Protein AF-A0A4V1IRA4-F1 (afdb_monomer_lite)

Secondary structure (DSSP, 8-state):
--TT-S------EEEEEEEEPPP--TTS----SSEEEEEE--PPTT-TTPEEE-TTS-EEEEEEEE-TTSS-EEEEEHHHHHHHHHHHHTT-----EE-SEEEEEEEHHHHHHTT--HHHHHHHHHH-TT--EEEEEEEE-TTSTTTTT--TTPEEEEETTEE--SHHHHHHHHHHTTTSEEEEEEEETTEEEEEEEEPEESGGGS--EEEEETTEEEEEPPHHHHHHTT--S-SEEEEE--GGG--SS-SS-EEEEEETTEE-SSHHHHHHHHHTPPTT-EEEEEEEETTEEEEEEEEEEEP--SSS--EEEEE-TTTSSEEEEE----PPPPPPPP---------GGG-GGGGGGGGEEEEEEE-SS--TT-S-SEEEEEEEEEETTTTEEEEETTTS--SSSEEEEEETTTEEEEEEEEEE-SSSSEEEEE--GGGGTT----PPPBPSS---TT-EEEEEEEETTS-EEEEEEEEEEEEEE-PPPPSS------SEEEEEES-GGGGGEEEEEEE-TTS-EEEEEEEEEEEEPTTSPEEEEEEEE-

Structure (mmCIF, N/CA/C/O backbone):
data_AF-A0A4V1IRA4-F1
#
_entry.id   AF-A0A4V1IRA4-F1
#
loop_
_atom_site.group_PDB
_atom_site.id
_atom_site.type_symbol
_atom_site.label_atom_id
_atom_site.label_alt_id
_atom_site.label_comp_id
_atom_site.label_asym_id
_atom_site.label_entity_id
_atom_site.label_seq_id
_atom_site.pdbx_PDB_ins_code
_atom_site.Cartn_x
_atom_site.Cartn_y
_atom_site.Cartn_z
_atom_site.occupancy
_atom_site.B_iso_or_equiv
_atom_site.auth_seq_id
_atom_site.auth_comp_id
_atom_site.auth_asym_id
_atom_site.auth_atom_id
_atom_site.pdbx_PDB_model_num
ATOM 1 N N . ASN A 1 1 ? 12.432 -15.187 20.587 1.00 40.53 1 ASN A N 1
ATOM 2 C CA . ASN A 1 1 ? 13.779 -15.587 21.042 1.00 40.53 1 ASN A CA 1
ATOM 3 C C . ASN A 1 1 ? 13.878 -15.131 22.484 1.00 40.53 1 ASN A C 1
ATOM 5 O O . ASN A 1 1 ? 14.100 -13.955 22.715 1.00 40.53 1 ASN A O 1
ATOM 9 N N . ASP A 1 2 ? 13.541 -16.025 23.407 1.00 40.28 2 ASP A N 1
ATOM 10 C CA . ASP A 1 2 ? 13.102 -15.705 24.772 1.00 40.28 2 ASP A CA 1
ATOM 11 C C . ASP A 1 2 ? 14.212 -15.863 25.824 1.00 40.28 2 ASP A C 1
ATOM 13 O O . ASP A 1 2 ? 13.957 -16.341 26.918 1.00 40.28 2 ASP A O 1
ATOM 17 N N . ALA A 1 3 ? 15.473 -15.591 25.462 1.00 48.00 3 ALA A N 1
ATOM 18 C CA . ALA A 1 3 ? 16.650 -15.603 26.354 1.00 48.00 3 ALA A CA 1
ATOM 19 C C . ALA A 1 3 ? 16.814 -16.793 27.349 1.00 48.00 3 ALA A C 1
ATOM 21 O O . ALA A 1 3 ? 17.697 -16.751 28.197 1.00 48.00 3 ALA A O 1
ATOM 22 N N . GLY A 1 4 ? 16.034 -17.876 27.239 1.00 46.91 4 GLY A N 1
ATOM 23 C CA . GLY A 1 4 ? 16.030 -19.009 28.166 1.00 46.91 4 GLY A CA 1
ATOM 24 C C . GLY A 1 4 ? 15.106 -18.901 29.394 1.00 46.91 4 GLY A C 1
ATOM 25 O O . GLY A 1 4 ? 15.053 -19.870 30.152 1.00 46.91 4 GLY A O 1
ATOM 26 N N . GLU A 1 5 ? 14.347 -17.818 29.602 1.00 58.59 5 GLU A N 1
ATOM 27 C CA . GLU A 1 5 ? 13.421 -17.699 30.745 1.00 58.59 5 GLU A CA 1
ATOM 28 C C . GLU A 1 5 ? 12.023 -18.227 30.388 1.00 58.59 5 GLU A C 1
ATOM 30 O O . GLU A 1 5 ? 11.199 -17.530 29.819 1.00 58.59 5 GLU A O 1
ATOM 35 N N . LYS A 1 6 ? 11.724 -19.486 30.729 1.00 56.41 6 LYS A N 1
ATOM 36 C CA . LYS A 1 6 ? 10.462 -20.147 30.331 1.00 56.41 6 LYS A CA 1
ATOM 37 C C . LYS A 1 6 ? 9.175 -19.537 30.912 1.00 56.41 6 LYS A C 1
ATOM 39 O O . LYS A 1 6 ? 8.111 -19.839 30.383 1.00 56.41 6 LYS A O 1
ATOM 44 N N . LEU A 1 7 ? 9.250 -18.788 32.015 1.00 67.38 7 LEU A N 1
ATOM 45 C CA . LEU A 1 7 ? 8.122 -18.201 32.753 1.00 67.38 7 LEU A CA 1
ATOM 46 C C . LEU A 1 7 ? 8.657 -17.052 33.621 1.00 67.38 7 LEU A C 1
ATOM 48 O O . LEU A 1 7 ? 9.346 -17.306 34.608 1.00 67.38 7 LEU A O 1
ATOM 52 N N . SER A 1 8 ? 8.325 -15.811 33.272 1.00 74.56 8 SER A N 1
ATOM 53 C CA . SER A 1 8 ? 8.654 -14.623 34.067 1.00 74.56 8 SER A CA 1
ATOM 54 C C . SER A 1 8 ? 7.375 -14.048 34.678 1.00 74.56 8 SER A C 1
ATOM 56 O O . SER A 1 8 ? 6.394 -13.823 33.969 1.00 74.56 8 SER A O 1
ATOM 58 N N . ILE A 1 9 ? 7.359 -13.855 36.001 1.00 82.25 9 ILE A N 1
ATOM 59 C CA . ILE A 1 9 ? 6.233 -13.258 36.732 1.00 82.25 9 ILE A CA 1
ATOM 60 C C . ILE A 1 9 ? 6.702 -11.923 37.289 1.00 82.25 9 ILE A C 1
ATOM 62 O O . ILE A 1 9 ? 7.599 -11.868 38.130 1.00 82.25 9 ILE A O 1
ATOM 66 N N . LEU A 1 10 ? 6.068 -10.850 36.829 1.00 84.19 10 LEU A N 1
ATOM 67 C CA . LEU A 1 10 ? 6.390 -9.492 37.237 1.00 84.19 10 LEU A CA 1
ATOM 68 C C . LEU A 1 10 ? 5.271 -8.946 38.117 1.00 84.19 10 LEU A C 1
ATOM 70 O O . LEU A 1 10 ? 4.100 -8.958 37.742 1.00 84.19 10 LEU A O 1
ATOM 74 N N . ALA A 1 11 ? 5.642 -8.459 39.298 1.00 86.00 11 ALA A N 1
ATOM 75 C CA . ALA A 1 11 ? 4.725 -7.709 40.139 1.00 86.00 11 ALA A CA 1
ATOM 76 C C . ALA A 1 11 ? 4.566 -6.283 39.589 1.00 86.00 11 ALA A C 1
ATOM 78 O O . ALA A 1 11 ? 5.504 -5.699 39.044 1.00 86.00 11 ALA A O 1
ATOM 79 N N . GLY A 1 12 ? 3.378 -5.712 39.750 1.00 85.38 12 GLY A N 1
ATOM 80 C CA . GLY A 1 12 ? 3.092 -4.341 39.352 1.00 85.38 12 GLY A CA 1
ATOM 81 C C . GLY A 1 12 ? 1.863 -3.804 40.069 1.00 85.38 12 GLY A C 1
ATOM 82 O O . GLY A 1 12 ? 1.056 -4.566 40.602 1.00 85.38 12 GLY A O 1
ATOM 83 N N . SER A 1 13 ? 1.725 -2.482 40.065 1.00 89.44 13 SER A N 1
ATOM 84 C CA . SER A 1 13 ? 0.580 -1.790 40.659 1.00 89.44 13 SER A CA 1
ATOM 85 C C . SER A 1 13 ? -0.207 -1.068 39.576 1.00 89.44 13 SER A C 1
ATOM 87 O O . SER A 1 13 ? 0.369 -0.364 38.743 1.00 89.44 13 SER A O 1
ATOM 89 N N . ILE A 1 14 ? -1.532 -1.209 39.606 1.00 91.06 14 ILE A N 1
ATOM 90 C CA . ILE A 1 14 ? -2.426 -0.457 38.726 1.00 91.06 14 ILE A CA 1
ATOM 91 C C . ILE A 1 14 ? -2.411 1.012 39.160 1.00 91.06 14 ILE A C 1
ATOM 93 O O . ILE A 1 14 ? -2.697 1.334 40.310 1.00 91.06 14 ILE A O 1
ATOM 97 N N . SER A 1 15 ? -2.072 1.897 38.228 1.00 90.12 15 SER A N 1
ATOM 98 C CA . SER A 1 15 ? -2.040 3.350 38.423 1.00 90.12 15 SER A CA 1
ATOM 99 C C . SER A 1 15 ? -3.280 4.051 37.867 1.00 90.12 15 SER A C 1
ATOM 101 O O . SER A 1 15 ? -3.615 5.140 38.327 1.00 90.12 15 SER A O 1
ATOM 103 N N . ARG A 1 16 ? -3.978 3.444 36.896 1.00 90.81 16 ARG A N 1
ATOM 104 C CA . ARG A 1 16 ? -5.202 3.998 36.297 1.00 90.81 16 ARG A CA 1
ATOM 105 C C . ARG A 1 16 ? -6.104 2.899 35.730 1.00 90.81 16 ARG A C 1
ATOM 107 O O . ARG A 1 16 ? -5.594 1.903 35.227 1.00 90.81 16 ARG A O 1
ATOM 114 N N . LEU A 1 17 ? -7.423 3.097 35.783 1.00 91.44 17 LEU A N 1
ATOM 115 C CA . LEU A 1 17 ? -8.431 2.127 35.313 1.00 91.44 17 LEU A CA 1
ATOM 116 C C . LEU A 1 17 ? -9.166 2.552 34.030 1.00 91.44 17 LEU A C 1
ATOM 118 O O . LEU A 1 17 ? -9.785 1.727 33.370 1.00 91.44 17 LEU A O 1
ATOM 122 N N . ASP A 1 18 ? -9.126 3.837 33.695 1.00 90.12 18 ASP A N 1
ATOM 123 C CA . ASP A 1 18 ? -9.981 4.492 32.701 1.00 90.12 18 ASP A CA 1
ATOM 124 C C . ASP A 1 18 ? -9.154 5.251 31.648 1.00 90.12 18 ASP A C 1
ATOM 126 O O . ASP A 1 18 ? -9.518 6.330 31.174 1.00 90.12 18 ASP A O 1
ATOM 130 N N . ARG A 1 19 ? -7.980 4.715 31.304 1.00 92.56 19 ARG A N 1
ATOM 131 C CA . ARG A 1 19 ? -7.124 5.301 30.271 1.00 92.56 19 ARG A CA 1
ATOM 132 C C . ARG A 1 19 ? -7.766 5.061 28.902 1.00 92.56 19 ARG A C 1
ATOM 134 O O . ARG A 1 19 ? -8.166 3.937 28.616 1.00 92.56 19 ARG A O 1
ATOM 141 N N . ASN A 1 20 ? -7.817 6.077 28.040 1.00 94.38 20 ASN A N 1
ATOM 142 C CA . ASN A 1 20 ? -8.148 5.866 26.625 1.00 94.38 20 ASN A CA 1
ATOM 143 C C . ASN A 1 20 ? -7.144 4.897 25.968 1.00 94.38 20 ASN A C 1
ATOM 145 O O . ASN A 1 20 ? -6.014 4.742 26.446 1.00 94.38 20 ASN A O 1
ATOM 149 N N . ALA A 1 21 ? -7.563 4.251 24.879 1.00 92.44 21 ALA A N 1
ATOM 150 C CA . ALA A 1 21 ? -6.718 3.323 24.135 1.00 92.44 21 ALA A CA 1
ATOM 151 C C . ALA A 1 21 ? -5.359 3.959 23.753 1.00 92.44 21 ALA A C 1
ATOM 153 O O . ALA A 1 21 ? -5.308 5.148 23.422 1.00 92.44 21 ALA A O 1
ATOM 154 N N . PRO A 1 22 ? -4.245 3.209 23.851 1.00 88.25 22 PRO A N 1
ATOM 155 C CA . PRO A 1 22 ? -2.929 3.692 23.447 1.00 88.25 22 PRO A CA 1
ATOM 156 C C . PRO A 1 22 ? -2.817 3.841 21.922 1.00 88.25 22 PRO A C 1
ATOM 158 O O . PRO A 1 22 ? -3.472 3.127 21.167 1.00 88.25 22 PRO A O 1
ATOM 161 N N . GLU A 1 23 ? -1.937 4.746 21.491 1.00 85.81 23 GLU A N 1
ATOM 162 C CA . GLU A 1 23 ? -1.595 4.960 20.086 1.00 85.81 23 GLU A CA 1
ATOM 163 C C . GLU A 1 23 ? -0.251 4.290 19.765 1.00 85.81 23 GLU A C 1
ATOM 165 O O . GLU A 1 23 ? 0.774 4.571 20.389 1.00 85.81 23 GLU A O 1
ATOM 170 N N . TYR A 1 24 ? -0.268 3.388 18.789 1.00 81.88 24 TYR A N 1
ATOM 171 C CA . TYR A 1 24 ? 0.860 2.604 18.287 1.00 81.88 24 TYR A CA 1
ATOM 172 C C . TYR A 1 24 ? 1.394 3.129 16.942 1.00 81.88 24 TYR A C 1
ATOM 174 O O . TYR A 1 24 ? 2.181 2.451 16.278 1.00 81.88 24 TYR A O 1
ATOM 182 N N . GLY A 1 25 ? 0.981 4.332 16.538 1.00 83.00 25 GLY A N 1
ATOM 183 C CA . GLY A 1 25 ? 1.454 5.030 15.343 1.00 83.00 25 GLY A CA 1
ATOM 184 C C . GLY A 1 25 ? 0.552 4.898 14.113 1.00 83.00 25 GLY A C 1
ATOM 185 O O . GLY A 1 25 ? -0.499 4.253 14.122 1.00 83.00 25 GLY A O 1
ATOM 186 N N . GLU A 1 26 ? 0.982 5.555 13.040 1.00 80.25 26 GLU A N 1
ATOM 187 C CA . GLU A 1 26 ? 0.292 5.583 11.751 1.00 80.25 26 GLU A CA 1
ATOM 188 C C . GLU A 1 26 ? 0.400 4.257 11.002 1.00 80.25 26 GLU A C 1
ATOM 190 O O . GLU A 1 26 ? 1.425 3.578 11.074 1.00 80.25 26 GLU A O 1
ATOM 195 N N . MET A 1 27 ? -0.651 3.897 10.253 1.00 78.00 27 MET A N 1
ATOM 196 C CA . MET A 1 27 ? -0.694 2.684 9.420 1.00 78.00 27 MET A CA 1
ATOM 197 C C . MET A 1 27 ? -0.509 1.376 10.212 1.00 78.00 27 MET A C 1
ATOM 199 O O . MET A 1 27 ? -0.274 0.317 9.626 1.00 78.00 27 MET A O 1
ATOM 203 N N . THR A 1 28 ? -0.639 1.430 11.539 1.00 79.56 28 THR A N 1
ATOM 204 C CA . THR A 1 28 ? -0.663 0.269 12.429 1.00 79.56 28 THR A CA 1
ATOM 205 C C . THR A 1 28 ? -2.071 0.046 12.975 1.00 79.56 28 THR A C 1
ATOM 207 O O . THR A 1 28 ? -2.964 0.892 12.868 1.00 79.56 28 THR A O 1
ATOM 210 N N . TYR A 1 29 ? -2.298 -1.132 13.549 1.00 84.12 29 TYR A N 1
ATOM 211 C CA . TYR A 1 29 ? -3.555 -1.410 14.223 1.00 84.12 29 TYR A CA 1
ATOM 212 C C . TYR A 1 29 ? -3.597 -0.678 15.570 1.00 84.12 29 TYR A C 1
ATOM 214 O O . TYR A 1 29 ? -2.714 -0.856 16.408 1.00 84.12 29 TYR A O 1
ATOM 222 N N . ASN A 1 30 ? -4.649 0.111 15.779 1.00 88.94 30 ASN A N 1
ATOM 223 C CA . ASN A 1 30 ? -4.871 0.872 17.000 1.00 88.94 30 ASN A CA 1
ATOM 224 C C . ASN A 1 30 ? -6.248 0.532 17.568 1.00 88.94 30 ASN A C 1
ATOM 226 O O . ASN A 1 30 ? -7.254 0.621 16.859 1.00 88.94 30 ASN A O 1
ATOM 230 N N . ASP A 1 31 ? -6.314 0.185 18.849 1.00 91.31 31 ASP A N 1
ATOM 231 C CA . ASP A 1 31 ? -7.603 0.045 19.522 1.00 91.31 31 ASP A CA 1
ATOM 232 C C . ASP A 1 31 ? -8.302 1.400 19.666 1.00 91.31 31 ASP A C 1
ATOM 234 O O . ASP A 1 31 ? -7.689 2.468 19.608 1.00 91.31 31 ASP A O 1
ATOM 238 N N . PHE A 1 32 ? -9.618 1.356 19.843 1.00 93.88 32 PHE A N 1
ATOM 239 C CA . PHE A 1 32 ? -10.449 2.523 20.104 1.00 93.88 32 PHE A CA 1
ATOM 240 C C . PHE A 1 32 ? -11.734 2.124 20.801 1.00 93.88 32 PHE A C 1
ATOM 242 O O . PHE A 1 32 ? -12.076 0.945 20.862 1.00 93.88 32 PHE A O 1
ATOM 249 N N . ASN A 1 33 ? -12.441 3.124 21.326 1.00 95.62 33 ASN A N 1
ATOM 250 C CA . ASN A 1 33 ? -13.694 2.949 22.053 1.00 95.62 33 ASN A CA 1
ATOM 251 C C . ASN A 1 33 ? -13.600 1.890 23.159 1.00 95.62 33 ASN A C 1
ATOM 253 O O . ASN A 1 33 ? -14.535 1.132 23.388 1.00 95.62 33 ASN A O 1
ATOM 257 N N . THR A 1 34 ? -12.461 1.833 23.842 1.00 95.06 34 THR A N 1
ATOM 258 C CA . THR A 1 34 ? -12.230 0.941 24.972 1.00 95.06 34 THR A CA 1
ATOM 259 C C . THR A 1 34 ? -11.283 1.603 25.956 1.00 95.06 34 THR A C 1
ATOM 261 O O . THR A 1 34 ? -10.398 2.376 25.574 1.00 95.06 34 THR A O 1
ATOM 264 N N . PHE A 1 35 ? -11.460 1.275 27.231 1.00 95.31 35 PHE A N 1
ATOM 265 C CA . PHE A 1 35 ? -10.488 1.632 28.248 1.00 95.31 35 PHE A CA 1
ATOM 266 C C . PHE A 1 35 ? -9.341 0.632 28.276 1.00 95.31 35 PHE A C 1
ATOM 268 O O . PHE A 1 35 ? -9.501 -0.542 27.945 1.00 95.31 35 PHE A O 1
ATOM 275 N N . TYR A 1 36 ? -8.202 1.125 28.734 1.00 94.56 36 TYR A N 1
ATOM 276 C CA . TYR A 1 36 ? -7.045 0.351 29.131 1.00 94.56 36 TYR A CA 1
ATOM 277 C C . TYR A 1 36 ? -6.748 0.609 30.608 1.00 94.56 36 TYR A C 1
ATOM 279 O O . TYR A 1 36 ? -6.893 1.729 31.108 1.00 94.56 36 TYR A O 1
ATOM 287 N N . LEU A 1 37 ? -6.291 -0.427 31.307 1.00 93.88 37 LEU A N 1
ATOM 288 C CA . LEU A 1 37 ? -5.681 -0.259 32.618 1.00 93.88 37 LEU A CA 1
ATOM 289 C C . LEU A 1 37 ? -4.225 0.143 32.410 1.00 93.88 37 LEU A C 1
ATOM 291 O O . LEU A 1 37 ? -3.534 -0.403 31.552 1.00 93.88 37 LEU A O 1
ATOM 295 N N . GLN A 1 38 ? -3.753 1.091 33.205 1.00 91.38 38 GLN A N 1
ATOM 296 C CA . GLN A 1 38 ? -2.355 1.488 33.218 1.00 91.38 38 GLN A CA 1
ATOM 297 C C . GLN A 1 38 ? -1.702 0.948 34.481 1.00 91.38 38 GLN A C 1
ATOM 299 O O . GLN A 1 38 ? -2.241 1.123 35.576 1.00 91.38 38 GLN A O 1
ATOM 304 N N . ALA A 1 39 ? -0.518 0.364 34.357 1.00 88.88 39 ALA A N 1
ATOM 305 C CA . ALA A 1 39 ? 0.239 -0.141 35.490 1.00 88.88 39 ALA A CA 1
ATOM 306 C C . ALA A 1 39 ? 1.694 0.312 35.450 1.00 88.88 39 ALA A C 1
ATOM 308 O O . ALA A 1 39 ? 2.275 0.500 34.384 1.00 88.88 39 ALA A O 1
ATOM 309 N N . ALA A 1 40 ? 2.275 0.475 36.637 1.00 85.12 40 ALA A N 1
ATOM 310 C CA . ALA A 1 40 ? 3.716 0.567 36.790 1.00 85.12 40 ALA A CA 1
ATOM 311 C C . ALA A 1 40 ? 4.265 -0.861 36.876 1.00 85.12 40 ALA A C 1
ATOM 313 O O . ALA A 1 40 ? 4.176 -1.506 37.924 1.00 85.12 40 ALA A O 1
ATOM 314 N N . SER A 1 41 ? 4.755 -1.367 35.750 1.00 76.62 41 SER A N 1
ATOM 315 C CA . SER A 1 41 ? 5.433 -2.655 35.639 1.00 76.62 41 SER A CA 1
ATOM 316 C C . SER A 1 41 ? 6.543 -2.547 34.583 1.00 76.62 41 SER A C 1
ATOM 318 O O . SER A 1 41 ? 6.693 -1.512 33.928 1.00 76.62 41 SER A O 1
ATOM 320 N N . SER A 1 42 ? 7.389 -3.571 34.512 1.00 73.69 42 SER A N 1
ATOM 321 C CA . SER A 1 42 ? 8.567 -3.625 33.640 1.00 73.69 42 SER A CA 1
ATOM 322 C C . SER A 1 42 ? 8.451 -4.802 32.681 1.00 73.69 42 SER A C 1
ATOM 324 O O . SER A 1 42 ? 9.384 -5.599 32.560 1.00 73.69 42 SER A O 1
ATOM 326 N N . THR A 1 43 ? 7.282 -4.975 32.059 1.00 69.25 43 THR A N 1
ATOM 327 C CA . THR A 1 43 ? 7.114 -6.080 31.116 1.00 69.25 43 THR A CA 1
ATOM 328 C C . THR A 1 43 ? 7.943 -5.862 29.850 1.00 69.25 43 THR A C 1
ATOM 330 O O . THR A 1 43 ? 8.150 -4.741 29.385 1.00 69.25 43 THR A O 1
ATOM 333 N N . SER A 1 44 ? 8.464 -6.954 29.295 1.00 67.38 44 SER A N 1
ATOM 334 C CA . SER A 1 44 ? 9.237 -6.953 28.055 1.00 67.38 44 SER A CA 1
ATOM 335 C C . SER A 1 44 ? 8.402 -7.470 26.880 1.00 67.38 44 SER A C 1
ATOM 337 O O . SER A 1 44 ? 7.345 -8.096 27.043 1.00 67.38 44 SER A O 1
ATOM 339 N N . GLY A 1 45 ? 8.888 -7.206 25.663 1.00 66.31 45 GLY A N 1
ATOM 340 C CA . GLY A 1 45 ? 8.312 -7.772 24.445 1.00 66.31 45 GLY A CA 1
ATOM 341 C C . GLY A 1 45 ? 8.310 -9.302 24.499 1.00 66.31 45 GLY A C 1
ATOM 342 O O . GLY A 1 45 ? 9.327 -9.910 24.817 1.00 66.31 45 GLY A O 1
ATOM 343 N N . GLY A 1 46 ? 7.162 -9.910 24.188 1.00 71.56 46 GLY A N 1
ATOM 344 C CA . GLY A 1 46 ? 6.911 -11.351 24.343 1.00 71.56 46 GLY A CA 1
ATOM 345 C C . GLY A 1 46 ? 5.842 -11.686 25.390 1.00 71.56 46 GLY A C 1
ATOM 346 O O . GLY A 1 46 ? 5.283 -12.775 25.351 1.00 71.56 46 GLY A O 1
ATOM 347 N N . SER A 1 47 ? 5.492 -10.734 26.263 1.00 77.12 47 SER A N 1
ATOM 348 C CA . SER A 1 47 ? 4.445 -10.891 27.287 1.00 77.12 47 SER A CA 1
ATOM 349 C C . SER A 1 47 ? 3.016 -10.566 26.812 1.00 77.12 47 SER A C 1
ATOM 351 O O . SER A 1 47 ? 2.058 -10.845 27.536 1.00 77.12 47 SER A O 1
ATOM 353 N N . SER A 1 48 ? 2.830 -9.991 25.616 1.00 83.31 48 SER A N 1
ATOM 354 C CA . SER A 1 48 ? 1.503 -9.654 25.077 1.00 83.31 48 SER A CA 1
ATOM 355 C C . SER A 1 48 ? 0.591 -10.884 24.978 1.00 83.31 48 SER A C 1
ATOM 357 O O . SER A 1 48 ? 0.986 -11.930 24.471 1.00 83.31 48 SER A O 1
ATOM 359 N N . GLY A 1 49 ? -0.642 -10.746 25.457 1.00 85.19 49 GLY A N 1
ATOM 360 C CA . GLY A 1 49 ? -1.636 -11.812 25.584 1.00 85.19 49 GLY A CA 1
ATOM 361 C C . GLY A 1 49 ? -1.596 -12.563 26.919 1.00 85.19 49 GLY A C 1
ATOM 362 O O . GLY A 1 49 ? -2.516 -13.329 27.197 1.00 85.19 49 GLY A O 1
ATOM 363 N N . SER A 1 50 ? -0.580 -12.351 27.764 1.00 88.56 50 SER A N 1
ATOM 364 C CA . SER A 1 50 ? -0.516 -12.997 29.080 1.00 88.56 50 SER A CA 1
ATOM 365 C C . SER A 1 50 ? -1.578 -12.451 30.051 1.00 88.56 50 SER A C 1
ATOM 367 O O . SER A 1 50 ? -1.986 -11.289 29.944 1.00 88.56 50 SER A O 1
ATOM 369 N N . PRO A 1 51 ? -2.064 -13.270 31.001 1.00 91.44 51 PRO A N 1
ATOM 370 C CA . PRO A 1 51 ? -3.034 -12.817 31.985 1.00 91.44 51 PRO A CA 1
ATOM 371 C C . PRO A 1 51 ? -2.372 -11.925 33.039 1.00 91.44 51 PRO A C 1
ATOM 373 O O . PRO A 1 51 ? -1.318 -12.251 33.583 1.00 91.44 51 PRO A O 1
ATOM 376 N N . VAL A 1 52 ? -3.054 -10.846 33.407 1.00 92.12 52 VAL A N 1
ATOM 377 C CA . VAL A 1 52 ? -2.739 -10.056 34.600 1.00 92.12 52 VAL A CA 1
ATOM 378 C C . VAL A 1 52 ? -3.552 -10.619 35.754 1.00 92.12 52 VAL A C 1
ATOM 380 O O . VAL A 1 52 ? -4.782 -10.667 35.677 1.00 92.12 52 VAL A O 1
ATOM 383 N N . LEU A 1 53 ? -2.876 -11.058 36.815 1.00 93.25 53 LEU A N 1
ATOM 384 C CA . LEU A 1 53 ? -3.502 -11.701 37.969 1.00 93.25 53 LEU A CA 1
ATOM 385 C C . LEU A 1 53 ? -3.545 -10.749 39.168 1.00 93.25 53 LEU A C 1
ATOM 387 O O . LEU A 1 53 ? -2.583 -10.031 39.436 1.00 93.25 53 LEU A O 1
ATOM 391 N N . ASN A 1 54 ? -4.648 -10.760 39.915 1.00 93.44 54 ASN A N 1
ATOM 392 C CA . ASN A 1 54 ? -4.692 -10.128 41.231 1.00 93.44 54 ASN A CA 1
ATOM 393 C C . ASN A 1 54 ? -4.010 -11.012 42.299 1.00 93.44 54 ASN A C 1
ATOM 395 O O . ASN A 1 54 ? -3.611 -12.146 42.031 1.00 93.44 54 ASN A O 1
ATOM 399 N N . ILE A 1 55 ? -3.919 -10.514 43.537 1.00 92.75 55 ILE A N 1
ATOM 400 C CA . ILE A 1 55 ? -3.292 -11.229 44.669 1.00 92.75 55 ILE A CA 1
ATOM 401 C C . ILE A 1 55 ? -3.977 -12.558 45.041 1.00 92.75 55 ILE A C 1
ATOM 403 O O . ILE A 1 55 ? -3.397 -13.363 45.761 1.00 92.75 55 ILE A O 1
ATOM 407 N N . GLU A 1 56 ? -5.194 -12.802 44.549 1.00 95.69 56 GLU A N 1
ATOM 408 C CA . GLU A 1 56 ? -5.944 -14.051 44.737 1.00 95.69 56 GLU A CA 1
ATOM 409 C C . GLU A 1 56 ? -5.732 -15.038 43.573 1.00 95.69 56 GLU A C 1
ATOM 411 O O . GLU A 1 56 ? -6.368 -16.090 43.532 1.00 95.69 56 GLU A O 1
ATOM 416 N N . GLY A 1 57 ? -4.884 -14.698 42.595 1.00 92.81 57 GLY A N 1
ATOM 417 C CA . GLY A 1 57 ? -4.636 -15.510 41.404 1.00 92.81 57 GLY A CA 1
ATOM 418 C C . GLY A 1 57 ? -5.745 -15.444 40.349 1.00 92.81 57 GLY A C 1
ATOM 419 O O . GLY A 1 57 ? -5.770 -16.270 39.439 1.00 92.81 57 GLY A O 1
ATOM 420 N N . LYS A 1 58 ? -6.672 -14.481 40.441 1.00 94.69 58 LYS A N 1
ATOM 421 C CA . LYS A 1 58 ? -7.753 -14.293 39.460 1.00 94.69 58 LYS A CA 1
ATOM 422 C C . LYS A 1 58 ? -7.301 -13.361 38.343 1.00 94.69 58 LYS A C 1
ATOM 424 O O . LYS A 1 58 ? -6.718 -12.312 38.616 1.00 94.69 58 LYS A O 1
ATOM 429 N N . ALA A 1 59 ? -7.615 -13.714 37.098 1.00 94.69 59 ALA A N 1
ATOM 430 C CA . ALA A 1 59 ? -7.355 -12.850 35.952 1.00 94.69 59 ALA A CA 1
ATOM 431 C C . ALA A 1 59 ? -8.227 -11.587 36.013 1.00 94.69 59 ALA A C 1
ATOM 433 O O . ALA A 1 59 ? -9.437 -11.678 36.220 1.00 94.69 59 ALA A O 1
ATOM 434 N N . VAL A 1 60 ? -7.607 -10.421 35.826 1.00 93.88 60 VAL A N 1
ATOM 435 C CA . VAL A 1 60 ? -8.273 -9.106 35.853 1.00 93.88 60 VAL A CA 1
ATOM 436 C C . VAL A 1 60 ? -8.086 -8.300 34.565 1.00 93.88 60 VAL A C 1
ATOM 438 O O . VAL A 1 60 ? -8.878 -7.400 34.297 1.00 93.88 60 VAL A O 1
ATOM 441 N N . ALA A 1 61 ? -7.078 -8.629 33.754 1.00 94.62 61 ALA A N 1
ATOM 442 C CA . ALA A 1 61 ? -6.815 -8.019 32.450 1.00 94.62 61 ALA A CA 1
ATOM 443 C C . ALA A 1 61 ? -5.907 -8.922 31.595 1.00 94.62 61 ALA A C 1
ATOM 445 O O . ALA A 1 61 ? -5.404 -9.938 32.079 1.00 94.62 61 ALA A O 1
ATOM 446 N N . LEU A 1 62 ? -5.687 -8.543 30.337 1.00 93.06 62 LEU A N 1
ATOM 447 C CA . LEU A 1 62 ? -4.663 -9.111 29.458 1.00 93.06 62 LEU A CA 1
ATOM 448 C C . LEU A 1 62 ? -3.536 -8.101 29.253 1.00 93.06 62 LEU A C 1
ATOM 450 O O . LEU A 1 62 ? -3.803 -6.933 28.986 1.00 93.06 62 LEU A O 1
ATOM 454 N N . GLN A 1 63 ? -2.284 -8.541 29.322 1.00 89.75 63 GLN A N 1
ATOM 455 C CA . GLN A 1 63 ? -1.150 -7.714 28.924 1.00 89.75 63 GLN A CA 1
ATOM 456 C C . GLN A 1 63 ? -1.256 -7.412 27.430 1.00 89.75 63 GLN A C 1
ATOM 458 O O . GLN A 1 63 ? -1.287 -8.336 26.622 1.00 89.75 63 GLN A O 1
ATOM 463 N N . ALA A 1 64 ? -1.313 -6.142 27.041 1.00 87.06 64 ALA A N 1
ATOM 464 C CA . ALA A 1 64 ? -1.500 -5.764 25.640 1.00 87.06 64 ALA A CA 1
ATOM 465 C C . ALA A 1 64 ? -0.271 -5.045 25.074 1.00 87.06 64 ALA A C 1
ATOM 467 O O . ALA A 1 64 ? 0.172 -5.355 23.968 1.00 87.06 64 ALA A O 1
ATOM 468 N N . GLY A 1 65 ? 0.355 -4.169 25.858 1.00 82.50 65 GLY A N 1
ATOM 469 C CA . GLY A 1 65 ? 1.619 -3.542 25.485 1.00 82.50 65 GLY A CA 1
ATOM 470 C C . GLY A 1 65 ? 2.179 -2.662 26.593 1.00 82.50 65 GLY A C 1
ATOM 471 O O . GLY A 1 65 ? 1.679 -2.669 27.711 1.00 82.50 65 GLY A O 1
ATOM 472 N N . GLY A 1 66 ? 3.195 -1.872 26.268 1.00 77.12 66 GLY A N 1
ATOM 473 C CA . GLY A 1 66 ? 3.817 -0.943 27.203 1.00 77.12 66 GLY A CA 1
ATOM 474 C C . GLY A 1 66 ? 4.561 0.169 26.479 1.00 77.12 66 GLY A C 1
ATOM 475 O O . GLY A 1 66 ? 4.748 0.134 25.260 1.00 77.12 66 GLY A O 1
ATOM 476 N N . HIS A 1 67 ? 4.957 1.192 27.224 1.00 73.00 67 HIS A N 1
ATOM 477 C CA . HIS A 1 67 ? 5.703 2.318 26.688 1.00 73.00 67 HIS A CA 1
ATOM 478 C C . HIS A 1 67 ? 7.195 1.972 26.589 1.00 73.00 67 HIS A C 1
ATOM 480 O O . HIS A 1 67 ? 7.834 1.639 27.578 1.00 73.00 67 HIS A O 1
ATOM 486 N N . SER A 1 68 ? 7.807 2.127 25.413 1.00 67.50 68 SER A N 1
ATOM 487 C CA . SER A 1 68 ? 9.208 1.719 25.188 1.00 67.50 68 SER A CA 1
ATOM 488 C C . SER A 1 68 ? 10.250 2.510 25.993 1.00 67.50 68 SER A C 1
ATOM 490 O O . SER A 1 68 ? 11.395 2.081 26.110 1.00 67.50 68 SER A O 1
ATOM 492 N N . LYS A 1 69 ? 9.871 3.674 26.536 1.00 65.50 69 LYS A N 1
ATOM 493 C CA . LYS A 1 69 ? 10.760 4.583 27.287 1.00 65.50 69 LYS A CA 1
ATOM 494 C C . LYS A 1 69 ? 10.354 4.799 28.749 1.00 65.50 69 LYS A C 1
ATOM 496 O O . LYS A 1 69 ? 10.948 5.641 29.414 1.00 65.50 69 LYS A O 1
ATOM 501 N N . ALA A 1 70 ? 9.318 4.117 29.238 1.00 68.50 70 ALA A N 1
ATOM 502 C CA . ALA A 1 70 ? 8.841 4.264 30.614 1.00 68.50 70 ALA A CA 1
ATOM 503 C C . ALA A 1 70 ? 8.378 2.911 31.161 1.00 68.50 70 ALA A C 1
ATOM 505 O O . ALA A 1 70 ? 7.879 2.092 30.401 1.00 68.50 70 ALA A O 1
ATOM 506 N N . ALA A 1 71 ? 8.488 2.696 32.475 1.00 72.62 71 ALA A N 1
ATOM 507 C CA . ALA A 1 71 ? 7.934 1.518 33.154 1.00 72.62 71 ALA A CA 1
ATOM 508 C C . ALA A 1 71 ? 6.404 1.647 33.284 1.00 72.62 71 ALA A C 1
ATOM 510 O O . ALA A 1 71 ? 5.853 1.795 34.374 1.00 72.62 71 ALA A O 1
ATOM 511 N N . THR A 1 72 ? 5.723 1.759 32.146 1.00 82.06 72 THR A N 1
ATOM 512 C CA . THR A 1 72 ? 4.277 1.927 32.051 1.00 82.06 72 THR A CA 1
ATOM 513 C C . THR A 1 72 ? 3.737 0.901 31.082 1.00 82.06 72 THR A C 1
ATOM 515 O O . THR A 1 72 ? 3.984 0.990 29.880 1.00 82.06 72 THR A O 1
ATOM 518 N N . ASP A 1 73 ? 2.968 -0.031 31.624 1.00 86.81 73 ASP A N 1
ATOM 519 C CA . ASP A 1 73 ? 2.315 -1.090 30.877 1.00 86.81 73 ASP A CA 1
ATOM 520 C C . ASP A 1 73 ? 0.815 -0.815 30.741 1.00 86.81 73 ASP A C 1
ATOM 522 O O . ASP A 1 73 ? 0.190 -0.148 31.575 1.00 86.81 73 ASP A O 1
ATOM 526 N N . PHE A 1 74 ? 0.253 -1.319 29.649 1.00 90.50 74 PHE A N 1
ATOM 527 C CA . PHE A 1 74 ? -1.133 -1.167 29.247 1.00 90.50 74 PHE A CA 1
ATOM 528 C C . PHE A 1 74 ? -1.799 -2.538 29.219 1.00 90.50 74 PHE A C 1
ATOM 530 O O . PHE A 1 74 ? -1.418 -3.421 28.442 1.00 90.50 74 PHE A O 1
ATOM 537 N N . PHE A 1 75 ? -2.814 -2.705 30.062 1.00 93.00 75 PHE A N 1
ATOM 538 C CA . PHE A 1 75 ? -3.567 -3.944 30.179 1.00 93.00 75 PHE A CA 1
ATOM 539 C C . PHE A 1 75 ? -4.976 -3.768 29.612 1.00 93.00 75 PHE A C 1
ATOM 541 O O . PHE A 1 75 ? -5.668 -2.800 29.929 1.00 93.00 75 PHE A O 1
ATOM 548 N N . PHE A 1 76 ? -5.418 -4.723 28.805 1.00 94.06 76 PHE A N 1
ATOM 549 C CA . PHE A 1 76 ? -6.750 -4.751 28.224 1.00 94.06 76 PHE A CA 1
ATOM 550 C C . PHE A 1 76 ? -7.765 -5.379 29.204 1.00 94.06 76 PHE A C 1
ATOM 552 O O . PHE A 1 76 ? -7.558 -6.519 29.634 1.00 94.06 76 PHE A O 1
ATOM 559 N N . PRO A 1 77 ? -8.846 -4.675 29.595 1.00 94.44 77 PRO A N 1
ATOM 560 C CA . PRO A 1 77 ? -9.848 -5.185 30.536 1.00 94.44 77 PRO A CA 1
ATOM 561 C C . PRO A 1 77 ? -10.602 -6.425 30.035 1.00 94.44 77 PRO A C 1
ATOM 563 O O . PRO A 1 77 ? -10.815 -6.610 28.836 1.00 94.44 77 PRO A O 1
ATOM 566 N N . LEU A 1 78 ? -11.069 -7.266 30.965 1.00 94.94 78 LEU A N 1
ATOM 567 C CA . LEU A 1 78 ? -11.675 -8.558 30.618 1.00 94.94 78 LEU A CA 1
ATOM 568 C C . LEU A 1 78 ? -13.166 -8.519 30.271 1.00 94.94 78 LEU A C 1
ATOM 570 O O . LEU A 1 78 ? -13.645 -9.509 29.730 1.00 94.94 78 LEU A O 1
ATOM 574 N N . ASP A 1 79 ? -13.911 -7.439 30.526 1.00 94.06 79 ASP A N 1
ATOM 575 C CA . ASP A 1 79 ? -15.369 -7.403 30.296 1.00 94.06 79 ASP A CA 1
ATOM 576 C C . ASP A 1 79 ? -15.762 -7.856 28.882 1.00 94.06 79 ASP A C 1
ATOM 578 O O . ASP A 1 79 ? -16.605 -8.737 28.683 1.00 94.06 79 ASP A O 1
ATOM 582 N N . ARG A 1 80 ? -15.104 -7.276 27.875 1.00 93.94 80 ARG A N 1
ATOM 583 C CA . ARG A 1 80 ? -15.391 -7.552 26.463 1.00 93.94 80 ARG A CA 1
ATOM 584 C C . ARG A 1 80 ? -14.789 -8.880 26.006 1.00 93.94 80 ARG A C 1
ATOM 586 O O . ARG A 1 80 ? -15.403 -9.572 25.194 1.00 93.94 80 ARG A O 1
ATOM 593 N N . VAL A 1 81 ? -13.664 -9.286 26.601 1.00 94.00 81 VAL A N 1
ATOM 594 C CA . VAL A 1 81 ? -13.047 -10.608 26.399 1.00 94.00 81 VAL A CA 1
ATOM 595 C C . VAL A 1 81 ? -13.974 -11.719 26.892 1.00 94.00 81 VAL A C 1
ATOM 597 O O . VAL A 1 81 ? -14.265 -12.651 26.150 1.00 94.00 81 VAL A O 1
ATOM 600 N N . ALA A 1 82 ? -14.490 -11.605 28.117 1.00 95.31 82 ALA A N 1
ATOM 601 C CA . ALA A 1 82 ? -15.385 -12.581 28.729 1.00 95.31 82 ALA A CA 1
ATOM 602 C C . ALA A 1 82 ? -16.690 -12.722 27.936 1.00 95.31 82 ALA A C 1
ATOM 604 O O . ALA A 1 82 ? -17.161 -13.836 27.702 1.00 95.31 82 ALA A O 1
ATOM 605 N N . ARG A 1 83 ? -17.244 -11.600 27.452 1.00 95.94 83 ARG A N 1
ATOM 606 C CA . ARG A 1 83 ? -18.398 -11.616 26.545 1.00 95.94 83 ARG A CA 1
ATOM 607 C C . ARG A 1 83 ? -18.089 -12.371 25.253 1.00 95.94 83 ARG A C 1
ATOM 609 O O . ARG A 1 83 ? -18.854 -13.258 24.886 1.00 95.94 83 ARG A O 1
ATOM 616 N N . ALA A 1 84 ? -17.000 -12.025 24.566 1.00 95.75 84 ALA A N 1
ATOM 617 C CA . ALA A 1 84 ? -16.621 -12.673 23.312 1.00 95.75 84 ALA A CA 1
ATOM 618 C C . ALA A 1 84 ? -16.384 -14.179 23.504 1.00 95.75 84 ALA A C 1
ATOM 620 O O . ALA A 1 84 ? -16.901 -14.985 22.732 1.00 95.75 84 ALA A O 1
ATOM 621 N N . LEU A 1 85 ? -15.688 -14.559 24.582 1.00 95.69 85 LEU A N 1
ATOM 622 C CA . LEU A 1 85 ? -15.448 -15.952 24.948 1.00 95.69 85 LEU A CA 1
ATOM 623 C C . LEU A 1 85 ? -16.757 -16.730 25.113 1.00 95.69 85 LEU A C 1
ATOM 625 O O . LEU A 1 85 ? -16.863 -17.836 24.593 1.00 95.69 85 LEU A O 1
ATOM 629 N N . LYS A 1 86 ? -17.766 -16.149 25.774 1.00 97.44 86 LYS A N 1
ATOM 630 C CA . LYS A 1 86 ? -19.075 -16.793 25.941 1.00 97.44 86 LYS A CA 1
ATOM 631 C C . LYS A 1 86 ? -19.746 -17.090 24.596 1.00 97.44 86 LYS A C 1
ATOM 633 O O . LYS A 1 86 ? -20.214 -18.203 24.386 1.00 97.44 86 LYS A O 1
ATOM 638 N N . PHE A 1 87 ? -19.761 -16.130 23.671 1.00 96.75 87 PHE A N 1
ATOM 639 C CA . PHE A 1 87 ? -20.304 -16.350 22.324 1.00 96.75 87 PHE A CA 1
ATOM 640 C C . PHE A 1 87 ? -19.544 -17.453 21.576 1.00 96.75 87 PHE A C 1
ATOM 642 O O . PHE A 1 87 ? -20.175 -18.347 21.016 1.00 96.75 87 PHE A O 1
ATOM 649 N N . ILE A 1 88 ? -18.207 -17.440 21.637 1.00 94.19 88 ILE A N 1
ATOM 650 C CA . ILE A 1 88 ? -17.357 -18.463 21.008 1.00 94.19 88 ILE A CA 1
ATOM 651 C C . ILE A 1 88 ? -17.638 -19.854 21.596 1.00 94.19 88 ILE A C 1
ATOM 653 O O . ILE A 1 88 ? -17.812 -20.810 20.845 1.00 94.19 88 ILE A O 1
ATOM 657 N N . GLN A 1 89 ? -17.736 -19.974 22.923 1.00 96.50 89 GLN A N 1
ATOM 658 C CA . GLN A 1 89 ? -18.066 -21.231 23.610 1.00 96.50 89 GLN A CA 1
ATOM 659 C C . GLN A 1 89 ? -19.452 -21.764 23.230 1.00 96.50 89 GLN A C 1
ATOM 661 O O . GLN A 1 89 ? -19.657 -22.973 23.175 1.00 96.50 89 GLN A O 1
ATOM 666 N N . GLU A 1 90 ? -20.398 -20.870 22.945 1.00 97.12 90 GLU A N 1
ATOM 667 C CA . GLU A 1 90 ? -21.736 -21.211 22.460 1.00 97.12 90 GLU A CA 1
ATOM 668 C C . GLU A 1 90 ? -21.781 -21.490 20.943 1.00 97.12 90 GLU A C 1
ATOM 670 O O . GLU A 1 90 ? -22.855 -21.779 20.414 1.00 97.12 90 GLU A O 1
ATOM 675 N N . GLY A 1 91 ? -20.651 -21.391 20.228 1.00 93.88 91 GLY A N 1
ATOM 676 C CA . GLY A 1 91 ? -20.588 -21.550 18.772 1.00 93.88 91 GLY A CA 1
ATOM 677 C C . GLY A 1 91 ? -21.321 -20.445 18.005 1.00 93.88 91 GLY A C 1
ATOM 678 O O . GLY A 1 91 ? -21.769 -20.661 16.880 1.00 93.88 91 GLY A O 1
ATOM 679 N N . LYS A 1 92 ? -21.494 -19.271 18.620 1.00 94.62 92 LYS A N 1
ATOM 680 C CA . LYS A 1 92 ? -22.214 -18.128 18.055 1.00 94.62 92 LYS A CA 1
ATOM 681 C C . LYS A 1 92 ? -21.239 -17.045 17.587 1.00 94.62 92 LYS A C 1
ATOM 683 O O . LYS A 1 92 ? -20.206 -16.836 18.226 1.00 94.62 92 LYS A O 1
ATOM 688 N N . PRO A 1 93 ? -21.577 -16.295 16.523 1.00 92.38 93 PRO A N 1
ATOM 689 C CA . PRO A 1 93 ? -20.804 -15.120 16.145 1.00 92.38 93 PRO A CA 1
ATOM 690 C C . PRO A 1 93 ? -20.857 -14.072 17.261 1.00 92.38 93 PRO A C 1
ATOM 692 O O . PRO A 1 93 ? -21.883 -13.911 17.923 1.00 92.38 93 PRO A O 1
ATOM 695 N N . VAL A 1 94 ? -19.758 -13.341 17.454 1.00 96.12 94 VAL A N 1
ATOM 696 C CA . VAL A 1 94 ? -19.700 -12.212 18.392 1.00 96.12 94 VAL A CA 1
ATOM 697 C C . VAL A 1 94 ? -20.269 -10.980 17.682 1.00 96.12 94 VAL A C 1
ATOM 699 O O . VAL A 1 94 ? -19.593 -10.452 16.794 1.00 96.12 94 VAL A O 1
ATOM 702 N N . PRO A 1 95 ? -21.475 -10.490 18.022 1.00 96.69 95 PRO A N 1
ATOM 703 C CA . PRO A 1 95 ? -22.025 -9.319 17.353 1.00 96.69 95 PRO A CA 1
ATOM 704 C C . PRO A 1 95 ? -21.207 -8.083 17.725 1.00 96.69 95 PRO A C 1
ATOM 706 O O . PRO A 1 95 ? -20.830 -7.915 18.893 1.00 96.69 95 PRO A O 1
ATOM 709 N N . ARG A 1 96 ? -20.925 -7.248 16.719 1.00 96.94 96 ARG A N 1
ATOM 710 C CA . ARG A 1 96 ? -20.178 -5.996 16.851 1.00 96.94 96 ARG A CA 1
ATOM 711 C C . ARG A 1 96 ? -20.882 -4.879 16.090 1.00 96.94 96 ARG A C 1
ATOM 713 O O . ARG A 1 96 ? -20.957 -4.919 14.866 1.00 96.94 96 ARG A O 1
ATOM 720 N N . GLY A 1 97 ? -21.394 -3.895 16.819 1.00 97.75 97 GLY A N 1
ATOM 721 C CA . GLY A 1 97 ? -22.062 -2.727 16.257 1.00 97.75 97 GLY A CA 1
ATOM 722 C C . GLY A 1 97 ? -21.134 -1.529 16.141 1.00 97.75 97 GLY A C 1
ATOM 723 O O . GLY A 1 97 ? -20.232 -1.333 16.953 1.00 97.75 97 GLY A O 1
ATOM 724 N N . THR A 1 98 ? -21.366 -0.695 15.133 1.00 97.94 98 THR A N 1
ATOM 725 C CA . THR A 1 98 ? -20.667 0.579 14.980 1.00 97.94 98 THR A CA 1
ATOM 726 C C . THR A 1 98 ? -21.550 1.621 14.304 1.00 97.94 98 THR A C 1
ATOM 728 O O . THR A 1 98 ? -22.380 1.307 13.451 1.00 97.94 98 THR A O 1
ATOM 731 N N . ILE A 1 99 ? -21.346 2.880 14.678 1.00 98.38 99 ILE A N 1
ATOM 732 C CA . ILE A 1 99 ? -21.844 4.058 13.951 1.00 98.38 99 ILE A CA 1
ATOM 733 C C . ILE A 1 99 ? -20.697 4.815 13.255 1.00 98.38 99 ILE A C 1
ATOM 735 O O . ILE A 1 99 ? -20.885 5.926 12.771 1.00 98.38 99 ILE A O 1
ATOM 739 N N . GLN A 1 100 ? -19.516 4.187 13.204 1.00 98.12 100 GLN A N 1
ATOM 740 C CA . GLN A 1 100 ? -18.250 4.709 12.688 1.00 98.12 100 GLN A CA 1
ATOM 741 C C . GLN A 1 100 ? -17.771 6.009 13.360 1.00 98.12 100 GLN A C 1
ATOM 743 O O . GLN A 1 100 ? -17.253 6.912 12.707 1.00 98.12 100 GLN A O 1
ATOM 748 N N . VAL A 1 101 ? -17.903 6.076 14.687 1.00 98.38 101 VAL A N 1
ATOM 749 C CA . VAL A 1 101 ? -17.406 7.188 15.510 1.00 98.38 101 VAL A CA 1
ATOM 750 C C . VAL A 1 101 ? -16.379 6.675 16.505 1.00 98.38 101 VAL A C 1
ATOM 752 O O . VAL A 1 101 ? -16.631 5.699 17.219 1.00 98.38 101 VAL A O 1
ATOM 755 N N . GLN A 1 102 ? -15.230 7.341 16.562 1.00 97.62 102 GLN A N 1
ATOM 756 C CA . GLN A 1 102 ? -14.295 7.191 17.666 1.00 97.62 102 GLN A CA 1
ATOM 757 C C . GLN A 1 102 ? -14.674 8.171 18.767 1.00 97.62 102 GLN A C 1
ATOM 759 O O . GLN A 1 102 ? -14.737 9.377 18.549 1.00 97.62 102 GLN A O 1
ATOM 764 N N . PHE A 1 103 ? -14.892 7.636 19.956 1.00 98.25 103 PHE A N 1
ATOM 765 C CA . PHE A 1 103 ? -15.126 8.390 21.167 1.00 98.25 103 PHE A CA 1
ATOM 766 C C . PHE A 1 103 ? -13.871 8.389 22.038 1.00 98.25 103 PHE A C 1
ATOM 768 O O . PHE A 1 103 ? -13.171 7.380 22.152 1.00 98.25 103 PHE A O 1
ATOM 775 N N . TYR A 1 104 ? -13.629 9.510 22.706 1.00 97.56 104 TYR A N 1
ATOM 776 C CA . TYR A 1 104 ? -12.660 9.642 23.785 1.00 97.56 104 TYR A CA 1
ATOM 777 C C . TYR A 1 104 ? -13.383 9.902 25.093 1.00 97.56 104 TYR A C 1
ATOM 779 O O . TYR A 1 104 ? -14.323 10.690 25.148 1.00 97.56 104 TYR A O 1
ATOM 787 N N . HIS A 1 105 ? -12.914 9.287 26.171 1.00 97.75 105 HIS A N 1
ATOM 788 C CA . HIS A 1 105 ? -13.342 9.681 27.501 1.00 97.75 105 HIS A CA 1
ATOM 789 C C . HIS A 1 105 ? -12.575 10.935 27.930 1.00 97.75 105 HIS A C 1
ATOM 791 O O . HIS A 1 105 ? -11.337 10.937 27.948 1.00 97.75 105 HIS A O 1
ATOM 797 N N . ARG A 1 106 ? -13.313 11.998 28.257 1.00 97.62 106 ARG A N 1
ATOM 798 C CA . ARG A 1 106 ? -12.792 13.320 28.620 1.00 97.62 106 ARG A CA 1
ATOM 799 C C . ARG A 1 106 ? -13.332 13.730 29.993 1.00 97.62 106 ARG A C 1
ATOM 801 O O . ARG A 1 106 ? -14.512 13.493 30.259 1.00 97.62 106 ARG A O 1
ATOM 808 N N . PRO A 1 107 ? -12.508 14.326 30.870 1.00 97.00 107 PRO A N 1
ATOM 809 C CA . PRO A 1 107 ? -12.934 14.708 32.210 1.00 97.00 107 PRO A CA 1
ATOM 810 C C . PRO A 1 107 ? -13.980 15.834 32.189 1.00 97.00 107 PRO A C 1
ATOM 812 O O . PRO A 1 107 ? -14.111 16.578 31.215 1.00 97.00 107 PRO A O 1
ATOM 815 N N . PHE A 1 108 ? -14.745 15.963 33.276 1.00 97.25 108 PHE A N 1
ATOM 816 C CA . PHE A 1 108 ? -15.881 16.890 33.341 1.00 97.25 108 PHE A CA 1
ATOM 817 C C . PHE A 1 108 ? -15.531 18.370 33.090 1.00 97.25 108 PHE A C 1
ATOM 819 O O . PHE A 1 108 ? -16.336 19.137 32.568 1.00 97.25 108 PHE A O 1
ATOM 826 N N . ASP A 1 109 ? -14.335 18.809 33.464 1.00 95.88 109 ASP A N 1
ATOM 827 C CA . ASP A 1 109 ? -13.862 20.166 33.193 1.00 95.88 109 ASP A CA 1
ATOM 828 C C . ASP A 1 109 ? -13.602 20.431 31.704 1.00 95.88 109 ASP A C 1
ATOM 830 O O . ASP A 1 109 ? -13.841 21.551 31.251 1.00 95.88 109 ASP A O 1
ATOM 834 N N . GLU A 1 110 ? -13.187 19.419 30.936 1.00 96.12 110 GLU A N 1
ATOM 835 C CA . GLU A 1 110 ? -13.066 19.506 29.477 1.00 96.12 110 GLU A CA 1
ATOM 836 C C . GLU A 1 110 ? -14.444 19.504 28.804 1.00 96.12 110 GLU A C 1
ATOM 838 O O . GLU A 1 110 ? -14.741 20.392 28.006 1.00 96.12 110 GLU A O 1
ATOM 843 N N . VAL A 1 111 ? -15.331 18.572 29.163 1.00 96.44 111 VAL A N 1
ATOM 844 C CA . VAL A 1 111 ? -16.652 18.452 28.506 1.00 96.44 111 VAL A CA 1
ATOM 845 C C . VAL A 1 111 ? -17.581 19.634 28.802 1.00 96.44 111 VAL A C 1
ATOM 847 O O . VAL A 1 111 ? -18.398 19.992 27.956 1.00 96.44 111 VAL A O 1
ATOM 850 N N . ARG A 1 112 ? -17.422 20.317 29.947 1.00 95.56 112 ARG A N 1
ATOM 851 C CA . ARG A 1 112 ? -18.100 21.601 30.207 1.00 95.56 112 ARG A CA 1
ATOM 852 C C . ARG A 1 112 ? -17.730 22.665 29.179 1.00 95.56 112 ARG A C 1
ATOM 854 O O . ARG A 1 112 ? -18.599 23.405 28.731 1.00 95.56 112 ARG A O 1
ATOM 861 N N . ARG A 1 113 ? -16.460 22.729 28.765 1.00 94.44 113 ARG A N 1
ATOM 862 C CA . ARG A 1 113 ? -15.994 23.683 27.739 1.00 94.44 113 ARG A CA 1
ATOM 863 C C . ARG A 1 113 ? -16.542 23.356 26.350 1.00 94.44 113 ARG A C 1
ATOM 865 O O . ARG A 1 113 ? -16.666 24.261 25.535 1.00 94.44 113 ARG A O 1
ATOM 872 N N . LEU A 1 114 ? -16.893 22.093 26.108 1.00 93.69 114 LEU A N 1
ATOM 873 C CA . LEU A 1 114 ? -17.563 21.633 24.886 1.00 93.69 114 LEU A CA 1
ATOM 874 C C . LEU A 1 114 ? -19.087 21.863 24.912 1.00 93.69 114 LEU A C 1
ATOM 876 O O . LEU A 1 114 ? -19.766 21.648 23.909 1.00 93.69 114 LEU A O 1
ATOM 880 N N . GLY A 1 115 ? -19.626 22.352 26.034 1.00 89.94 115 GLY A N 1
ATOM 881 C CA . GLY A 1 115 ? -21.028 22.742 26.157 1.00 89.94 115 GLY A CA 1
ATOM 882 C C . GLY A 1 115 ? -21.918 21.737 26.885 1.00 89.94 115 GLY A C 1
ATOM 883 O O . GLY A 1 115 ? -23.132 21.775 26.702 1.00 89.94 115 GLY A O 1
ATOM 884 N N . LEU A 1 116 ? -21.366 20.847 27.718 1.00 95.75 116 LEU A N 1
ATOM 885 C CA . LEU A 1 116 ? -22.197 20.059 28.632 1.00 95.75 116 LEU A CA 1
ATOM 886 C C . LEU A 1 116 ? -22.848 20.977 29.681 1.00 95.75 116 LEU A C 1
ATOM 888 O O . LEU A 1 116 ? -22.156 21.695 30.405 1.00 95.75 116 LEU A O 1
ATOM 892 N N . ALA A 1 117 ? -24.177 20.927 29.793 1.00 95.50 117 ALA A N 1
ATOM 893 C CA . ALA A 1 117 ? -24.916 21.710 30.776 1.00 95.50 117 ALA A CA 1
ATOM 894 C C . ALA A 1 117 ? -24.612 21.259 32.217 1.00 95.50 117 ALA A C 1
ATOM 896 O O . ALA A 1 117 ? -24.553 20.062 32.510 1.00 95.50 117 ALA A O 1
ATOM 897 N N . GLU A 1 118 ? -24.509 22.216 33.147 1.00 94.69 118 GLU A N 1
ATOM 898 C CA . GLU A 1 118 ? -24.239 21.935 34.568 1.00 94.69 118 GLU A CA 1
ATOM 899 C C . GLU A 1 118 ? -25.280 20.998 35.193 1.00 94.69 118 GLU A C 1
ATOM 901 O O . GLU A 1 118 ? -24.947 20.150 36.018 1.00 94.69 118 GLU A O 1
ATOM 906 N N . GLN A 1 119 ? -26.543 21.123 34.778 1.00 95.06 119 GLN A N 1
ATOM 907 C CA . GLN A 1 119 ? -27.637 20.270 35.248 1.00 95.06 119 GLN A CA 1
ATOM 908 C C . GLN A 1 119 ? -27.435 18.812 34.817 1.00 95.06 119 GLN A C 1
ATOM 910 O O . GLN A 1 119 ? -27.640 17.900 35.621 1.00 95.06 119 GLN A O 1
ATOM 915 N N . THR A 1 120 ? -26.981 18.594 33.580 1.00 95.06 120 THR A N 1
ATOM 916 C CA . THR A 1 120 ? -26.678 17.264 33.039 1.00 95.06 120 THR A CA 1
ATOM 917 C C . THR A 1 120 ? -25.468 16.660 33.750 1.00 95.06 120 THR A C 1
ATOM 919 O O . THR A 1 120 ? -25.538 15.515 34.192 1.00 95.06 120 THR A O 1
ATOM 922 N N . GLU A 1 121 ? -24.392 17.427 33.967 1.00 95.94 121 GLU A N 1
ATOM 923 C CA . GLU A 1 121 ? -23.247 16.968 34.771 1.00 95.94 121 GLU A CA 1
ATOM 924 C C . GLU A 1 121 ? -23.667 16.604 36.204 1.00 95.94 121 GLU A C 1
ATOM 926 O O . GLU A 1 121 ? -23.321 15.529 36.699 1.00 95.94 121 GLU A O 1
ATOM 931 N N . ALA A 1 122 ? -24.438 17.465 36.873 1.00 96.12 122 ALA A N 1
ATOM 932 C CA . ALA A 1 122 ? -24.909 17.220 38.233 1.00 96.12 122 ALA A CA 1
ATOM 933 C C . ALA A 1 122 ? -25.765 15.947 38.320 1.00 96.12 122 ALA A C 1
ATOM 935 O O . ALA A 1 122 ? -25.632 15.170 39.271 1.00 96.12 122 ALA A O 1
ATOM 936 N N . PHE A 1 123 ? -26.612 15.706 37.316 1.00 96.00 123 PHE A N 1
ATOM 937 C CA . PHE A 1 123 ? -27.397 14.482 37.211 1.00 96.00 123 PHE A CA 1
ATOM 938 C C . PHE A 1 123 ? -26.505 13.247 37.038 1.00 96.00 123 PHE A C 1
ATOM 940 O O . PHE A 1 123 ? -26.641 12.292 37.805 1.00 96.00 123 PHE A O 1
ATOM 947 N N . ILE A 1 124 ? -25.551 13.286 36.101 1.00 96.62 124 ILE A N 1
ATOM 948 C CA . ILE A 1 124 ? -24.617 12.180 35.853 1.00 96.62 124 ILE A CA 1
ATOM 949 C C . ILE A 1 124 ? -23.803 11.863 37.106 1.00 96.62 124 ILE A C 1
ATOM 951 O O . ILE A 1 124 ? -23.731 10.704 37.497 1.00 96.62 124 ILE A O 1
ATOM 955 N N . ARG A 1 125 ? -23.245 12.867 37.790 1.00 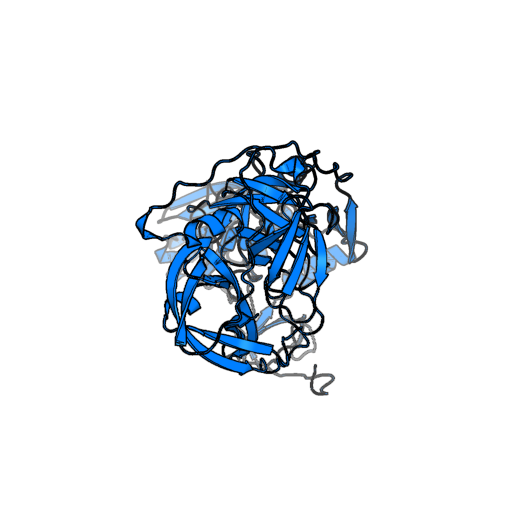96.38 125 ARG A N 1
ATOM 956 C CA . ARG A 1 125 ? -22.469 12.660 39.026 1.00 96.38 125 ARG A CA 1
ATOM 957 C C . ARG A 1 125 ? -23.304 12.076 40.158 1.00 96.38 125 ARG A C 1
ATOM 959 O O . ARG A 1 125 ? -22.787 11.325 40.980 1.00 96.38 125 ARG A O 1
ATOM 966 N N . LYS A 1 126 ? -24.593 12.413 40.216 1.00 96.94 126 LYS A N 1
ATOM 967 C CA . LYS A 1 126 ? -25.519 11.833 41.192 1.00 96.94 126 LYS A CA 1
ATOM 968 C C . LYS A 1 126 ? -25.851 10.378 40.857 1.00 96.94 126 LYS A C 1
ATOM 970 O O . LYS A 1 126 ? -25.909 9.554 41.764 1.00 96.94 126 LYS A O 1
ATOM 975 N N . GLN A 1 127 ? -26.086 10.070 39.582 1.00 95.88 127 GLN A N 1
ATOM 976 C CA . GLN A 1 127 ? -26.429 8.721 39.128 1.00 95.88 127 GLN A CA 1
ATOM 977 C C . GLN A 1 127 ? -25.218 7.778 39.137 1.00 95.88 127 GLN A C 1
ATOM 979 O O . GLN A 1 127 ? -25.353 6.606 39.486 1.00 95.88 127 GLN A O 1
ATOM 984 N N . PHE A 1 128 ? -24.040 8.291 38.790 1.00 95.25 128 PHE A N 1
ATOM 985 C CA . PHE A 1 128 ? -22.793 7.546 38.674 1.00 95.25 128 PHE A CA 1
ATOM 986 C C . PHE A 1 128 ? -21.672 8.245 39.474 1.00 95.25 128 PHE A C 1
ATOM 988 O O . PHE A 1 128 ? -20.835 8.949 38.904 1.00 95.25 128 PHE A O 1
ATOM 995 N N . PRO A 1 129 ? -21.613 8.048 40.807 1.00 94.44 129 PRO A N 1
ATOM 996 C CA . PRO A 1 129 ? -20.713 8.800 41.693 1.00 94.44 129 PRO A CA 1
ATOM 997 C C . PRO A 1 129 ? -19.214 8.602 41.442 1.00 94.44 129 PRO A C 1
ATOM 999 O O . PRO A 1 129 ? -18.402 9.380 41.934 1.00 94.44 129 PRO A O 1
ATOM 1002 N N . THR A 1 130 ? -18.836 7.545 40.720 1.00 92.50 130 THR A N 1
ATOM 1003 C CA . THR A 1 130 ? -17.440 7.222 40.391 1.00 92.50 130 THR A CA 1
ATOM 1004 C C . THR A 1 130 ? -16.996 7.769 39.039 1.00 92.50 130 THR A C 1
ATOM 1006 O O . THR A 1 130 ? -15.828 7.616 38.688 1.00 92.50 130 THR A O 1
ATOM 1009 N N . GLU A 1 131 ? -17.897 8.382 38.267 1.00 92.81 131 GLU A N 1
ATOM 1010 C CA . GLU A 1 131 ? -17.534 8.954 36.975 1.00 92.81 131 GLU A CA 1
ATOM 1011 C C . GLU A 1 131 ? -16.758 10.248 37.151 1.00 92.81 131 GLU A C 1
ATOM 1013 O O . GLU A 1 131 ? -17.077 11.101 37.985 1.00 92.81 131 GLU A O 1
ATOM 1018 N N . ILE A 1 132 ? -15.742 10.398 36.310 1.00 94.12 132 ILE A N 1
ATOM 1019 C CA . ILE A 1 132 ? -14.896 11.589 36.279 1.00 94.12 132 ILE A CA 1
ATOM 1020 C C . ILE A 1 132 ? -15.017 12.356 34.960 1.00 94.12 132 ILE A C 1
ATOM 1022 O O . ILE A 1 132 ? -14.396 13.409 34.819 1.00 94.12 132 ILE A O 1
ATOM 1026 N N . GLY A 1 133 ? -15.819 11.856 34.018 1.00 96.56 133 GLY A N 1
ATOM 1027 C CA . GLY A 1 133 ? -15.931 12.390 32.671 1.00 96.56 133 GLY A CA 1
ATOM 1028 C C . GLY A 1 133 ? -17.095 11.813 31.868 1.00 96.56 133 GLY A C 1
ATOM 1029 O O . GLY A 1 133 ? -17.971 11.136 32.405 1.00 96.56 133 GLY A O 1
ATOM 1030 N N . MET A 1 134 ? -17.089 12.119 30.571 1.00 97.88 134 MET A N 1
ATOM 1031 C CA . MET A 1 134 ? -18.067 11.664 29.578 1.00 97.88 134 MET A CA 1
ATOM 1032 C C . MET A 1 134 ? -17.349 11.233 28.294 1.00 97.88 134 MET A C 1
ATOM 1034 O O . MET A 1 134 ? -16.167 11.528 28.099 1.00 97.88 134 MET A O 1
ATOM 1038 N N . LEU A 1 135 ? -18.074 10.566 27.395 1.00 98.56 135 LEU A N 1
ATOM 1039 C CA . LEU A 1 135 ? -17.581 10.246 26.057 1.00 98.56 135 LEU A CA 1
ATOM 1040 C C . LEU A 1 135 ? -17.801 11.426 25.104 1.00 98.56 135 LEU A C 1
ATOM 1042 O O . LEU A 1 135 ? -18.895 11.980 25.042 1.00 98.56 135 LEU A O 1
ATOM 1046 N N . VAL A 1 136 ? -16.772 11.780 24.344 1.00 98.56 136 VAL A N 1
ATOM 1047 C CA . VAL A 1 136 ? -16.773 12.861 23.352 1.00 98.56 136 VAL A CA 1
ATOM 1048 C C . VAL A 1 136 ? -16.421 12.280 21.993 1.00 98.56 136 VAL A C 1
ATOM 1050 O O . VAL A 1 136 ? -15.478 11.494 21.905 1.00 98.56 136 VAL A O 1
ATOM 1053 N N . ALA A 1 137 ? -17.169 12.631 20.950 1.00 98.31 137 ALA A N 1
ATOM 1054 C CA . ALA A 1 137 ? -16.843 12.252 19.581 1.00 98.31 137 ALA A CA 1
ATOM 1055 C C . ALA A 1 137 ? -15.531 12.932 19.165 1.00 98.31 137 ALA A C 1
ATOM 1057 O O . ALA A 1 137 ? -15.471 14.149 19.029 1.00 98.31 137 ALA A O 1
ATOM 1058 N N . GLU A 1 138 ? -14.475 12.145 18.995 1.00 97.25 138 GLU A N 1
ATOM 1059 C CA . GLU A 1 138 ? -13.161 12.627 18.559 1.00 97.25 138 GLU A CA 1
ATOM 1060 C C . GLU A 1 138 ? -13.033 12.556 17.039 1.00 97.25 138 GLU A C 1
ATOM 1062 O O . GLU A 1 138 ? -12.458 13.440 16.423 1.00 97.25 138 GLU A O 1
ATOM 1067 N N . THR A 1 139 ? -13.583 11.504 16.429 1.00 97.38 139 THR A N 1
ATOM 1068 C CA . THR A 1 139 ? -13.548 11.317 14.977 1.00 97.38 139 THR A CA 1
ATOM 1069 C C . THR A 1 139 ? -14.883 10.784 14.502 1.00 97.38 139 THR A C 1
ATOM 1071 O O . THR A 1 139 ? -15.349 9.747 14.984 1.00 97.38 139 THR A O 1
ATOM 1074 N N . VAL A 1 140 ? -15.473 11.455 13.517 1.00 98.25 140 VAL A N 1
ATOM 1075 C CA . VAL A 1 140 ? -16.679 10.999 12.821 1.00 98.25 140 VAL A CA 1
ATOM 1076 C C . VAL A 1 140 ? -16.294 10.651 11.388 1.00 98.25 140 VAL A C 1
ATOM 1078 O O . VAL A 1 140 ? -15.961 11.528 10.596 1.00 98.25 140 VAL A O 1
ATOM 1081 N N . VAL A 1 141 ? -16.313 9.360 11.045 1.00 97.81 141 VAL A N 1
ATOM 1082 C CA . VAL A 1 141 ? -15.832 8.921 9.728 1.00 97.81 141 VAL A CA 1
ATOM 1083 C C . VAL A 1 141 ? -16.765 9.409 8.612 1.00 97.81 141 VAL A C 1
ATOM 1085 O O . VAL A 1 141 ? -17.977 9.169 8.685 1.00 97.81 141 VAL A O 1
ATOM 1088 N N . PRO A 1 142 ? -16.237 10.060 7.554 1.00 97.12 142 PRO A N 1
ATOM 1089 C CA . PRO A 1 142 ? -17.052 10.543 6.444 1.00 97.12 142 PRO A CA 1
ATOM 1090 C C . PRO A 1 142 ? -17.822 9.418 5.748 1.00 97.12 142 PRO A C 1
ATOM 1092 O O . PRO A 1 142 ? -17.303 8.321 5.559 1.00 97.12 142 PRO A O 1
ATOM 1095 N N . MET A 1 143 ? -19.061 9.702 5.334 1.00 96.50 143 MET A N 1
ATOM 1096 C CA . MET A 1 143 ? -19.992 8.733 4.728 1.00 96.50 143 MET A CA 1
ATOM 1097 C C . MET A 1 143 ? -20.354 7.530 5.624 1.00 96.50 143 MET A C 1
ATOM 1099 O O . MET A 1 143 ? -21.055 6.623 5.171 1.00 96.50 143 MET A O 1
ATOM 1103 N N . GLY A 1 144 ? -19.902 7.506 6.881 1.00 96.94 144 GLY A N 1
ATOM 1104 C CA . GLY A 1 144 ? -20.329 6.533 7.878 1.00 96.94 144 GLY A CA 1
ATOM 1105 C C . GLY A 1 144 ? -21.754 6.803 8.384 1.00 96.94 144 GLY A C 1
ATOM 1106 O O . GLY A 1 144 ? -22.307 7.878 8.153 1.00 96.94 144 GLY A O 1
ATOM 1107 N N . PRO A 1 145 ? -22.367 5.866 9.131 1.00 97.88 145 PRO A N 1
ATOM 1108 C CA . PRO A 1 145 ? -23.749 5.998 9.598 1.00 97.88 145 PRO A CA 1
ATOM 1109 C C . PRO A 1 145 ? -24.030 7.273 10.402 1.00 97.88 145 PRO A C 1
ATOM 1111 O O . PRO A 1 145 ? -25.125 7.820 10.313 1.00 97.88 145 PRO A O 1
ATOM 1114 N N . ALA A 1 146 ? -23.049 7.759 11.171 1.00 98.06 146 ALA A N 1
ATOM 1115 C CA . ALA A 1 146 ? -23.174 8.980 11.961 1.00 98.06 146 ALA A CA 1
ATOM 1116 C C . ALA A 1 146 ? -22.741 10.265 11.230 1.00 98.06 146 ALA A C 1
ATOM 1118 O O . ALA A 1 146 ? -22.912 11.341 11.797 1.00 98.06 146 ALA A O 1
ATOM 1119 N N . SER A 1 147 ? -22.203 10.196 10.003 1.00 98.00 147 SER A N 1
ATOM 1120 C CA . SER A 1 147 ? -21.482 11.324 9.383 1.00 98.00 147 SER A CA 1
ATOM 1121 C C . SER A 1 147 ? -22.326 12.572 9.145 1.00 98.00 147 SER A C 1
ATOM 1123 O O . SER A 1 147 ? -21.796 13.672 9.065 1.00 98.00 147 SER A O 1
ATOM 1125 N N . SER A 1 148 ? -23.639 12.404 8.981 1.00 97.44 148 SER A N 1
ATOM 1126 C CA . SER A 1 148 ? -24.583 13.510 8.772 1.00 97.44 148 SER A CA 1
ATOM 1127 C C . SER A 1 148 ? -25.294 13.952 10.053 1.00 97.44 148 SER A C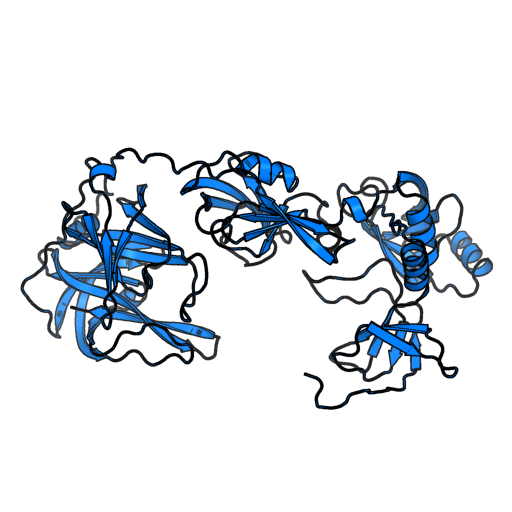 1
ATOM 1129 O O . SER A 1 148 ? -26.141 14.840 9.998 1.00 97.44 148 SER A O 1
ATOM 1131 N N . PHE A 1 149 ? -24.990 13.322 11.189 1.00 98.19 149 PHE A N 1
ATOM 1132 C CA . PHE A 1 149 ? -25.695 13.523 12.455 1.00 98.19 149 PHE A CA 1
ATOM 1133 C C . PHE A 1 149 ? -24.763 14.053 13.542 1.00 98.19 149 PHE A C 1
ATOM 1135 O O . PHE A 1 149 ? -25.099 15.023 14.221 1.00 98.19 149 PHE A O 1
ATOM 1142 N N . LEU A 1 150 ? -23.589 13.439 13.691 1.00 98.25 150 LEU A N 1
ATOM 1143 C CA . LEU A 1 150 ? -22.617 13.769 14.727 1.00 98.25 150 LEU A CA 1
ATOM 1144 C C . LEU A 1 150 ? -21.459 14.593 14.165 1.00 98.25 150 LEU A C 1
ATOM 1146 O O . LEU A 1 150 ? -21.103 14.469 12.996 1.00 98.25 150 LEU A O 1
ATOM 1150 N N . GLU A 1 151 ? -20.876 15.416 15.025 1.00 97.75 151 GLU A N 1
ATOM 1151 C CA . GLU A 1 151 ? -19.710 16.251 14.744 1.00 97.75 151 GLU A CA 1
ATOM 1152 C C . GLU A 1 151 ? -18.627 16.002 15.801 1.00 97.75 151 GLU A C 1
ATOM 1154 O O . GLU A 1 151 ? -18.911 15.568 16.922 1.00 97.75 151 GLU A O 1
ATOM 1159 N N . GLU A 1 152 ? -17.372 16.270 15.447 1.00 97.62 152 GLU A N 1
ATOM 1160 C CA . GLU A 1 152 ? -16.268 16.236 16.407 1.00 97.62 152 GLU A CA 1
ATOM 1161 C C . GLU A 1 152 ? -16.518 17.251 17.535 1.00 97.62 152 GLU A C 1
ATOM 1163 O O . GLU A 1 152 ? -16.928 18.388 17.299 1.00 97.62 152 GLU A O 1
ATOM 1168 N N . GLY A 1 153 ? -16.295 16.827 18.778 1.00 97.94 153 GLY A N 1
ATOM 1169 C CA . GLY A 1 153 ? -16.597 17.601 19.981 1.00 97.94 153 GLY A CA 1
ATOM 1170 C C . GLY A 1 153 ? -17.979 17.342 20.590 1.00 97.94 153 GLY A C 1
ATOM 1171 O O . GLY A 1 153 ? -18.216 17.788 21.713 1.00 97.94 153 GLY A O 1
ATOM 1172 N N . ASP A 1 154 ? -18.864 16.589 19.926 1.00 98.56 154 ASP A N 1
ATOM 1173 C CA . ASP A 1 154 ? -20.150 16.189 20.509 1.00 98.56 154 ASP A CA 1
ATOM 1174 C C . ASP A 1 154 ? -19.954 15.374 21.792 1.00 98.56 154 ASP A C 1
ATOM 1176 O O . ASP A 1 154 ? -19.306 14.325 21.787 1.00 98.56 154 ASP A O 1
ATOM 1180 N N . VAL A 1 155 ? -20.567 15.816 22.893 1.00 98.56 155 VAL A N 1
ATOM 1181 C CA . VAL A 1 155 ? -20.555 15.082 24.166 1.00 98.56 155 VAL A CA 1
ATOM 1182 C C . VAL A 1 155 ? -21.737 14.116 24.190 1.00 98.56 155 VAL A C 1
ATOM 1184 O O . VAL A 1 155 ? -22.888 14.550 24.187 1.00 98.56 155 VAL A O 1
ATOM 1187 N N . LEU A 1 156 ? -21.484 12.808 24.238 1.00 98.56 156 LEU A N 1
ATOM 1188 C CA . LEU A 1 156 ? -22.533 11.790 24.318 1.00 98.56 156 LEU A CA 1
ATOM 1189 C C . LEU A 1 156 ? -23.249 11.863 25.670 1.00 98.56 156 LEU A C 1
ATOM 1191 O O . LEU A 1 156 ? -22.613 11.723 26.708 1.00 98.56 156 LEU A O 1
ATOM 1195 N N . ILE A 1 157 ? -24.572 12.038 25.658 1.00 97.81 157 ILE A N 1
ATOM 1196 C CA . ILE A 1 157 ? -25.409 12.070 26.866 1.00 97.81 157 ILE A CA 1
ATOM 1197 C C . ILE A 1 157 ? -26.074 10.711 27.074 1.00 97.81 157 ILE A C 1
ATOM 1199 O O . ILE A 1 157 ? -25.929 10.087 28.128 1.00 97.81 157 ILE A O 1
ATOM 1203 N N . SER A 1 158 ? -26.821 10.242 26.073 1.00 98.00 158 SER A N 1
ATOM 1204 C CA . SER A 1 158 ? -27.591 9.004 26.176 1.00 98.00 158 SER A CA 1
ATOM 1205 C C . SER A 1 158 ? -27.785 8.307 24.834 1.00 98.00 158 SER A C 1
ATOM 1207 O O . SER A 1 158 ? -27.712 8.920 23.769 1.00 98.00 158 SER A O 1
ATOM 1209 N N . ILE A 1 159 ? -28.046 7.001 24.903 1.00 98.44 159 ILE A N 1
ATOM 1210 C CA . ILE A 1 159 ? -28.494 6.189 23.773 1.00 98.44 159 ILE A CA 1
ATOM 1211 C C . ILE A 1 159 ? -29.761 5.447 24.193 1.00 98.44 159 ILE A C 1
ATOM 1213 O O . ILE A 1 159 ? -29.786 4.803 25.242 1.00 98.44 159 ILE A O 1
ATOM 1217 N N . ASN A 1 160 ? -30.825 5.552 23.395 1.00 97.38 160 ASN A N 1
ATOM 1218 C CA . ASN A 1 160 ? -32.151 4.997 23.691 1.00 97.38 160 ASN A CA 1
ATOM 1219 C C . ASN A 1 160 ? -32.666 5.419 25.083 1.00 97.38 160 ASN A C 1
ATOM 1221 O O . ASN A 1 160 ? -33.234 4.620 25.825 1.00 97.38 160 ASN A O 1
ATOM 1225 N N . GLY A 1 161 ? -32.398 6.671 25.474 1.00 95.69 161 GLY A N 1
ATOM 1226 C CA . GLY A 1 161 ? -32.755 7.228 26.784 1.00 95.69 161 GLY A CA 1
ATOM 1227 C C . GLY A 1 161 ? -31.855 6.796 27.952 1.00 95.69 161 GLY A C 1
ATOM 1228 O O . GLY A 1 161 ? -31.901 7.415 29.016 1.00 95.69 161 GLY A O 1
ATOM 1229 N N . VAL A 1 162 ? -30.985 5.796 27.775 1.00 95.94 162 VAL A N 1
ATOM 1230 C CA . VAL A 1 162 ? -30.042 5.336 28.806 1.00 95.94 162 VAL A CA 1
ATOM 1231 C C . VAL A 1 162 ? -28.781 6.189 28.766 1.00 95.94 162 VAL A C 1
ATOM 1233 O O . VAL A 1 162 ? -28.189 6.361 27.708 1.00 95.94 162 VAL A O 1
ATOM 1236 N N . HIS A 1 163 ? -28.367 6.740 29.905 1.00 97.25 163 HIS A N 1
ATOM 1237 C CA . HIS A 1 163 ? -27.196 7.619 29.980 1.00 97.25 163 HIS A CA 1
ATOM 1238 C C . HIS A 1 163 ? -25.900 6.814 29.829 1.00 97.25 163 HIS A C 1
ATOM 1240 O O . HIS A 1 163 ? -25.735 5.789 30.494 1.00 97.25 163 HIS A O 1
ATOM 1246 N N . ILE A 1 164 ? -24.997 7.266 28.953 1.00 96.75 164 ILE A N 1
ATOM 1247 C CA . ILE A 1 164 ? -23.781 6.531 28.572 1.00 96.75 164 ILE A CA 1
ATOM 1248 C C . ILE A 1 164 ? -22.542 7.386 28.849 1.00 96.75 164 ILE A C 1
ATOM 1250 O O . ILE A 1 164 ? -22.271 8.356 28.151 1.00 96.75 164 ILE A O 1
ATOM 1254 N N . THR A 1 165 ? -21.762 6.982 29.849 1.00 96.00 165 THR A N 1
ATOM 1255 C CA . THR A 1 165 ? -20.524 7.661 30.286 1.00 96.00 165 THR A CA 1
ATOM 1256 C C . THR A 1 165 ? -19.256 6.883 29.931 1.00 96.00 165 THR A C 1
ATOM 1258 O O . THR A 1 165 ? -18.163 7.442 29.921 1.00 96.00 165 THR A O 1
ATOM 1261 N N . LYS A 1 166 ? -19.386 5.583 29.634 1.00 96.50 166 LYS A N 1
ATOM 1262 C CA . LYS A 1 166 ? -18.279 4.629 29.484 1.00 96.50 166 LYS A CA 1
ATOM 1263 C C . LYS A 1 166 ? -18.407 3.787 28.222 1.00 96.50 166 LYS A C 1
ATOM 1265 O O . LYS A 1 166 ? -19.503 3.542 27.719 1.00 96.50 166 LYS A O 1
ATOM 1270 N N . PHE A 1 167 ? -17.271 3.264 27.770 1.00 97.62 167 PHE A N 1
ATOM 1271 C CA . PHE A 1 167 ? -17.179 2.454 26.559 1.00 97.62 167 PHE A CA 1
ATOM 1272 C C . PHE A 1 167 ? -17.920 1.113 26.628 1.00 97.62 167 PHE A C 1
ATOM 1274 O O . PHE A 1 167 ? -18.585 0.747 25.670 1.00 97.62 167 PHE A O 1
ATOM 1281 N N . VAL A 1 168 ? -17.866 0.382 27.749 1.00 96.62 168 VAL A N 1
ATOM 1282 C CA . VAL A 1 168 ? -18.534 -0.933 27.846 1.00 96.62 168 VAL A CA 1
ATOM 1283 C C . VAL A 1 168 ? -20.062 -0.821 27.675 1.00 96.62 168 VAL A C 1
ATOM 1285 O O . VAL A 1 168 ? -20.606 -1.575 26.867 1.00 96.62 168 VAL A O 1
ATOM 1288 N N . PRO A 1 169 ? -20.767 0.116 28.349 1.00 96.56 169 PRO A N 1
ATOM 1289 C CA . PRO A 1 169 ? -22.176 0.389 28.065 1.00 96.56 169 PRO A CA 1
ATOM 1290 C C . PRO A 1 169 ? -22.441 0.839 26.623 1.00 96.56 169 PRO A C 1
ATOM 1292 O O . PRO A 1 169 ? -23.400 0.364 26.020 1.00 96.56 169 PRO A O 1
ATOM 1295 N N . LEU A 1 170 ? -21.589 1.708 26.059 1.00 97.94 170 LEU A N 1
ATOM 1296 C CA . LEU A 1 170 ? -21.689 2.133 24.659 1.00 97.94 170 LEU A CA 1
ATOM 1297 C C . LEU A 1 170 ? -21.647 0.926 23.709 1.00 97.94 170 LEU A C 1
ATOM 1299 O O . LEU A 1 170 ? -22.564 0.732 22.915 1.00 97.94 170 LEU A O 1
ATOM 1303 N N . GLU A 1 171 ? -20.607 0.096 23.811 1.00 96.62 171 GLU A N 1
ATOM 1304 C CA . GLU A 1 171 ? -20.442 -1.088 22.966 1.00 96.62 171 GLU A CA 1
ATOM 1305 C C . GLU A 1 171 ? -21.576 -2.097 23.162 1.00 96.62 171 GLU A C 1
ATOM 1307 O O . GLU A 1 171 ? -22.011 -2.715 22.198 1.00 96.62 171 GLU A O 1
ATOM 1312 N N . ALA A 1 172 ? -22.079 -2.273 24.388 1.00 96.94 172 ALA A N 1
ATOM 1313 C CA . ALA A 1 172 ? -23.207 -3.168 24.641 1.00 96.94 172 ALA A CA 1
ATOM 1314 C C . ALA A 1 172 ? -24.457 -2.737 23.858 1.00 96.94 172 ALA A C 1
ATOM 1316 O O . ALA A 1 172 ? -25.048 -3.555 23.155 1.00 96.94 172 ALA A O 1
ATOM 1317 N N . VAL A 1 173 ? -24.815 -1.449 23.913 1.00 97.81 173 VAL A N 1
ATOM 1318 C CA . VAL A 1 173 ? -25.980 -0.926 23.184 1.00 97.81 173 VAL A CA 1
ATOM 1319 C C . VAL A 1 173 ? -25.789 -1.035 21.671 1.00 97.81 173 VAL A C 1
ATOM 1321 O O . VAL A 1 173 ? -26.724 -1.431 20.972 1.00 97.81 173 VAL A O 1
ATOM 1324 N N . LEU A 1 174 ? -24.595 -0.714 21.162 1.00 98.12 174 LEU A N 1
ATOM 1325 C CA . LEU A 1 174 ? -24.289 -0.830 19.735 1.00 98.12 174 LEU A CA 1
ATOM 1326 C C . LEU A 1 174 ? -24.371 -2.286 19.262 1.00 98.12 174 LEU A C 1
ATOM 1328 O O . LEU A 1 174 ? -25.045 -2.575 18.276 1.00 98.12 174 LEU A O 1
ATOM 1332 N N . ASP A 1 175 ? -23.745 -3.217 19.974 1.00 97.81 175 ASP A N 1
ATOM 1333 C CA . ASP A 1 175 ? -23.726 -4.626 19.583 1.00 97.81 175 ASP A CA 1
ATOM 1334 C C . ASP A 1 175 ? -25.116 -5.275 19.600 1.00 97.81 175 ASP A C 1
ATOM 1336 O O . ASP A 1 175 ? -25.435 -6.065 18.712 1.00 97.81 175 ASP A O 1
ATOM 1340 N N . ASP A 1 176 ? -25.961 -4.933 20.575 1.00 97.12 176 ASP A N 1
ATOM 1341 C CA . ASP A 1 176 ? -27.331 -5.462 20.679 1.00 97.12 176 ASP A CA 1
ATOM 1342 C C . ASP A 1 176 ? -28.283 -4.840 19.632 1.00 97.12 176 ASP A C 1
ATOM 1344 O O . ASP A 1 176 ? -29.388 -5.344 19.357 1.00 97.12 176 ASP A O 1
ATOM 1348 N N . SER A 1 177 ? -27.833 -3.744 19.017 1.00 98.31 177 SER A N 1
ATOM 1349 C CA . SER A 1 177 ? -28.578 -2.956 18.039 1.00 98.31 177 SER A CA 1
ATOM 1350 C C . SER A 1 177 ? -28.038 -3.082 16.618 1.00 98.31 177 SER A C 1
ATOM 1352 O O . SER A 1 177 ? -28.533 -2.373 15.748 1.00 98.31 177 SER A O 1
ATOM 1354 N N . VAL A 1 178 ? -27.090 -3.990 16.337 1.00 98.38 178 VAL A N 1
ATOM 1355 C CA . VAL A 1 178 ? -26.640 -4.277 14.962 1.00 98.38 178 VAL A CA 1
ATOM 1356 C C . VAL A 1 178 ? -27.856 -4.496 14.071 1.00 98.38 178 VAL A C 1
ATOM 1358 O O . VAL A 1 178 ? -28.723 -5.323 14.367 1.00 98.38 178 VAL A O 1
ATOM 1361 N N . GLY A 1 179 ? -27.946 -3.746 12.975 1.00 98.06 179 GLY A N 1
ATOM 1362 C CA . GLY A 1 179 ? -29.090 -3.895 12.091 1.00 98.06 179 GLY A CA 1
ATOM 1363 C C . GLY A 1 179 ? -30.341 -3.110 12.528 1.00 98.06 179 GLY A C 1
ATOM 1364 O O . GLY A 1 179 ? -31.382 -3.290 11.896 1.00 98.06 179 GLY A O 1
ATOM 1365 N N . LYS A 1 180 ? -30.268 -2.236 13.538 1.00 98.50 180 LYS A N 1
ATOM 1366 C CA . LYS A 1 180 ? -31.400 -1.457 14.072 1.00 98.50 180 LYS A CA 1
ATOM 1367 C C . LYS A 1 180 ? -31.049 0.024 14.219 1.00 98.50 180 LYS A C 1
ATOM 1369 O O . LYS A 1 180 ? -29.879 0.399 14.176 1.00 98.50 180 LYS A O 1
ATOM 1374 N N . ASP A 1 181 ? -32.075 0.849 14.376 1.00 98.56 181 ASP A N 1
ATOM 1375 C CA . ASP A 1 181 ? -31.929 2.265 14.710 1.00 98.56 181 ASP A CA 1
ATOM 1376 C C . ASP A 1 181 ? -31.776 2.460 16.218 1.00 98.56 181 ASP A C 1
ATOM 1378 O O . ASP A 1 181 ? -32.412 1.764 17.014 1.00 98.56 181 ASP A O 1
ATOM 1382 N N . ILE A 1 182 ? -30.942 3.426 16.596 1.00 98.62 182 ILE A N 1
ATOM 1383 C CA . ILE A 1 182 ? -30.791 3.906 17.969 1.00 98.62 182 ILE A CA 1
ATOM 1384 C C . ILE A 1 182 ? -30.999 5.416 18.020 1.00 98.62 182 ILE A C 1
ATOM 1386 O O . ILE A 1 182 ? -30.637 6.139 17.092 1.00 98.62 182 ILE A O 1
ATOM 1390 N N . THR A 1 183 ? -31.549 5.899 19.126 1.00 98.69 183 THR A N 1
ATOM 1391 C CA . THR A 1 183 ? -31.685 7.330 19.400 1.00 98.69 183 THR A CA 1
ATOM 1392 C C . THR A 1 183 ? -30.468 7.794 20.186 1.00 98.69 183 THR A C 1
ATOM 1394 O O . THR A 1 183 ? -30.289 7.380 21.328 1.00 98.69 183 THR A O 1
ATOM 1397 N N . VAL A 1 184 ? -29.621 8.624 19.584 1.00 98.69 184 VAL A N 1
ATOM 1398 C CA . VAL A 1 184 ? -28.397 9.159 20.189 1.00 98.69 184 VAL A CA 1
ATOM 1399 C C . VAL A 1 184 ? -28.624 10.614 20.566 1.00 98.69 184 VAL A C 1
ATOM 1401 O O . VAL A 1 184 ? -28.916 11.441 19.701 1.00 98.69 184 VAL A O 1
ATOM 1404 N N . LYS A 1 185 ? -28.458 10.926 21.850 1.00 98.56 185 LYS A N 1
ATOM 1405 C CA . LYS A 1 185 ? -28.551 12.282 22.383 1.00 98.56 185 LYS A CA 1
ATOM 1406 C C . LYS A 1 185 ? -27.166 12.800 22.749 1.00 98.56 185 LYS A C 1
ATOM 1408 O O . LYS A 1 185 ? -26.437 12.142 23.495 1.00 98.56 185 LYS A O 1
ATOM 1413 N N . VAL A 1 186 ? -26.822 13.983 22.252 1.00 98.44 186 VAL A N 1
ATOM 1414 C CA . VAL A 1 186 ? -25.525 14.638 22.463 1.00 98.44 186 VAL A CA 1
ATOM 1415 C C . VAL A 1 186 ? -25.697 16.087 22.911 1.00 98.44 186 VAL A C 1
ATOM 1417 O O . VAL A 1 186 ? -26.719 16.704 22.626 1.00 98.44 186 VAL A O 1
ATOM 1420 N N . ALA A 1 187 ? -24.695 16.642 23.586 1.00 97.88 187 ALA A N 1
ATOM 1421 C CA . ALA A 1 187 ? -24.544 18.082 23.774 1.00 97.88 187 ALA A CA 1
ATOM 1422 C C . ALA A 1 187 ? -23.555 18.630 22.736 1.00 97.88 187 ALA A C 1
ATOM 1424 O O . ALA A 1 187 ? -22.418 18.160 22.666 1.00 97.88 187 ALA A O 1
ATOM 1425 N N . ARG A 1 188 ? -23.987 19.638 21.968 1.00 96.06 188 ARG A N 1
ATOM 1426 C CA . ARG A 1 188 ? -23.172 20.358 20.980 1.00 96.06 188 ARG A CA 1
ATOM 1427 C C . ARG A 1 188 ? -23.276 21.855 21.229 1.00 96.06 188 ARG A C 1
ATOM 1429 O O . ARG A 1 188 ? -24.338 22.439 21.030 1.00 96.06 188 ARG A O 1
ATOM 1436 N N . GLY A 1 189 ? -22.182 22.483 21.659 1.00 91.50 189 GLY A N 1
ATOM 1437 C CA . GLY A 1 189 ? -22.134 23.939 21.830 1.00 91.50 189 GLY A CA 1
ATOM 1438 C C . GLY A 1 189 ? -23.156 24.492 22.835 1.00 91.50 189 GLY A C 1
ATOM 1439 O O . GLY A 1 189 ? -23.610 25.619 22.675 1.00 91.50 189 GLY A O 1
ATOM 1440 N N . GLY A 1 190 ? -23.534 23.707 23.850 1.00 93.12 190 GLY A N 1
ATOM 1441 C CA . GLY A 1 190 ? -24.515 24.097 24.872 1.00 93.12 190 GLY A CA 1
ATOM 1442 C C . GLY A 1 190 ? -25.941 23.610 24.612 1.00 93.12 190 GLY A C 1
ATOM 1443 O O . GLY A 1 190 ? -26.771 23.672 25.516 1.00 93.12 190 GLY A O 1
ATOM 1444 N N . GLU A 1 191 ? -26.232 23.106 23.411 1.00 95.50 191 GLU A N 1
ATOM 1445 C CA . GLU A 1 191 ? -27.557 22.613 23.038 1.00 95.50 191 GLU A CA 1
ATOM 1446 C C . GLU A 1 191 ? -27.600 21.086 23.029 1.00 95.50 191 GLU A C 1
ATOM 1448 O O . GLU A 1 191 ? -26.687 20.421 22.532 1.00 95.50 191 GLU A O 1
ATOM 1453 N N . GLU A 1 192 ? -28.690 20.518 23.544 1.00 96.56 192 GLU A N 1
ATOM 1454 C CA . GLU A 1 192 ? -28.951 19.089 23.418 1.00 96.56 192 GLU A CA 1
ATOM 1455 C C . GLU A 1 192 ? -29.552 18.788 22.043 1.00 96.56 192 GLU A C 1
ATOM 1457 O O . GLU A 1 192 ? -30.577 19.352 21.657 1.00 96.56 192 GLU A O 1
ATOM 1462 N N . LYS A 1 193 ? -28.926 17.868 21.315 1.00 97.69 193 LYS A N 1
ATOM 1463 C CA . LYS A 1 193 ? -29.387 17.381 20.017 1.00 97.69 193 LYS A CA 1
ATOM 1464 C C . LYS A 1 193 ? -29.666 15.894 20.099 1.00 97.69 193 LYS A C 1
ATOM 1466 O O . LYS A 1 193 ? -28.956 15.160 20.783 1.00 97.69 193 LYS A O 1
ATOM 1471 N N . GLU A 1 194 ? -30.694 15.451 19.391 1.00 98.38 194 GLU A N 1
ATOM 1472 C CA . GLU A 1 194 ? -31.101 14.053 19.362 1.00 98.38 194 GLU A CA 1
ATOM 1473 C C . GLU A 1 194 ? -31.250 13.583 17.917 1.00 98.38 194 GLU A C 1
ATOM 1475 O O . GLU A 1 194 ? -31.882 14.245 17.092 1.00 98.38 194 GLU A O 1
ATOM 1480 N N . PHE A 1 195 ? -30.643 12.440 17.611 1.00 98.50 195 PHE A N 1
ATOM 1481 C CA . PHE A 1 195 ? -30.577 11.883 16.266 1.00 98.50 195 PHE A CA 1
ATOM 1482 C C . PHE A 1 195 ? -30.958 10.409 16.279 1.00 98.50 195 PHE A C 1
ATOM 1484 O O . PHE A 1 195 ? -30.652 9.686 17.224 1.00 98.50 195 PHE A O 1
ATOM 1491 N N . THR A 1 196 ? -31.590 9.942 15.205 1.00 98.62 196 THR A N 1
ATOM 1492 C CA . THR A 1 196 ? -31.816 8.510 14.981 1.00 98.62 196 THR A CA 1
ATOM 1493 C C . THR A 1 196 ? -30.761 8.001 14.010 1.00 98.62 196 THR A C 1
ATOM 1495 O O . THR A 1 196 ? -30.692 8.480 12.881 1.00 98.62 196 THR A O 1
ATOM 1498 N N . ILE A 1 197 ? -29.923 7.066 14.459 1.00 98.69 197 ILE A N 1
ATOM 1499 C CA . ILE A 1 197 ? -28.775 6.560 13.700 1.00 98.69 197 ILE A CA 1
ATOM 1500 C C . ILE A 1 197 ? -28.887 5.042 13.565 1.00 98.69 197 ILE A C 1
ATOM 1502 O O . ILE A 1 197 ? -29.079 4.329 14.551 1.00 98.69 197 ILE A O 1
ATOM 1506 N N . ARG A 1 198 ? -28.716 4.541 12.340 1.00 98.38 198 ARG A N 1
ATOM 1507 C CA . ARG A 1 198 ? -28.698 3.107 12.041 1.00 98.38 198 ARG A CA 1
ATOM 1508 C C . ARG A 1 198 ? -27.367 2.497 12.471 1.00 98.38 198 ARG A C 1
ATOM 1510 O O . ARG A 1 198 ? -26.318 2.906 11.979 1.00 98.38 198 ARG A O 1
ATOM 1517 N N . VAL A 1 199 ? -27.388 1.476 13.323 1.00 98.69 199 VAL A N 1
ATOM 1518 C CA . VAL A 1 199 ? -26.164 0.754 13.697 1.00 98.69 199 VAL A CA 1
ATOM 1519 C C . VAL A 1 199 ? -25.780 -0.234 12.600 1.00 98.69 199 VAL A C 1
ATOM 1521 O O . VAL A 1 199 ? -26.580 -1.081 12.178 1.00 98.69 199 VAL A O 1
ATOM 1524 N N . GLN A 1 200 ? -24.534 -0.126 12.152 1.00 98.25 200 GLN A N 1
ATOM 1525 C CA . GLN A 1 200 ? -23.926 -1.000 11.161 1.00 98.25 200 GLN A CA 1
ATOM 1526 C C . GLN A 1 200 ? -23.220 -2.182 11.831 1.00 98.25 200 GLN A C 1
ATOM 1528 O O . GLN A 1 200 ? -22.705 -2.066 12.943 1.00 98.25 200 GLN A O 1
ATOM 1533 N N . ASP A 1 201 ? -23.179 -3.317 11.134 1.00 97.81 201 ASP A N 1
ATOM 1534 C CA . ASP A 1 201 ? -22.340 -4.453 11.509 1.00 97.81 201 ASP A CA 1
ATOM 1535 C C . ASP A 1 201 ? -20.864 -4.138 11.222 1.00 97.81 201 ASP A C 1
ATOM 1537 O O . ASP A 1 201 ? -20.479 -3.925 10.069 1.00 97.81 201 ASP A O 1
ATOM 1541 N N . LEU A 1 202 ? -20.030 -4.123 12.260 1.00 96.56 202 LEU A N 1
ATOM 1542 C CA . LEU A 1 202 ? -18.594 -3.879 12.135 1.00 96.56 202 LEU A CA 1
ATOM 1543 C C . LEU A 1 202 ? -17.902 -4.938 11.265 1.00 96.56 202 LEU A C 1
ATOM 1545 O O . LEU A 1 202 ? -16.958 -4.608 10.544 1.00 96.56 202 LEU A O 1
ATOM 1549 N N . HIS A 1 203 ? -18.364 -6.193 11.297 1.00 94.94 203 HIS A N 1
ATOM 1550 C CA . HIS A 1 203 ? -17.774 -7.262 10.487 1.00 94.94 203 HIS A CA 1
ATOM 1551 C C . HIS A 1 203 ? -17.965 -6.996 8.993 1.00 94.94 203 HIS A C 1
ATOM 1553 O O . HIS A 1 203 ? -17.053 -7.247 8.215 1.00 94.94 203 HIS A O 1
ATOM 1559 N N . SER A 1 204 ? -19.085 -6.377 8.600 1.00 94.38 204 SER A N 1
ATOM 1560 C CA . SER A 1 204 ? -19.383 -6.045 7.196 1.00 94.38 204 SER A CA 1
ATOM 1561 C C . SER A 1 204 ? -18.444 -5.002 6.570 1.00 94.38 204 SER A C 1
ATOM 1563 O O . SER A 1 204 ? -18.347 -4.918 5.347 1.00 94.38 204 SER A O 1
ATOM 1565 N N . ILE A 1 205 ? -17.748 -4.213 7.396 1.00 95.06 205 ILE A N 1
ATOM 1566 C CA . ILE A 1 205 ? -16.782 -3.182 6.969 1.00 95.06 205 ILE A CA 1
ATOM 1567 C C . ILE A 1 205 ? -15.341 -3.498 7.394 1.00 95.06 205 ILE A C 1
ATOM 1569 O O . ILE A 1 205 ? -14.432 -2.680 7.228 1.00 95.06 205 ILE A O 1
ATOM 1573 N N . THR A 1 206 ? -15.124 -4.679 7.968 1.00 94.31 206 THR A N 1
ATOM 1574 C CA . THR A 1 206 ? -13.799 -5.183 8.318 1.00 94.31 206 THR A CA 1
ATOM 1575 C C . THR A 1 206 ? -13.342 -6.113 7.200 1.00 94.31 206 THR A C 1
ATOM 1577 O O . THR A 1 206 ? -14.049 -7.073 6.907 1.00 94.31 206 THR A O 1
ATOM 1580 N N . PRO A 1 207 ? -12.183 -5.875 6.562 1.00 95.31 207 PRO A N 1
ATOM 1581 C CA . PRO A 1 207 ? -11.721 -6.747 5.493 1.00 95.31 207 PRO A CA 1
ATOM 1582 C C . PRO A 1 207 ? -11.547 -8.194 5.969 1.00 95.31 207 PRO A C 1
ATOM 1584 O O . PRO A 1 207 ? -10.771 -8.478 6.880 1.00 95.31 207 PRO A O 1
ATOM 1587 N N . ASP A 1 208 ? -12.259 -9.105 5.317 1.00 95.69 208 ASP A N 1
ATOM 1588 C CA . ASP A 1 208 ? -12.237 -10.556 5.525 1.00 95.69 208 ASP A CA 1
ATOM 1589 C C . ASP A 1 208 ? -11.609 -11.301 4.338 1.00 95.69 208 ASP A C 1
ATOM 1591 O O . ASP A 1 208 ? -11.456 -12.520 4.362 1.00 95.69 208 ASP A O 1
ATOM 1595 N N . ARG A 1 209 ? -11.233 -10.568 3.290 1.00 97.44 209 ARG A N 1
ATOM 1596 C CA . ARG A 1 209 ? -10.723 -11.110 2.035 1.00 97.44 209 ARG A CA 1
ATOM 1597 C C . ARG A 1 209 ? -9.734 -10.174 1.360 1.00 97.44 209 ARG A C 1
ATOM 1599 O O . ARG A 1 209 ? -9.747 -8.961 1.590 1.00 97.44 209 ARG A O 1
ATOM 1606 N N . TYR A 1 210 ? -8.899 -10.744 0.503 1.00 97.81 210 TYR A N 1
ATOM 1607 C CA . TYR A 1 210 ? -7.979 -10.004 -0.352 1.00 97.81 210 TYR A CA 1
ATOM 1608 C C . TYR A 1 210 ? -7.849 -10.657 -1.730 1.00 97.81 210 TYR A C 1
ATOM 1610 O O . TYR A 1 210 ? -8.068 -11.856 -1.898 1.00 97.81 210 TYR A O 1
ATOM 1618 N N . VAL A 1 211 ? -7.477 -9.851 -2.721 1.00 97.12 211 VAL A N 1
ATOM 1619 C CA . VAL A 1 211 ? -7.173 -10.289 -4.087 1.00 97.12 211 VAL A CA 1
ATOM 1620 C C . VAL A 1 211 ? -5.671 -10.277 -4.298 1.00 97.12 211 VAL A C 1
ATOM 1622 O O . VAL A 1 211 ? -4.997 -9.329 -3.892 1.00 97.12 211 VAL A O 1
ATOM 1625 N N . GLU A 1 212 ? -5.172 -11.304 -4.979 1.00 95.00 212 GLU A N 1
ATOM 1626 C CA . GLU A 1 212 ? -3.809 -11.358 -5.497 1.00 95.00 212 GLU A CA 1
ATOM 1627 C C . GLU A 1 212 ? -3.800 -11.191 -7.021 1.00 95.00 212 GLU A C 1
ATOM 1629 O O . GLU A 1 212 ? -4.568 -11.853 -7.724 1.00 95.00 212 GLU A O 1
ATOM 1634 N N . ILE A 1 213 ? -2.938 -10.304 -7.531 1.00 92.56 213 ILE A N 1
ATOM 1635 C CA . ILE A 1 213 ? -2.667 -10.116 -8.967 1.00 92.56 213 ILE A CA 1
ATOM 1636 C C . ILE A 1 213 ? -1.297 -9.462 -9.172 1.00 92.56 213 ILE A C 1
ATOM 1638 O O . ILE A 1 213 ? -0.948 -8.533 -8.449 1.00 92.56 213 ILE A O 1
ATOM 1642 N N . GLY A 1 214 ? -0.505 -9.934 -10.141 1.00 87.44 214 GLY A N 1
ATOM 1643 C CA . GLY A 1 214 ? 0.859 -9.434 -10.372 1.00 87.44 214 GLY A CA 1
ATOM 1644 C C . GLY A 1 214 ? 1.740 -9.427 -9.112 1.00 87.44 214 GLY A C 1
ATOM 1645 O O . GLY A 1 214 ? 2.515 -8.503 -8.899 1.00 87.44 214 GLY A O 1
ATOM 1646 N N . GLY A 1 215 ? 1.552 -10.394 -8.209 1.00 86.81 215 GLY A N 1
ATOM 1647 C CA . GLY A 1 215 ? 2.208 -10.467 -6.898 1.00 86.81 215 GLY A CA 1
ATOM 1648 C C . GLY A 1 215 ? 1.686 -9.491 -5.834 1.00 86.81 215 GLY A C 1
ATOM 1649 O O . GLY A 1 215 ? 2.023 -9.657 -4.663 1.00 86.81 215 GLY A O 1
ATOM 1650 N N . ALA A 1 216 ? 0.874 -8.497 -6.200 1.00 91.81 216 ALA A N 1
ATOM 1651 C CA . ALA A 1 216 ? 0.317 -7.530 -5.260 1.00 91.81 216 ALA A CA 1
ATOM 1652 C C . ALA A 1 216 ? -0.864 -8.117 -4.482 1.00 91.81 216 ALA A C 1
ATOM 1654 O O . ALA A 1 216 ? -1.616 -8.931 -5.022 1.00 91.81 216 ALA A O 1
ATOM 1655 N N . LYS A 1 217 ? -1.060 -7.654 -3.242 1.00 94.62 217 LYS A N 1
ATOM 1656 C CA . LYS A 1 217 ? -2.222 -8.001 -2.409 1.00 94.62 217 LYS A CA 1
ATOM 1657 C C . LYS A 1 217 ? -3.064 -6.766 -2.132 1.00 94.62 217 LYS A C 1
ATOM 1659 O O . LYS A 1 217 ? -2.541 -5.748 -1.674 1.00 94.62 217 LYS A O 1
ATOM 1664 N N . LEU A 1 218 ? -4.366 -6.867 -2.388 1.00 96.81 218 LEU A N 1
ATOM 1665 C CA . LEU A 1 218 ? -5.314 -5.771 -2.203 1.00 96.81 218 LEU A CA 1
ATOM 1666 C C . LEU A 1 218 ? -6.521 -6.203 -1.382 1.00 96.81 218 LEU A C 1
ATOM 1668 O O . LEU A 1 218 ? -7.034 -7.302 -1.572 1.00 96.81 218 LEU A O 1
ATOM 1672 N N . ASN A 1 219 ? -7.032 -5.318 -0.537 1.00 97.56 219 ASN A N 1
ATOM 1673 C CA . ASN A 1 219 ? -8.273 -5.521 0.205 1.00 97.56 219 ASN A CA 1
ATOM 1674 C C . ASN A 1 219 ? -9.138 -4.252 0.178 1.00 97.56 219 ASN A C 1
ATOM 1676 O O . ASN A 1 219 ? -8.738 -3.220 -0.357 1.00 97.56 219 ASN A O 1
ATOM 1680 N N . ASN A 1 220 ? -10.359 -4.325 0.709 1.00 97.62 220 ASN A N 1
ATOM 1681 C CA . ASN A 1 220 ? -11.142 -3.110 0.937 1.00 97.62 220 ASN A CA 1
ATOM 1682 C C . ASN A 1 220 ? -10.449 -2.231 1.987 1.00 97.62 220 ASN A C 1
ATOM 1684 O O . ASN A 1 220 ? -9.824 -2.749 2.914 1.00 97.62 220 ASN A O 1
ATOM 1688 N N . VAL A 1 221 ? -10.614 -0.911 1.881 1.00 96.00 221 VAL A N 1
ATOM 1689 C CA . VAL A 1 221 ? -10.206 0.011 2.951 1.00 96.00 221 VAL A CA 1
ATOM 1690 C C . VAL A 1 221 ? -10.873 -0.411 4.258 1.00 96.00 221 VAL A C 1
ATOM 1692 O O . VAL A 1 221 ? -12.092 -0.545 4.332 1.00 96.00 221 VAL A O 1
ATOM 1695 N N . SER A 1 222 ? -10.062 -0.644 5.289 1.00 94.31 222 SER A N 1
ATOM 1696 C CA . SER A 1 222 ? -10.561 -1.040 6.604 1.00 94.31 222 SER A CA 1
ATOM 1697 C C . SER A 1 222 ? -11.095 0.159 7.381 1.00 94.31 222 SER A C 1
ATOM 1699 O O . SER A 1 222 ? -10.567 1.264 7.261 1.00 94.31 222 SER A O 1
ATOM 1701 N N . TYR A 1 223 ? -12.071 -0.073 8.263 1.00 95.19 223 TYR A N 1
ATOM 1702 C CA . TYR A 1 223 ? -12.515 0.956 9.210 1.00 95.19 223 TYR A CA 1
ATOM 1703 C C . TYR A 1 223 ? -11.362 1.496 10.080 1.00 95.19 223 TYR A C 1
ATOM 1705 O O . TYR A 1 223 ? -11.332 2.681 10.397 1.00 95.19 223 TYR A O 1
ATOM 1713 N N . GLN A 1 224 ? -10.376 0.652 10.405 1.00 92.94 224 GLN A N 1
ATOM 1714 C CA . GLN A 1 224 ? -9.172 1.046 11.144 1.00 92.94 224 GLN A CA 1
ATOM 1715 C C . GLN A 1 224 ? -8.409 2.181 10.449 1.00 92.94 224 GLN A C 1
ATOM 1717 O O . GLN A 1 224 ? -8.175 3.224 11.060 1.00 92.94 224 GLN A O 1
ATOM 1722 N N . LEU A 1 225 ? -8.085 1.997 9.166 1.00 93.94 225 LEU A N 1
ATOM 1723 C CA . LEU A 1 225 ? -7.394 3.008 8.365 1.00 93.94 225 LEU A CA 1
ATOM 1724 C C . LEU A 1 225 ? -8.302 4.205 8.067 1.00 93.94 225 LEU A C 1
ATOM 1726 O O . LEU A 1 225 ? -7.882 5.348 8.202 1.00 93.94 225 LEU A O 1
ATOM 1730 N N . ALA A 1 226 ? -9.561 3.949 7.711 1.00 95.19 226 ALA A N 1
ATOM 1731 C CA . ALA A 1 226 ? -10.533 4.988 7.389 1.00 95.19 226 ALA A CA 1
ATOM 1732 C C . ALA A 1 226 ? -10.716 6.000 8.529 1.00 95.19 226 ALA A C 1
ATOM 1734 O O . ALA A 1 226 ? -10.676 7.205 8.304 1.00 95.19 226 ALA A O 1
ATOM 1735 N N . ARG A 1 227 ? -10.840 5.504 9.763 1.00 94.81 227 ARG A N 1
ATOM 1736 C CA . ARG A 1 227 ? -10.890 6.322 10.976 1.00 94.81 227 ARG A CA 1
ATOM 1737 C C . ARG A 1 227 ? -9.606 7.117 11.183 1.00 94.81 227 ARG A C 1
ATOM 1739 O O . ARG A 1 227 ? -9.687 8.309 11.425 1.00 94.81 227 ARG A O 1
ATOM 1746 N N . GLN A 1 228 ? -8.443 6.474 11.081 1.00 93.00 228 GLN A N 1
ATOM 1747 C CA . GLN A 1 228 ? -7.158 7.133 11.331 1.00 93.00 228 GLN A CA 1
ATOM 1748 C C . GLN A 1 228 ? -6.873 8.278 10.349 1.00 93.00 228 GLN A C 1
ATOM 1750 O O . GLN A 1 228 ? -6.328 9.300 10.749 1.00 93.00 228 GLN A O 1
ATOM 1755 N N . PHE A 1 229 ? -7.249 8.114 9.079 1.00 93.44 229 PHE A N 1
ATOM 1756 C CA . PHE A 1 229 ? -7.026 9.114 8.030 1.00 93.44 229 PHE A CA 1
ATOM 1757 C C . PHE A 1 229 ? -8.250 9.994 7.748 1.00 93.44 229 PHE A C 1
ATOM 1759 O O . PHE A 1 229 ? -8.222 10.795 6.817 1.00 93.44 229 PHE A O 1
ATOM 1766 N N . CYS A 1 230 ? -9.331 9.842 8.519 1.00 94.19 230 CYS A N 1
ATOM 1767 C CA . CYS A 1 230 ? -10.605 10.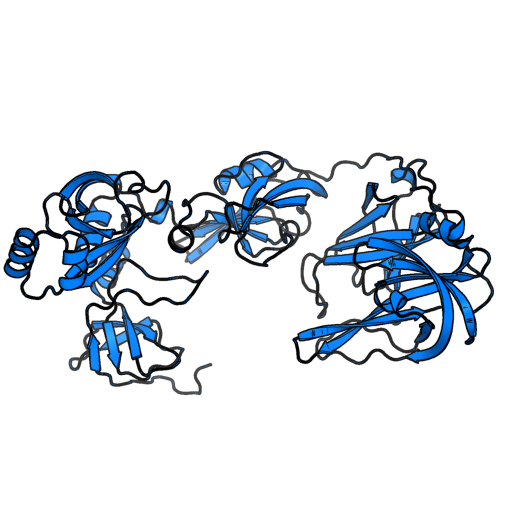533 8.308 1.00 94.19 230 CYS A CA 1
ATOM 1768 C C . CYS A 1 230 ? -11.119 10.433 6.856 1.00 94.19 230 CYS A C 1
ATOM 1770 O O . CYS A 1 230 ? -11.573 11.414 6.268 1.00 94.19 230 CYS A O 1
ATOM 1772 N N . VAL A 1 231 ? -11.066 9.233 6.269 1.00 95.44 231 VAL A N 1
ATOM 1773 C CA . VAL A 1 231 ? -11.578 8.935 4.920 1.00 95.44 231 VAL A CA 1
ATOM 1774 C C . VAL A 1 231 ? -12.763 7.967 4.988 1.00 95.44 231 VAL A C 1
ATOM 1776 O O . VAL A 1 231 ? -12.879 7.227 5.962 1.00 95.44 231 VAL A O 1
ATOM 1779 N N . PRO A 1 232 ? -13.643 7.907 3.971 1.00 96.00 232 PRO A N 1
ATOM 1780 C CA . PRO A 1 232 ? -14.700 6.899 3.922 1.00 96.00 232 PRO A CA 1
ATOM 1781 C C . PRO A 1 232 ? -14.164 5.464 3.980 1.00 96.00 232 PRO A C 1
ATOM 1783 O O . PRO A 1 232 ? -13.103 5.167 3.428 1.00 96.00 232 PRO A O 1
ATOM 1786 N N . VAL A 1 233 ? -14.946 4.541 4.552 1.00 96.19 233 VAL A N 1
ATOM 1787 C CA . VAL A 1 233 ? -14.671 3.089 4.510 1.00 96.19 233 VAL A CA 1
ATOM 1788 C C . VAL A 1 233 ? -15.022 2.521 3.124 1.00 96.19 233 VAL A C 1
ATOM 1790 O O . VAL A 1 233 ? -15.905 1.680 2.968 1.00 96.19 233 VAL A O 1
ATOM 1793 N N . GLN A 1 234 ? -14.373 3.052 2.088 1.00 94.44 234 GLN A N 1
ATOM 1794 C CA . GLN A 1 234 ? -14.577 2.691 0.688 1.00 94.44 234 GLN A CA 1
ATOM 1795 C C . GLN A 1 234 ? -13.243 2.687 -0.061 1.00 94.44 234 GLN A C 1
ATOM 1797 O O . GLN A 1 234 ? -12.328 3.445 0.253 1.00 94.44 234 GLN A O 1
ATOM 1802 N N . GLY A 1 235 ? -13.183 1.902 -1.131 1.00 95.50 235 GLY A N 1
ATOM 1803 C CA . GLY A 1 235 ? -12.043 1.825 -2.034 1.00 95.50 235 GLY A CA 1
ATOM 1804 C C . GLY A 1 235 ? -11.225 0.560 -1.828 1.00 95.50 235 GLY A C 1
ATOM 1805 O O . GLY A 1 235 ? -11.502 -0.263 -0.951 1.00 95.50 235 GLY A O 1
ATOM 1806 N N . VAL A 1 236 ? -10.210 0.409 -2.673 1.00 98.00 236 VAL A N 1
ATOM 1807 C CA . VAL A 1 236 ? -9.340 -0.767 -2.696 1.00 98.00 236 VAL A CA 1
ATOM 1808 C C . VAL A 1 236 ? -7.940 -0.365 -2.267 1.00 98.00 236 VAL A C 1
ATOM 1810 O O . VAL A 1 236 ? -7.250 0.352 -2.988 1.00 98.00 236 VAL A O 1
ATOM 1813 N N . TYR A 1 237 ? -7.542 -0.819 -1.085 1.00 96.81 237 TYR A N 1
ATOM 1814 C CA . TYR A 1 237 ? -6.239 -0.572 -0.491 1.00 96.81 237 TYR A CA 1
ATOM 1815 C C . TYR A 1 237 ? -5.214 -1.590 -0.997 1.00 96.81 237 TYR A C 1
ATOM 1817 O O . TYR A 1 237 ? -5.445 -2.800 -0.954 1.00 96.81 237 TYR A O 1
ATOM 1825 N N . VAL A 1 238 ? -4.066 -1.103 -1.470 1.00 96.00 238 VAL A N 1
ATOM 1826 C CA . VAL A 1 238 ? -2.922 -1.940 -1.851 1.00 96.00 238 VAL A CA 1
ATOM 1827 C C . VAL A 1 238 ? -2.117 -2.250 -0.590 1.00 96.00 238 VAL A C 1
ATOM 1829 O O . VAL A 1 238 ? -1.247 -1.480 -0.184 1.00 96.00 238 VAL A O 1
ATOM 1832 N N . ALA A 1 239 ? -2.433 -3.377 0.045 1.00 93.38 239 ALA A N 1
ATOM 1833 C CA . ALA A 1 239 ? -1.801 -3.804 1.290 1.00 93.38 239 ALA A CA 1
ATOM 1834 C C . ALA A 1 239 ? -0.343 -4.237 1.095 1.00 93.38 239 ALA A C 1
ATOM 1836 O O . ALA A 1 239 ? 0.499 -3.978 1.951 1.00 93.38 239 ALA A O 1
ATOM 1837 N N . GLU A 1 240 ? -0.044 -4.863 -0.042 1.00 91.69 240 GLU A N 1
ATOM 1838 C CA . GLU A 1 240 ? 1.311 -5.250 -0.427 1.00 91.69 240 GLU A CA 1
ATOM 1839 C C . GLU A 1 240 ? 1.521 -4.901 -1.904 1.00 91.69 240 GLU A C 1
ATOM 1841 O O . GLU A 1 240 ? 1.048 -5.637 -2.776 1.00 91.69 240 GLU A O 1
ATOM 1846 N N . PRO A 1 241 ? 2.174 -3.769 -2.222 1.00 89.69 241 PRO A N 1
ATOM 1847 C CA . PRO A 1 241 ? 2.450 -3.413 -3.605 1.00 89.69 241 PRO A CA 1
ATOM 1848 C C . PRO A 1 241 ? 3.557 -4.295 -4.183 1.00 89.69 241 PRO A C 1
ATOM 1850 O O . PRO A 1 241 ? 4.650 -4.414 -3.627 1.00 89.69 241 PRO A O 1
ATOM 1853 N N . ALA A 1 242 ? 3.290 -4.871 -5.350 1.00 87.12 242 ALA A N 1
ATOM 1854 C CA . ALA A 1 242 ? 4.237 -5.665 -6.121 1.00 87.12 242 ALA A CA 1
ATOM 1855 C C . ALA A 1 242 ? 3.842 -5.675 -7.608 1.00 87.12 242 ALA A C 1
ATOM 1857 O O . ALA A 1 242 ? 2.752 -5.219 -7.966 1.00 87.12 242 ALA A O 1
ATOM 1858 N N . GLY A 1 243 ? 4.767 -6.139 -8.458 1.00 86.31 243 GLY A N 1
ATOM 1859 C CA . GLY A 1 243 ? 4.593 -6.245 -9.913 1.00 86.31 243 GLY A CA 1
ATOM 1860 C C . GLY A 1 243 ? 3.921 -5.020 -10.530 1.00 86.31 243 GLY A C 1
ATOM 1861 O O . GLY A 1 243 ? 4.361 -3.885 -10.312 1.00 86.31 243 GLY A O 1
ATOM 1862 N N . MET A 1 244 ? 2.816 -5.251 -11.240 1.00 88.62 244 MET A N 1
ATOM 1863 C CA . MET A 1 244 ? 2.055 -4.211 -11.941 1.00 88.62 244 MET A CA 1
ATOM 1864 C C . MET A 1 244 ? 1.500 -3.091 -11.038 1.00 88.62 244 MET A C 1
ATOM 1866 O O . MET A 1 244 ? 1.217 -2.006 -11.537 1.00 88.62 244 MET A O 1
ATOM 1870 N N . LEU A 1 245 ? 1.340 -3.327 -9.730 1.00 91.31 245 LEU A N 1
ATOM 1871 C CA . LEU A 1 245 ? 0.819 -2.348 -8.762 1.00 91.31 245 LEU A CA 1
ATOM 1872 C C . LEU A 1 245 ? 1.894 -1.795 -7.826 1.00 91.31 245 LEU A C 1
ATOM 1874 O O . LEU A 1 245 ? 1.580 -1.167 -6.814 1.00 91.31 245 LEU A O 1
ATOM 1878 N N . ARG A 1 246 ? 3.171 -1.980 -8.164 1.00 88.38 246 ARG A N 1
ATOM 1879 C CA . ARG A 1 246 ? 4.243 -1.199 -7.555 1.00 88.38 246 ARG A CA 1
ATOM 1880 C C . ARG A 1 246 ? 4.298 0.182 -8.210 1.00 88.38 246 ARG A C 1
ATOM 1882 O O . ARG A 1 246 ? 5.095 0.430 -9.114 1.00 88.38 246 ARG A O 1
ATOM 1889 N N . LEU A 1 247 ? 3.367 1.025 -7.783 1.00 87.12 247 LEU A N 1
ATOM 1890 C CA . LEU A 1 247 ? 3.147 2.375 -8.290 1.00 87.12 247 LEU A CA 1
ATOM 1891 C C . LEU A 1 247 ? 4.263 3.321 -7.826 1.00 87.12 247 LEU A C 1
ATOM 1893 O O . LEU A 1 247 ? 4.936 3.063 -6.829 1.00 87.12 247 LEU A O 1
ATOM 1897 N N . ASP A 1 248 ? 4.468 4.409 -8.564 1.00 79.38 248 ASP A N 1
ATOM 1898 C CA . ASP A 1 248 ? 5.498 5.390 -8.226 1.00 79.38 248 ASP A CA 1
ATOM 1899 C C . ASP A 1 248 ? 5.138 6.128 -6.922 1.00 79.38 248 ASP A C 1
ATOM 1901 O O . ASP A 1 248 ? 4.026 6.635 -6.772 1.00 79.38 248 ASP A O 1
ATOM 1905 N N . GLY A 1 249 ? 6.091 6.214 -5.989 1.00 80.12 249 GLY A N 1
ATOM 1906 C CA . GLY A 1 249 ? 5.952 6.922 -4.712 1.00 80.12 249 GLY A CA 1
ATOM 1907 C C . GLY A 1 249 ? 6.230 6.026 -3.501 1.00 80.12 249 GLY A C 1
ATOM 1908 O O . GLY A 1 249 ? 7.156 5.218 -3.527 1.00 80.12 249 GLY A O 1
ATOM 1909 N N . SER A 1 250 ? 5.462 6.215 -2.423 1.00 76.88 250 SER A N 1
ATOM 1910 C CA . SER A 1 250 ? 5.521 5.391 -1.204 1.00 76.88 250 SER A CA 1
ATOM 1911 C C . SER A 1 250 ? 5.263 3.908 -1.510 1.00 76.88 250 SER A C 1
ATOM 1913 O O . SER A 1 250 ? 4.460 3.585 -2.376 1.00 76.88 250 SER A O 1
ATOM 1915 N N . ASP A 1 251 ? 5.882 2.985 -0.769 1.00 78.06 251 ASP A N 1
ATOM 1916 C CA . ASP A 1 251 ? 5.553 1.549 -0.847 1.00 78.06 251 ASP A CA 1
ATOM 1917 C C . ASP A 1 251 ? 4.288 1.203 -0.006 1.00 78.06 251 ASP A C 1
ATOM 1919 O O . ASP A 1 251 ? 3.919 0.038 0.120 1.00 78.06 251 ASP A O 1
ATOM 1923 N N . HIS A 1 252 ? 3.595 2.188 0.582 1.00 83.00 252 HIS A N 1
ATOM 1924 C CA . HIS A 1 252 ? 2.401 1.988 1.420 1.00 83.00 252 HIS A CA 1
ATOM 1925 C C . HIS A 1 252 ? 1.360 3.095 1.211 1.00 83.00 252 HIS A C 1
ATOM 1927 O O . HIS A 1 252 ? 1.712 4.215 0.838 1.00 83.00 252 HIS A O 1
ATOM 1933 N N . GLY A 1 253 ? 0.092 2.809 1.530 1.00 88.38 253 GLY A N 1
ATOM 1934 C CA . GLY A 1 253 ? -0.958 3.836 1.582 1.00 88.38 253 GLY A CA 1
ATOM 1935 C C . GLY A 1 253 ? -1.798 3.991 0.313 1.00 88.38 253 GLY A C 1
ATOM 1936 O O . GLY A 1 253 ? -2.660 4.861 0.284 1.00 88.38 253 GLY A O 1
ATOM 1937 N N . TRP A 1 254 ? -1.583 3.195 -0.737 1.00 94.56 254 TRP A N 1
ATOM 1938 C CA . TRP A 1 254 ? -2.274 3.413 -2.011 1.00 94.56 254 TRP A CA 1
ATOM 1939 C C . TRP A 1 254 ? -3.718 2.929 -2.017 1.00 94.56 254 TRP A C 1
ATOM 1941 O O . TRP A 1 254 ? -3.994 1.777 -1.679 1.00 94.56 254 TRP A O 1
ATOM 1951 N N . ILE A 1 255 ? -4.614 3.789 -2.504 1.00 96.56 255 ILE A N 1
ATOM 1952 C CA . ILE A 1 255 ? -5.997 3.453 -2.835 1.00 96.56 255 ILE A CA 1
ATOM 1953 C C . ILE A 1 255 ? -6.184 3.475 -4.348 1.00 96.56 255 ILE A C 1
ATOM 1955 O O . ILE A 1 255 ? -5.925 4.488 -5.000 1.00 96.56 255 ILE A O 1
ATOM 1959 N N . ILE A 1 256 ? -6.677 2.373 -4.910 1.00 97.56 256 ILE A N 1
ATOM 1960 C CA . ILE A 1 256 ? -7.053 2.291 -6.321 1.00 97.56 256 ILE A CA 1
ATOM 1961 C C . ILE A 1 256 ? -8.462 2.861 -6.490 1.00 97.56 256 ILE A C 1
ATOM 1963 O O . ILE A 1 256 ? -9.432 2.337 -5.941 1.00 97.56 256 ILE A O 1
ATOM 1967 N N . SER A 1 257 ? -8.569 3.944 -7.258 1.00 96.06 257 SER A N 1
ATOM 1968 C CA . SER A 1 257 ? -9.832 4.652 -7.509 1.00 96.06 257 SER A CA 1
ATOM 1969 C C . SER A 1 257 ? -10.524 4.210 -8.800 1.00 96.06 257 SER A C 1
ATOM 1971 O O . SER A 1 257 ? -11.755 4.199 -8.870 1.00 96.06 257 SER A O 1
ATOM 1973 N N . SER A 1 258 ? -9.749 3.823 -9.816 1.00 97.25 258 SER A N 1
ATOM 1974 C CA . SER A 1 258 ? -10.277 3.205 -11.031 1.00 97.25 258 SER A CA 1
ATOM 1975 C C . SER A 1 258 ? -9.218 2.393 -11.764 1.00 97.25 258 SER A C 1
ATOM 1977 O O . SER A 1 258 ? -8.043 2.770 -11.771 1.00 97.25 258 SER A O 1
ATOM 1979 N N . VAL A 1 259 ? -9.661 1.368 -12.484 1.00 97.19 259 VAL A N 1
ATOM 1980 C CA . VAL A 1 259 ? -8.839 0.562 -13.390 1.00 97.19 259 VAL A CA 1
ATOM 1981 C C . VAL A 1 259 ? -9.448 0.611 -14.782 1.00 97.19 259 VAL A C 1
ATOM 1983 O O . VAL A 1 259 ? -10.636 0.345 -14.938 1.00 97.19 259 VAL A O 1
ATOM 1986 N N . ASP A 1 260 ? -8.647 0.970 -15.784 1.00 95.12 260 ASP A N 1
ATOM 1987 C CA . ASP A 1 260 ? -9.089 1.103 -17.176 1.00 95.12 260 ASP A CA 1
ATOM 1988 C C . ASP A 1 260 ? -10.368 1.949 -17.300 1.00 95.12 260 ASP A C 1
ATOM 1990 O O . ASP A 1 260 ? -11.376 1.539 -17.870 1.00 95.12 260 ASP A O 1
ATOM 1994 N N . THR A 1 261 ? -10.361 3.123 -16.656 1.00 93.38 261 THR A N 1
ATOM 1995 C CA . THR A 1 261 ? -11.497 4.066 -16.540 1.00 93.38 261 THR A CA 1
ATOM 1996 C C . THR A 1 261 ? -12.722 3.570 -15.754 1.00 93.38 261 THR A C 1
ATOM 1998 O O . THR A 1 261 ? -13.631 4.359 -15.496 1.00 93.38 261 THR A O 1
ATOM 2001 N N . LYS A 1 262 ? -12.745 2.313 -15.292 1.00 97.56 262 LYS A N 1
ATOM 2002 C CA . LYS A 1 262 ? -13.834 1.749 -14.479 1.00 97.56 262 LYS A CA 1
ATOM 2003 C C . LYS A 1 262 ? -13.599 2.040 -12.990 1.00 97.56 262 LYS A C 1
ATOM 2005 O O . LYS A 1 262 ? -12.554 1.640 -12.470 1.00 97.56 262 LYS A O 1
ATOM 2010 N N . PRO A 1 263 ? -14.525 2.712 -12.281 1.00 97.69 263 PRO A N 1
ATOM 2011 C CA . PRO A 1 263 ? -14.386 2.983 -10.850 1.00 97.69 263 PRO A CA 1
ATOM 2012 C C . PRO A 1 263 ? -14.263 1.709 -10.008 1.00 97.69 263 PRO A C 1
ATOM 2014 O O . PRO A 1 263 ? -14.940 0.716 -10.272 1.00 97.69 263 PRO A O 1
ATOM 2017 N N . THR A 1 264 ? -13.454 1.763 -8.950 1.00 97.69 264 THR A N 1
ATOM 2018 C CA . THR A 1 264 ? -13.216 0.635 -8.033 1.00 97.69 264 THR A CA 1
ATOM 2019 C C . THR A 1 264 ? -13.563 1.003 -6.585 1.00 97.69 264 THR A C 1
ATOM 2021 O O . THR A 1 264 ? -12.674 1.096 -5.741 1.00 97.69 264 THR A O 1
ATOM 2024 N N . PRO A 1 265 ? -14.854 1.231 -6.259 1.00 96.62 265 PRO A N 1
ATOM 2025 C CA . PRO A 1 265 ? -15.281 1.595 -4.902 1.00 96.62 265 PRO A CA 1
ATOM 2026 C C . PRO A 1 265 ? -15.103 0.463 -3.879 1.00 96.62 265 PRO A C 1
ATOM 2028 O O . PRO A 1 265 ? -15.195 0.702 -2.679 1.00 96.62 265 PRO A O 1
ATOM 2031 N N . ASN A 1 266 ? -14.884 -0.768 -4.339 1.00 97.12 266 ASN A N 1
ATOM 2032 C CA . ASN A 1 266 ? -14.646 -1.945 -3.518 1.00 97.12 266 ASN A CA 1
ATOM 2033 C C . ASN A 1 266 ? -13.903 -3.021 -4.327 1.00 97.12 266 ASN A C 1
ATOM 2035 O O . ASN A 1 266 ? -13.711 -2.904 -5.543 1.00 97.12 266 ASN A O 1
ATOM 2039 N N . LEU A 1 267 ? -13.497 -4.077 -3.628 1.00 97.19 267 LEU A N 1
ATOM 2040 C CA . LEU A 1 267 ? -12.717 -5.182 -4.164 1.00 97.19 267 LEU A CA 1
ATOM 2041 C C . LEU A 1 267 ? -13.455 -5.942 -5.276 1.00 97.19 267 LEU A C 1
ATOM 2043 O O . LEU A 1 267 ? -12.824 -6.336 -6.251 1.00 97.19 267 LEU A O 1
ATOM 2047 N N . ASP A 1 268 ? -14.781 -6.093 -5.194 1.00 97.06 268 ASP A N 1
ATOM 2048 C CA . ASP A 1 268 ? -15.567 -6.773 -6.235 1.00 97.06 268 ASP A CA 1
ATOM 2049 C C . ASP A 1 268 ? -15.556 -5.987 -7.554 1.00 97.06 268 ASP A C 1
ATOM 2051 O O . ASP A 1 268 ? -15.355 -6.563 -8.625 1.00 97.06 268 ASP A O 1
ATOM 2055 N N . ALA A 1 269 ? -15.704 -4.660 -7.486 1.00 97.94 269 ALA A N 1
ATOM 2056 C CA . ALA A 1 269 ? -15.612 -3.786 -8.651 1.00 97.94 269 ALA A CA 1
ATOM 2057 C C . ALA A 1 269 ? -14.204 -3.799 -9.266 1.00 97.94 269 ALA A C 1
ATOM 2059 O O . ALA A 1 269 ? -14.069 -3.816 -10.488 1.00 97.94 269 ALA A O 1
ATOM 2060 N N . PHE A 1 270 ? -13.158 -3.853 -8.436 1.00 97.62 270 PHE A N 1
ATOM 2061 C CA . PHE A 1 270 ? -11.781 -4.034 -8.903 1.00 97.62 270 PHE A CA 1
ATOM 2062 C C . PHE A 1 270 ? -11.591 -5.364 -9.637 1.00 97.62 270 PHE A C 1
ATOM 2064 O O . PHE A 1 270 ? -11.044 -5.385 -10.742 1.00 97.62 270 PHE A O 1
ATOM 2071 N N . VAL A 1 271 ? -12.105 -6.462 -9.077 1.00 96.75 271 VAL A N 1
ATOM 2072 C CA . VAL A 1 271 ? -12.049 -7.779 -9.722 1.00 96.75 271 VAL A CA 1
ATOM 2073 C C . VAL A 1 271 ? -12.775 -7.757 -11.062 1.00 96.75 271 VAL A C 1
ATOM 2075 O O . VAL A 1 271 ? -12.213 -8.193 -12.064 1.00 96.75 271 VAL A O 1
ATOM 2078 N N . ALA A 1 272 ? -13.991 -7.212 -11.105 1.00 96.00 272 ALA A N 1
ATOM 2079 C CA . ALA A 1 272 ? -14.777 -7.104 -12.330 1.00 96.00 272 ALA A CA 1
ATOM 2080 C C . ALA A 1 272 ? -14.096 -6.225 -13.392 1.00 96.00 272 ALA A C 1
ATOM 2082 O O . ALA A 1 272 ? -14.132 -6.554 -14.577 1.00 96.00 272 ALA A O 1
ATOM 2083 N N . ALA A 1 273 ? -13.444 -5.131 -12.984 1.00 95.69 273 ALA A N 1
ATOM 2084 C CA . ALA A 1 273 ? -12.735 -4.242 -13.897 1.00 95.69 273 ALA A CA 1
ATOM 2085 C C . ALA A 1 273 ? -11.563 -4.943 -14.595 1.00 95.69 273 ALA A C 1
ATOM 2087 O O . ALA A 1 273 ? -11.353 -4.717 -15.788 1.00 95.69 273 ALA A O 1
ATOM 2088 N N . LEU A 1 274 ? -10.848 -5.807 -13.867 1.00 94.06 274 LEU A N 1
ATOM 2089 C CA . LEU A 1 274 ? -9.679 -6.520 -14.371 1.00 94.06 274 LEU A CA 1
ATOM 2090 C C . LEU A 1 274 ? -10.006 -7.835 -15.057 1.00 94.06 274 LEU A C 1
ATOM 2092 O O . LEU A 1 274 ? -9.240 -8.215 -15.933 1.00 94.06 274 LEU A O 1
ATOM 2096 N N . LYS A 1 275 ? -11.094 -8.522 -14.685 1.00 92.00 275 LYS A N 1
ATOM 2097 C CA . LYS A 1 275 ? -11.397 -9.915 -15.061 1.00 92.00 275 LYS A CA 1
ATOM 2098 C C . LYS A 1 275 ? -11.113 -10.244 -16.525 1.00 92.00 275 LYS A C 1
ATOM 2100 O O . LYS A 1 275 ? -10.393 -11.207 -16.773 1.00 92.00 275 LYS A O 1
ATOM 2105 N N . ASP A 1 276 ? -11.587 -9.402 -17.438 1.00 90.38 276 ASP A N 1
ATOM 2106 C CA . ASP A 1 276 ? -11.496 -9.612 -18.889 1.00 90.38 276 ASP A CA 1
ATOM 2107 C C . ASP A 1 276 ? -10.292 -8.914 -19.541 1.00 90.38 276 ASP A C 1
ATOM 2109 O O . ASP A 1 276 ? -10.123 -8.969 -20.759 1.00 90.38 276 ASP A O 1
ATOM 2113 N N . VAL A 1 277 ? -9.448 -8.246 -18.750 1.00 93.12 277 VAL A N 1
ATOM 2114 C CA . VAL A 1 277 ? -8.250 -7.574 -19.251 1.00 93.12 277 VAL A CA 1
ATOM 2115 C C . VAL A 1 277 ? -7.156 -8.617 -19.518 1.00 93.12 277 VAL A C 1
ATOM 2117 O O . VAL A 1 277 ? -6.760 -9.329 -18.583 1.00 93.12 277 VAL A O 1
ATOM 2120 N N . PRO A 1 278 ? -6.659 -8.718 -20.767 1.00 93.56 278 PRO A N 1
ATOM 2121 C CA . PRO A 1 278 ? -5.630 -9.682 -21.131 1.00 93.56 278 PRO A CA 1
ATOM 2122 C C . PRO A 1 278 ? -4.301 -9.466 -20.419 1.00 93.56 278 PRO A C 1
ATOM 2124 O O . PRO A 1 278 ? -3.948 -8.351 -20.035 1.00 93.56 278 PRO A O 1
ATOM 2127 N N . ASP A 1 279 ? -3.529 -10.544 -20.308 1.00 92.69 279 ASP A N 1
ATOM 2128 C CA . ASP A 1 279 ? -2.131 -10.457 -19.894 1.00 92.69 279 ASP A CA 1
ATOM 2129 C C . ASP A 1 279 ? -1.335 -9.518 -20.820 1.00 92.69 279 ASP A C 1
ATOM 2131 O O . ASP A 1 279 ? -1.560 -9.479 -22.031 1.00 92.69 279 ASP A O 1
ATOM 2135 N N . ARG A 1 280 ? -0.397 -8.759 -20.246 1.00 91.06 280 ARG A N 1
ATOM 2136 C CA . ARG A 1 280 ? 0.453 -7.746 -20.903 1.00 91.06 280 ARG A CA 1
ATOM 2137 C C . ARG A 1 280 ? -0.273 -6.540 -21.503 1.00 91.06 280 ARG A C 1
ATOM 2139 O O . ARG A 1 280 ? 0.393 -5.653 -22.040 1.00 91.06 280 ARG A O 1
ATOM 2146 N N . GLU A 1 281 ? -1.597 -6.457 -21.389 1.00 92.88 281 GLU A N 1
ATOM 2147 C CA . GLU A 1 281 ? -2.341 -5.265 -21.794 1.00 92.88 281 GLU A CA 1
ATOM 2148 C C . GLU A 1 281 ? -1.893 -4.058 -20.960 1.00 92.88 281 GLU A C 1
ATOM 2150 O O . GLU A 1 281 ? -1.720 -4.162 -19.745 1.00 92.88 281 GLU A O 1
ATOM 2155 N N . ARG A 1 282 ? -1.708 -2.900 -21.600 1.00 92.50 282 ARG A N 1
ATOM 2156 C CA . ARG A 1 282 ? -1.355 -1.658 -20.906 1.00 92.50 282 ARG A CA 1
ATOM 2157 C C . ARG A 1 282 ? -2.609 -0.855 -20.611 1.00 92.50 282 ARG A C 1
ATOM 2159 O O . ARG A 1 282 ? -3.261 -0.392 -21.541 1.00 92.50 282 ARG A O 1
ATOM 2166 N N . ILE A 1 283 ? -2.905 -0.650 -19.334 1.00 95.50 283 ILE A N 1
ATOM 2167 C CA . ILE A 1 283 ? -4.115 0.046 -18.889 1.00 95.50 283 ILE A CA 1
ATOM 2168 C C . ILE A 1 283 ? -3.783 1.198 -17.935 1.00 95.50 283 ILE A C 1
ATOM 2170 O O . ILE A 1 283 ? -2.804 1.115 -17.185 1.00 95.50 283 ILE A O 1
ATOM 2174 N N . PRO A 1 284 ? -4.581 2.279 -17.932 1.00 96.94 284 PRO A N 1
ATOM 2175 C CA . PRO A 1 284 ? -4.465 3.321 -16.927 1.00 96.94 284 PRO A CA 1
ATOM 2176 C C . PRO A 1 284 ? -5.052 2.859 -15.589 1.00 96.94 284 PRO A C 1
ATOM 2178 O O . PRO A 1 284 ? -6.153 2.310 -15.524 1.00 96.94 284 PRO A O 1
ATOM 2181 N N . VAL A 1 285 ? -4.335 3.141 -14.507 1.00 96.94 285 VAL A N 1
ATOM 2182 C CA . VAL A 1 285 ? -4.794 2.975 -13.127 1.00 96.94 285 VAL A CA 1
ATOM 2183 C C . VAL A 1 285 ? -4.717 4.328 -12.440 1.00 96.94 285 VAL A C 1
ATOM 2185 O O . VAL A 1 285 ? -3.652 4.945 -12.395 1.00 96.94 285 VAL A O 1
ATOM 2188 N N . ASN A 1 286 ? -5.851 4.780 -11.905 1.00 96.56 286 ASN A N 1
ATOM 2189 C CA . ASN A 1 286 ? -5.922 6.005 -11.115 1.00 96.56 286 ASN A CA 1
ATOM 2190 C C . ASN A 1 286 ? -5.855 5.644 -9.637 1.00 96.56 286 ASN A C 1
ATOM 2192 O O . ASN A 1 286 ? -6.647 4.826 -9.155 1.00 96.56 286 ASN A O 1
ATOM 2196 N N . PHE A 1 287 ? -4.969 6.297 -8.903 1.00 96.12 287 PHE A N 1
ATOM 2197 C CA . PHE A 1 287 ? -4.721 6.013 -7.497 1.00 96.12 287 PHE A CA 1
ATOM 2198 C C . PHE A 1 287 ? -4.411 7.291 -6.720 1.00 96.12 287 PHE A C 1
ATOM 2200 O O . PHE A 1 287 ? -4.155 8.342 -7.305 1.00 96.12 287 PHE A O 1
ATOM 2207 N N . TYR A 1 288 ? -4.467 7.205 -5.398 1.00 94.94 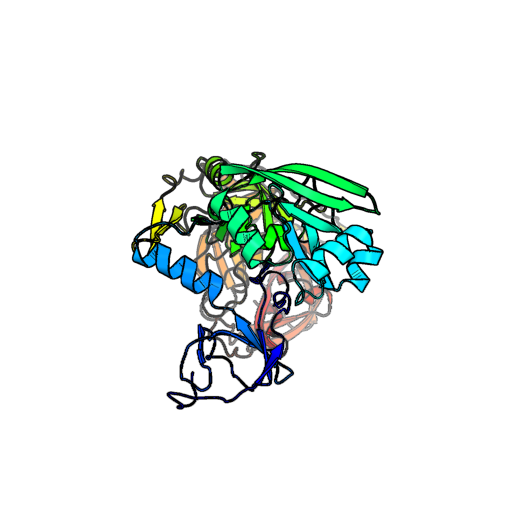288 TYR A N 1
ATOM 2208 C CA . TYR A 1 288 ? -4.084 8.285 -4.492 1.00 94.94 288 TYR A CA 1
ATOM 2209 C C . TYR A 1 288 ? -3.563 7.702 -3.177 1.00 94.94 288 TYR A C 1
ATOM 2211 O O . TYR A 1 288 ? -3.815 6.532 -2.868 1.00 94.94 288 TYR A O 1
ATOM 2219 N N . SER A 1 289 ? -2.815 8.500 -2.418 1.00 93.69 289 SER A N 1
ATOM 2220 C CA . SER A 1 289 ? -2.369 8.120 -1.075 1.00 93.69 289 SER A CA 1
ATOM 2221 C C . SER A 1 289 ? -3.513 8.315 -0.086 1.00 93.69 289 SER A C 1
ATOM 2223 O O . SER A 1 289 ? -4.154 9.358 -0.096 1.00 93.69 289 SER A O 1
ATOM 2225 N N . ILE A 1 290 ? -3.751 7.369 0.818 1.00 92.94 290 ILE A N 1
ATOM 2226 C CA . ILE A 1 290 ? -4.753 7.524 1.882 1.00 92.94 290 ILE A CA 1
ATOM 2227 C C . ILE A 1 290 ? -4.472 8.743 2.779 1.00 92.94 290 ILE A C 1
ATOM 2229 O O . ILE A 1 290 ? -5.407 9.333 3.308 1.00 92.94 290 ILE A O 1
ATOM 2233 N N . ALA A 1 291 ? -3.205 9.160 2.883 1.00 91.81 291 ALA A N 1
ATOM 2234 C CA . ALA A 1 291 ? -2.791 10.361 3.605 1.00 91.81 291 ALA A CA 1
ATOM 2235 C C . ALA A 1 291 ? -3.022 11.671 2.821 1.00 91.81 291 ALA A C 1
ATOM 2237 O O . ALA A 1 291 ? -2.988 12.747 3.409 1.00 91.81 291 ALA A O 1
ATOM 2238 N N . ASP A 1 292 ? -3.246 11.598 1.505 1.00 91.88 292 ASP A N 1
ATOM 2239 C CA . ASP A 1 292 ? -3.565 12.745 0.648 1.00 91.88 292 ASP A CA 1
ATOM 2240 C C . ASP A 1 292 ? -4.562 12.331 -0.444 1.00 91.88 292 ASP A C 1
ATOM 2242 O O . ASP A 1 292 ? -4.204 11.939 -1.560 1.00 91.88 292 ASP A O 1
ATOM 2246 N N . VAL A 1 293 ? -5.848 12.432 -0.106 1.00 91.50 293 VAL A N 1
ATOM 2247 C CA . VAL A 1 293 ? -6.959 12.070 -0.999 1.00 91.50 293 VAL A CA 1
ATOM 2248 C C . VAL A 1 293 ? -7.201 13.077 -2.126 1.00 91.50 293 VAL A C 1
ATOM 2250 O O . VAL A 1 293 ? -7.967 12.797 -3.055 1.00 91.50 293 VAL A O 1
ATOM 2253 N N . HIS A 1 294 ? -6.586 14.259 -2.054 1.00 91.38 294 HIS A N 1
ATOM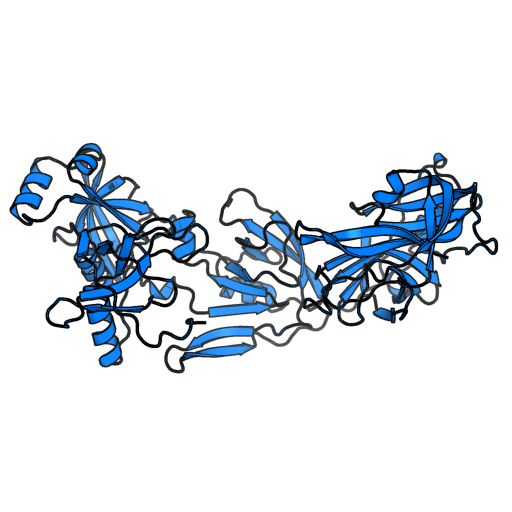 2254 C CA . HIS A 1 294 ? -6.792 15.337 -3.018 1.00 91.38 294 HIS A CA 1
ATOM 2255 C C . HIS A 1 294 ? -5.825 15.232 -4.200 1.00 91.38 294 HIS A C 1
ATOM 2257 O O . HIS A 1 294 ? -6.195 15.582 -5.325 1.00 91.38 294 HIS A O 1
ATOM 2263 N N . THR A 1 295 ? -4.632 14.679 -3.980 1.00 92.75 295 THR A N 1
ATOM 2264 C CA . THR A 1 295 ? -3.650 14.431 -5.038 1.00 92.75 295 THR A CA 1
ATOM 2265 C C . THR A 1 295 ? -3.887 13.077 -5.703 1.00 92.75 295 THR A C 1
ATOM 2267 O O . THR A 1 295 ? -3.477 12.024 -5.214 1.00 92.75 295 THR A O 1
ATOM 2270 N N . LYS A 1 296 ? -4.537 13.100 -6.870 1.00 92.94 296 LYS A N 1
ATOM 2271 C CA . LYS A 1 296 ? -4.738 11.906 -7.703 1.00 92.94 296 LYS A CA 1
ATOM 2272 C C . LYS A 1 296 ? -3.585 11.724 -8.681 1.00 92.94 296 LYS A C 1
ATOM 2274 O O . LYS A 1 296 ? -3.165 12.669 -9.347 1.00 92.94 296 LYS A O 1
ATOM 2279 N N . SER A 1 297 ? -3.120 10.492 -8.812 1.00 94.19 297 SER A N 1
ATOM 2280 C CA . SER A 1 297 ? -2.068 10.086 -9.738 1.00 94.19 297 SER A CA 1
ATOM 2281 C C . SER A 1 297 ? -2.587 9.053 -10.731 1.00 94.19 297 SER A C 1
ATOM 2283 O O . SER A 1 297 ? -3.541 8.319 -10.460 1.00 94.19 297 SER A O 1
ATOM 2285 N N . VAL A 1 298 ? -1.950 9.007 -11.900 1.00 94.75 298 VAL A N 1
ATOM 2286 C CA . VAL A 1 298 ? -2.263 8.054 -12.967 1.00 94.75 298 VAL A CA 1
ATOM 2287 C C . VAL A 1 298 ? -0.993 7.310 -13.335 1.00 94.75 298 VAL A C 1
ATOM 2289 O O . VAL A 1 298 ? 0.028 7.934 -13.616 1.00 94.75 298 VAL A O 1
ATOM 2292 N N . ALA A 1 299 ? -1.066 5.984 -13.374 1.00 93.19 299 ALA A N 1
ATOM 2293 C CA . ALA A 1 299 ? -0.003 5.135 -13.895 1.00 93.19 299 ALA A CA 1
ATOM 2294 C C . ALA A 1 299 ? -0.526 4.306 -15.066 1.00 93.19 299 ALA A C 1
ATOM 2296 O O . ALA A 1 299 ? -1.652 3.814 -15.034 1.00 93.19 299 ALA A O 1
ATOM 2297 N N . ILE A 1 300 ? 0.308 4.118 -16.090 1.00 93.06 300 ILE A N 1
ATOM 2298 C CA . ILE A 1 300 ? 0.061 3.097 -17.110 1.00 93.06 300 ILE A CA 1
ATOM 2299 C C . ILE A 1 300 ? 0.771 1.823 -16.672 1.00 93.06 300 ILE A C 1
ATOM 2301 O O . ILE A 1 300 ? 2.002 1.755 -16.707 1.00 93.06 300 ILE A O 1
ATOM 2305 N N . VAL A 1 301 ? -0.009 0.822 -16.282 1.00 92.12 301 VAL A N 1
ATOM 2306 C CA . VAL A 1 301 ? 0.491 -0.475 -15.819 1.00 92.12 301 VAL A CA 1
ATOM 2307 C C . VAL A 1 301 ? 0.336 -1.511 -16.925 1.00 92.12 301 VAL A C 1
ATOM 2309 O O . VAL A 1 301 ? -0.611 -1.444 -17.707 1.00 92.12 301 VAL A O 1
ATOM 2312 N N . SER A 1 302 ? 1.257 -2.467 -16.997 1.00 91.12 302 SER A N 1
ATOM 2313 C CA . SER A 1 302 ? 1.084 -3.664 -17.823 1.00 91.12 302 SER A CA 1
ATOM 2314 C C . SER A 1 302 ? 0.450 -4.745 -16.960 1.00 91.12 302 SER A C 1
ATOM 2316 O O . SER A 1 302 ? 0.986 -5.056 -15.903 1.00 91.12 302 SER A O 1
ATOM 2318 N N . VAL A 1 303 ? -0.684 -5.300 -17.378 1.00 92.75 303 VAL A N 1
ATOM 2319 C CA . VAL A 1 303 ? -1.380 -6.340 -16.615 1.00 92.75 303 VAL A CA 1
ATOM 2320 C C . VAL A 1 303 ? -0.523 -7.600 -16.538 1.00 92.75 303 VAL A C 1
ATOM 2322 O O . VAL A 1 303 ? -0.104 -8.132 -17.561 1.00 92.75 303 VAL A O 1
ATOM 2325 N N . GLU A 1 304 ? -0.276 -8.082 -15.322 1.00 89.75 304 GLU A N 1
ATOM 2326 C CA . GLU A 1 304 ? 0.561 -9.253 -15.054 1.00 89.75 304 GLU A CA 1
ATOM 2327 C C . GLU A 1 304 ? -0.296 -10.420 -14.559 1.00 89.75 304 GLU A C 1
ATOM 2329 O O . GLU A 1 304 ? -0.738 -10.461 -13.409 1.00 89.75 304 GLU A O 1
ATOM 2334 N N . ARG A 1 305 ? -0.521 -11.394 -15.440 1.00 88.62 305 ARG A N 1
ATOM 2335 C CA . ARG A 1 305 ? -1.302 -12.610 -15.162 1.00 88.62 305 ARG A CA 1
ATOM 2336 C C . ARG A 1 305 ? -0.476 -13.891 -15.230 1.00 88.62 305 ARG A C 1
ATOM 2338 O O . ARG A 1 305 ? -0.968 -14.954 -14.864 1.00 88.62 305 ARG A O 1
ATOM 2345 N N . HIS A 1 306 ? 0.742 -13.803 -15.755 1.00 88.50 306 HIS A N 1
ATOM 2346 C CA . HIS A 1 306 ? 1.605 -14.954 -16.013 1.00 88.50 306 HIS A CA 1
ATOM 2347 C C . HIS A 1 306 ? 2.606 -15.239 -14.880 1.00 88.50 306 HIS A C 1
ATOM 2349 O O . HIS A 1 306 ? 3.102 -16.359 -14.792 1.00 88.50 306 HIS A O 1
ATOM 2355 N N . TRP A 1 307 ? 2.884 -14.269 -13.998 1.00 85.19 307 TRP A N 1
ATOM 2356 C CA . TRP A 1 307 ? 3.764 -14.469 -12.835 1.00 85.19 307 TRP A CA 1
ATOM 2357 C C . TRP A 1 307 ? 3.038 -14.949 -11.578 1.00 85.19 307 TRP A C 1
ATOM 2359 O O . TRP A 1 307 ? 3.598 -15.726 -10.809 1.00 85.19 307 TRP A O 1
ATOM 2369 N N . SER A 1 308 ? 1.801 -14.501 -11.356 1.00 82.50 308 SER A N 1
ATOM 2370 C CA . SER A 1 308 ? 0.981 -14.912 -10.215 1.00 82.50 308 SER A CA 1
ATOM 2371 C C . SER A 1 308 ? -0.466 -15.126 -10.637 1.00 82.50 308 SER A C 1
ATOM 2373 O O . SER A 1 308 ? -0.975 -14.410 -11.502 1.00 82.50 308 SER A O 1
ATOM 2375 N N . SER A 1 309 ? -1.150 -16.054 -9.971 1.00 83.12 309 SER A N 1
ATOM 2376 C CA . SER A 1 309 ? -2.579 -16.284 -10.177 1.00 83.12 309 SER A CA 1
ATOM 2377 C C . SER A 1 309 ? -3.401 -15.036 -9.861 1.00 83.12 309 SER A C 1
ATOM 2379 O O . SER A 1 309 ? -3.091 -14.303 -8.923 1.00 83.12 309 SER A O 1
ATOM 2381 N N . PHE A 1 310 ? -4.482 -14.835 -10.616 1.00 93.44 310 PHE A N 1
ATOM 2382 C CA . PHE A 1 310 ? -5.538 -13.898 -10.250 1.00 93.44 310 PHE A CA 1
ATOM 2383 C C . PHE A 1 310 ? -6.551 -14.621 -9.369 1.00 93.44 310 PHE A C 1
ATOM 2385 O O . PHE A 1 310 ? -7.395 -15.365 -9.875 1.00 93.44 310 PHE A O 1
ATOM 2392 N N . ARG A 1 311 ? -6.439 -14.445 -8.054 1.00 95.12 311 ARG A N 1
ATOM 2393 C CA . ARG A 1 311 ? -7.218 -15.221 -7.082 1.00 95.12 311 ARG A CA 1
ATOM 2394 C C . ARG A 1 311 ? -7.705 -14.376 -5.916 1.00 95.12 311 ARG A C 1
ATOM 2396 O O . ARG A 1 311 ? -7.102 -13.362 -5.575 1.00 95.12 311 ARG A O 1
ATOM 2403 N N . MET A 1 312 ? -8.796 -14.822 -5.312 1.00 97.19 312 MET A N 1
ATOM 2404 C CA . MET A 1 312 ? -9.334 -14.306 -4.061 1.00 97.19 312 MET A CA 1
ATOM 2405 C C . MET A 1 312 ? -8.935 -15.246 -2.932 1.00 97.19 312 MET A C 1
ATOM 2407 O O . MET A 1 312 ? -9.046 -16.463 -3.077 1.00 97.19 312 MET A O 1
ATOM 2411 N N . ALA A 1 313 ? -8.533 -14.677 -1.807 1.00 97.69 313 ALA A N 1
ATOM 2412 C CA . ALA A 1 313 ? -8.397 -15.371 -0.541 1.00 97.69 313 ALA A CA 1
ATOM 2413 C C . ALA A 1 313 ? -9.454 -14.832 0.423 1.00 97.69 313 ALA A C 1
ATOM 2415 O O . ALA A 1 313 ? -9.522 -13.622 0.641 1.00 97.69 313 ALA A O 1
ATOM 2416 N N . ILE A 1 314 ? -10.267 -15.716 0.997 1.00 97.94 314 ILE A N 1
ATOM 2417 C CA . ILE A 1 314 ? -11.298 -15.373 1.984 1.00 97.94 314 ILE A CA 1
ATOM 2418 C C . ILE A 1 314 ? -10.938 -16.041 3.308 1.00 97.94 314 ILE A C 1
ATOM 2420 O O . ILE A 1 314 ? -10.568 -17.213 3.339 1.00 97.94 314 ILE A O 1
ATOM 2424 N N . ARG A 1 315 ? -10.993 -15.288 4.405 1.00 96.38 315 ARG A N 1
ATOM 2425 C CA . ARG A 1 315 ? -10.690 -15.789 5.744 1.00 96.38 315 ARG A CA 1
ATOM 2426 C C . ARG A 1 315 ? -11.723 -16.845 6.135 1.00 96.38 315 ARG A C 1
ATOM 2428 O O . ARG A 1 315 ? -12.921 -16.577 6.094 1.00 96.38 315 ARG A O 1
ATOM 2435 N N . ASN A 1 316 ? -11.264 -18.020 6.554 1.00 95.12 316 ASN A N 1
ATOM 2436 C CA . ASN A 1 316 ? -12.125 -19.080 7.060 1.00 95.12 316 ASN A CA 1
ATOM 2437 C C . ASN A 1 316 ? -11.973 -19.198 8.579 1.00 95.12 316 ASN A C 1
ATOM 2439 O O . ASN A 1 316 ? -11.025 -19.797 9.088 1.00 95.12 316 ASN A O 1
ATOM 2443 N N . ASP A 1 317 ? -12.943 -18.645 9.306 1.00 88.88 317 ASP A N 1
ATOM 2444 C CA . ASP A 1 317 ? -12.937 -18.630 10.774 1.00 88.88 317 ASP A CA 1
ATOM 2445 C C . ASP A 1 317 ? -13.185 -20.017 11.401 1.00 88.88 317 ASP A C 1
ATOM 2447 O O . ASP A 1 317 ? -12.940 -20.204 12.590 1.00 88.88 317 ASP A O 1
ATOM 2451 N N . VAL A 1 318 ? -13.637 -21.008 10.619 1.00 89.88 318 VAL A N 1
ATOM 2452 C CA . VAL A 1 318 ? -13.846 -22.390 11.086 1.00 89.88 318 VAL A CA 1
ATOM 2453 C C . VAL A 1 318 ? -12.549 -23.193 11.021 1.00 89.88 318 VAL A C 1
ATOM 2455 O O . VAL A 1 318 ? -12.229 -23.930 11.950 1.00 89.88 318 VAL A O 1
ATOM 2458 N N . THR A 1 319 ? -11.802 -23.074 9.922 1.00 94.12 319 THR A N 1
ATOM 2459 C CA . THR A 1 319 ? -10.563 -23.839 9.712 1.00 94.12 319 THR A CA 1
ATOM 2460 C C . THR A 1 319 ? -9.321 -23.108 10.220 1.00 94.12 319 THR A C 1
ATOM 2462 O O . THR A 1 319 ? -8.304 -23.751 10.473 1.00 94.12 319 THR A O 1
ATOM 2465 N N . GLY A 1 320 ? -9.390 -21.781 10.367 1.00 92.19 320 GLY A N 1
ATOM 2466 C CA . GLY A 1 320 ? -8.250 -20.921 10.687 1.00 92.19 320 GLY A CA 1
ATOM 2467 C C . GLY A 1 320 ? -7.320 -20.652 9.497 1.00 92.19 320 GLY A C 1
ATOM 2468 O O . GLY A 1 320 ? -6.256 -20.060 9.679 1.00 92.19 320 GLY A O 1
ATOM 2469 N N . PHE A 1 321 ? -7.697 -21.079 8.289 1.00 95.81 321 PHE A N 1
ATOM 2470 C CA . PHE A 1 321 ? -6.932 -20.882 7.058 1.00 95.81 321 PHE A CA 1
ATOM 2471 C C . PHE A 1 321 ? -7.615 -19.882 6.113 1.00 95.81 321 PHE A C 1
ATOM 2473 O O . PHE A 1 321 ? -8.689 -19.352 6.393 1.00 95.81 321 PHE A O 1
ATOM 2480 N N . TRP A 1 322 ? -6.965 -19.600 4.986 1.00 96.38 322 TRP A N 1
ATOM 2481 C CA . TRP A 1 322 ? -7.549 -18.834 3.888 1.00 96.38 322 TRP A CA 1
ATOM 2482 C C . TRP A 1 322 ? -8.102 -19.789 2.832 1.00 96.38 322 TRP A C 1
ATOM 2484 O O . TRP A 1 322 ? -7.378 -20.664 2.355 1.00 96.38 322 TRP A O 1
ATOM 2494 N N . ASP A 1 323 ? -9.355 -19.583 2.439 1.00 97.69 323 ASP A N 1
ATOM 2495 C CA . ASP A 1 323 ? -9.974 -20.280 1.320 1.00 97.69 323 ASP A CA 1
ATOM 2496 C C . ASP A 1 323 ? -9.644 -19.531 0.028 1.00 97.69 323 ASP A C 1
ATOM 2498 O O . ASP A 1 323 ? -10.028 -18.373 -0.161 1.00 97.69 323 ASP A O 1
ATOM 2502 N N . PHE A 1 324 ? -8.906 -20.190 -0.864 1.00 96.50 324 PHE A N 1
ATOM 2503 C CA . PHE A 1 324 ? -8.484 -19.611 -2.136 1.00 96.50 324 PHE A CA 1
ATOM 2504 C C . PHE A 1 324 ? -9.428 -20.017 -3.266 1.00 96.50 324 PHE A C 1
ATOM 2506 O O . PHE A 1 324 ? -9.782 -21.186 -3.407 1.00 96.50 324 PHE A O 1
ATOM 2513 N N . SER A 1 325 ? -9.782 -19.055 -4.113 1.00 96.06 325 SER A N 1
ATOM 2514 C CA . SER A 1 325 ? -10.540 -19.291 -5.343 1.00 96.06 325 SER A CA 1
ATOM 2515 C C . SER A 1 325 ? -9.947 -18.503 -6.505 1.00 96.06 325 SER A C 1
ATOM 2517 O O . SER A 1 325 ? -9.630 -17.320 -6.374 1.00 96.06 325 SER A O 1
ATOM 2519 N N . ASP A 1 326 ? -9.790 -19.157 -7.654 1.00 94.25 326 ASP A N 1
ATOM 2520 C CA . ASP A 1 326 ? -9.348 -18.487 -8.876 1.00 94.25 326 ASP A CA 1
ATOM 2521 C C . ASP A 1 326 ? -10.463 -17.584 -9.421 1.00 94.25 326 ASP A C 1
ATOM 2523 O O . ASP A 1 326 ? -11.630 -17.972 -9.499 1.00 94.25 326 ASP A O 1
ATOM 2527 N N . LEU A 1 327 ? -10.104 -16.368 -9.832 1.00 92.62 327 LEU A N 1
ATOM 2528 C CA . LEU A 1 327 ? -11.051 -15.331 -10.264 1.00 92.62 327 LEU A CA 1
ATOM 2529 C C . LEU A 1 327 ? -11.284 -15.298 -11.782 1.00 92.62 327 LEU A C 1
ATOM 2531 O O . LEU A 1 327 ? -11.880 -14.359 -12.319 1.00 92.62 327 LEU A O 1
ATOM 2535 N N . GLY A 1 328 ? -10.849 -16.343 -12.482 1.00 80.19 328 GLY A N 1
ATOM 2536 C CA . GLY A 1 328 ? -11.055 -16.535 -13.912 1.00 80.19 328 GLY A CA 1
ATOM 2537 C C . GLY A 1 328 ? -9.798 -17.017 -14.623 1.00 80.19 328 GLY A C 1
ATOM 2538 O O . GLY A 1 328 ? -8.680 -16.825 -14.147 1.00 80.19 328 GLY A O 1
ATOM 2539 N N . ALA A 1 329 ? -9.993 -17.632 -15.789 1.00 81.44 329 ALA A N 1
ATOM 2540 C CA . ALA A 1 329 ? -8.891 -17.983 -16.671 1.00 81.44 329 ALA A CA 1
ATOM 2541 C C . ALA A 1 329 ? -8.211 -16.712 -17.198 1.00 81.44 329 ALA A C 1
ATOM 2543 O O . ALA A 1 329 ? -8.880 -15.738 -17.538 1.00 81.44 329 ALA A O 1
ATOM 2544 N N . THR A 1 330 ? -6.884 -16.736 -17.287 1.00 81.44 330 THR A N 1
ATOM 2545 C CA . THR A 1 330 ? -6.093 -15.645 -17.860 1.00 81.44 330 THR A CA 1
ATOM 2546 C C . THR A 1 330 ? -6.410 -15.489 -19.349 1.00 81.44 330 THR A C 1
ATOM 2548 O O . THR A 1 330 ? -6.100 -16.407 -20.116 1.00 81.44 330 THR A O 1
ATOM 2551 N N . PRO A 1 331 ? -6.983 -14.354 -19.800 1.00 86.44 331 PRO A N 1
ATOM 2552 C CA . PRO A 1 331 ? -7.120 -14.107 -21.227 1.00 86.44 331 PRO A CA 1
ATOM 2553 C C . PRO A 1 331 ? -5.715 -13.980 -21.842 1.00 86.44 331 PRO A C 1
ATOM 2555 O O . PRO A 1 331 ? -4.861 -13.294 -21.263 1.00 86.44 331 PRO A O 1
ATOM 2558 N N . PRO A 1 332 ? -5.440 -14.647 -22.978 1.00 87.38 332 PRO A N 1
ATOM 2559 C CA . PRO A 1 332 ? -4.108 -14.650 -23.569 1.00 87.38 332 PRO A CA 1
ATOM 2560 C C . PRO A 1 332 ? -3.710 -13.238 -24.022 1.00 87.38 332 PRO A C 1
ATOM 2562 O O . PRO A 1 332 ? -4.591 -12.465 -24.412 1.00 87.38 332 PRO A O 1
ATOM 2565 N N . PRO A 1 333 ? -2.405 -12.902 -24.034 1.00 91.56 333 PRO A N 1
ATOM 2566 C CA . PRO A 1 333 ? -1.938 -11.623 -24.552 1.00 91.56 333 PRO A CA 1
ATOM 2567 C C . PRO A 1 333 ? -2.464 -11.345 -25.961 1.00 91.56 333 PRO A C 1
ATOM 2569 O O . PRO A 1 333 ? -2.501 -12.241 -26.811 1.00 91.56 333 PRO A O 1
ATOM 2572 N N . LYS A 1 334 ? -2.835 -10.089 -26.234 1.00 91.75 334 LYS A N 1
ATOM 2573 C CA . LYS A 1 334 ? -3.223 -9.677 -27.588 1.00 91.75 334 LYS A CA 1
ATOM 2574 C C . LYS A 1 334 ? -2.048 -9.869 -28.546 1.00 91.75 334 LYS A C 1
ATOM 2576 O O . LYS A 1 334 ? -0.901 -9.567 -28.216 1.00 91.75 334 LYS A O 1
ATOM 2581 N N . VAL A 1 335 ? -2.343 -10.342 -29.755 1.00 90.44 335 VAL A N 1
ATOM 2582 C CA . VAL A 1 335 ? -1.335 -10.453 -30.814 1.00 90.44 335 VAL A CA 1
ATOM 2583 C C . VAL A 1 335 ? -0.875 -9.051 -31.196 1.00 90.44 335 VAL A C 1
ATOM 2585 O O . VAL A 1 335 ? -1.683 -8.214 -31.604 1.00 90.44 335 VAL A O 1
ATOM 2588 N N . LEU A 1 336 ? 0.425 -8.803 -31.053 1.00 90.81 336 LEU A N 1
ATOM 2589 C CA . LEU A 1 336 ? 1.028 -7.523 -31.398 1.00 90.81 336 LEU A CA 1
ATOM 2590 C C . LEU A 1 336 ? 1.007 -7.328 -32.912 1.00 90.81 336 LEU A C 1
ATOM 2592 O O . LEU A 1 336 ? 1.341 -8.235 -33.673 1.00 90.81 336 LEU A O 1
ATOM 2596 N N . GLN A 1 337 ? 0.614 -6.131 -33.332 1.00 91.50 337 GLN A N 1
ATOM 2597 C CA . GLN A 1 337 ? 0.631 -5.718 -34.729 1.00 91.50 337 GLN A CA 1
ATOM 2598 C C . GLN A 1 337 ? 1.844 -4.816 -34.980 1.00 91.50 337 GLN A C 1
ATOM 2600 O O . GLN A 1 337 ? 2.236 -4.084 -34.070 1.00 91.50 337 GLN A O 1
ATOM 2605 N N . PRO A 1 338 ? 2.429 -4.836 -36.190 1.00 92.88 338 PRO A N 1
ATOM 2606 C CA . PRO A 1 338 ? 3.489 -3.908 -36.562 1.00 92.88 338 PRO A CA 1
ATOM 2607 C C . PRO A 1 338 ? 3.075 -2.445 -36.382 1.00 92.88 338 PRO A C 1
ATOM 2609 O O . PRO A 1 338 ? 2.003 -2.038 -36.835 1.00 92.88 338 PRO A O 1
ATOM 2612 N N . VAL A 1 339 ? 3.943 -1.646 -35.761 1.00 92.00 339 VAL A N 1
ATOM 2613 C CA . VAL A 1 339 ? 3.751 -0.199 -35.582 1.00 92.00 339 VAL A CA 1
ATOM 2614 C C . VAL A 1 339 ? 4.937 0.548 -36.182 1.00 92.00 339 VAL A C 1
ATOM 2616 O O . VAL A 1 339 ? 6.072 0.090 -36.096 1.00 92.00 339 VAL A O 1
ATOM 2619 N N . ASN A 1 340 ? 4.676 1.710 -36.781 1.00 91.69 340 ASN A N 1
ATOM 2620 C CA . ASN A 1 340 ? 5.703 2.579 -37.352 1.00 91.69 340 ASN A CA 1
ATOM 2621 C C . ASN A 1 340 ? 5.919 3.802 -36.462 1.00 91.69 340 ASN A C 1
ATOM 2623 O O . ASN A 1 340 ? 4.955 4.401 -35.986 1.00 91.69 340 ASN A O 1
ATOM 2627 N N . ALA A 1 341 ? 7.173 4.212 -36.306 1.00 91.50 341 ALA A N 1
ATOM 2628 C CA . ALA A 1 341 ? 7.546 5.434 -35.614 1.00 91.50 341 ALA A CA 1
ATOM 2629 C C . ALA A 1 341 ? 8.679 6.162 -36.336 1.00 91.50 341 ALA A C 1
ATOM 2631 O O . ALA A 1 341 ? 9.398 5.610 -37.172 1.00 91.50 341 ALA A O 1
ATOM 2632 N N . THR A 1 342 ? 8.846 7.430 -35.981 1.00 90.31 342 THR A N 1
ATOM 2633 C CA . THR A 1 342 ? 9.913 8.295 -36.480 1.00 90.31 342 THR A CA 1
ATOM 2634 C C . THR A 1 342 ? 10.744 8.800 -35.315 1.00 90.31 342 THR A C 1
ATOM 2636 O O . THR A 1 342 ? 10.202 9.143 -34.268 1.00 90.31 342 THR A O 1
ATOM 2639 N N . PHE A 1 343 ? 12.055 8.904 -35.508 1.00 87.25 343 PHE A N 1
ATOM 2640 C CA . PHE A 1 343 ? 12.933 9.521 -34.520 1.00 87.25 343 PHE A CA 1
ATOM 2641 C C . PHE A 1 343 ? 12.816 11.042 -34.554 1.00 87.25 343 PHE A C 1
ATOM 2643 O O . PHE A 1 343 ? 12.647 11.640 -35.620 1.00 87.25 343 PHE A O 1
ATOM 2650 N N . ALA A 1 344 ? 12.967 11.670 -33.388 1.00 85.69 344 ALA A N 1
ATOM 2651 C CA . ALA A 1 344 ? 13.135 13.111 -33.309 1.00 85.69 344 ALA A CA 1
ATOM 2652 C C . ALA A 1 344 ? 14.378 13.541 -34.105 1.00 85.69 344 ALA A C 1
ATOM 2654 O O . ALA A 1 344 ? 15.430 12.898 -34.042 1.00 85.69 344 ALA A O 1
ATOM 2655 N N . LYS A 1 345 ? 14.262 14.638 -34.859 1.00 84.56 345 LYS A N 1
ATOM 2656 C CA . LYS A 1 345 ? 15.396 15.200 -35.591 1.00 84.56 345 LYS A CA 1
ATOM 2657 C C . LYS A 1 345 ? 16.335 15.884 -34.600 1.00 84.56 345 LYS A C 1
ATOM 2659 O O . LYS A 1 345 ? 15.976 16.890 -33.998 1.00 84.56 345 LYS A O 1
ATOM 2664 N N . LEU A 1 346 ? 17.525 15.320 -34.445 1.00 86.12 346 LEU A N 1
ATOM 2665 C CA . LEU A 1 346 ? 18.582 15.879 -33.611 1.00 86.12 346 LEU A CA 1
ATOM 2666 C C . LEU A 1 346 ? 19.380 16.937 -34.377 1.00 86.12 346 LEU A C 1
ATOM 2668 O O . LEU A 1 346 ? 19.588 16.812 -35.590 1.00 86.12 346 LEU A O 1
ATOM 2672 N N . ASP A 1 347 ? 19.830 17.957 -33.651 1.00 86.38 347 ASP A N 1
ATOM 2673 C CA . ASP A 1 347 ? 20.585 19.082 -34.201 1.00 86.38 347 ASP A CA 1
ATOM 2674 C C . ASP A 1 347 ? 21.901 18.626 -34.865 1.00 86.38 347 ASP A C 1
ATOM 2676 O O . ASP A 1 347 ? 22.487 17.605 -34.499 1.00 86.38 347 ASP A O 1
ATOM 2680 N N . GLU A 1 348 ? 22.358 19.345 -35.891 1.00 85.31 348 GLU A N 1
ATOM 2681 C CA . GLU A 1 348 ? 23.626 19.048 -36.580 1.00 85.31 348 GLU A CA 1
ATOM 2682 C C . GLU A 1 348 ? 24.856 19.293 -35.696 1.00 85.31 348 GLU A C 1
ATOM 2684 O O . GLU A 1 348 ? 25.867 18.617 -35.867 1.00 85.31 348 GLU A O 1
ATOM 2689 N N . SER A 1 349 ? 24.753 20.171 -34.696 1.00 85.62 349 SER A N 1
ATOM 2690 C CA . SER A 1 349 ? 25.831 20.459 -33.740 1.00 85.62 349 SER A CA 1
ATOM 2691 C C . SER A 1 349 ? 26.271 19.260 -32.894 1.00 85.62 349 SER A C 1
ATOM 2693 O O . SER A 1 349 ? 27.366 19.290 -32.343 1.00 85.62 349 SER A O 1
ATOM 2695 N N . LEU A 1 350 ? 25.466 18.193 -32.810 1.00 83.38 350 LEU A N 1
ATOM 2696 C CA . LEU A 1 350 ? 25.806 16.968 -32.071 1.00 83.38 350 LEU A CA 1
ATOM 2697 C C . LEU A 1 350 ? 26.761 16.032 -32.832 1.00 83.38 350 LEU A C 1
ATOM 2699 O O . LEU A 1 350 ? 27.128 14.979 -32.312 1.00 83.38 350 LEU A O 1
ATOM 2703 N N . GLY A 1 351 ? 27.146 16.393 -34.059 1.00 87.31 351 GLY A N 1
ATOM 2704 C CA . GLY A 1 351 ? 28.114 15.646 -34.854 1.00 87.31 351 GLY A CA 1
ATOM 2705 C C . GLY A 1 351 ? 27.596 14.302 -35.394 1.00 87.31 351 GLY A C 1
ATOM 2706 O O . GLY A 1 351 ? 26.409 13.977 -35.271 1.00 87.31 351 GLY A O 1
ATOM 2707 N N . PRO A 1 352 ? 28.475 13.501 -36.028 1.00 88.75 352 PRO A N 1
ATOM 2708 C CA . PRO A 1 352 ? 28.100 12.249 -36.698 1.00 88.75 352 PRO A CA 1
ATOM 2709 C C . PRO A 1 352 ? 27.542 11.174 -35.755 1.00 88.75 352 PRO A C 1
ATOM 2711 O O . PRO A 1 352 ? 26.646 10.414 -36.133 1.00 88.75 352 PRO A O 1
ATOM 2714 N N . ALA A 1 353 ? 28.007 11.152 -34.502 1.00 91.69 353 ALA A N 1
ATOM 2715 C CA . ALA A 1 353 ? 27.614 10.166 -33.497 1.00 91.69 353 ALA A CA 1
ATOM 2716 C C . ALA A 1 353 ? 26.112 10.206 -33.148 1.00 91.69 353 ALA A C 1
ATOM 2718 O O . ALA A 1 353 ? 25.559 9.202 -32.699 1.00 91.69 353 ALA A O 1
ATOM 2719 N N . LYS A 1 354 ? 25.398 11.307 -33.440 1.00 89.69 354 LYS A N 1
ATOM 2720 C CA . LYS A 1 354 ? 23.943 11.414 -33.219 1.00 89.69 354 LYS A CA 1
ATOM 2721 C C . LYS A 1 354 ? 23.125 10.345 -33.953 1.00 89.69 354 LYS A C 1
ATOM 2723 O O . LYS A 1 354 ? 22.006 10.035 -33.549 1.00 89.69 354 LYS A O 1
ATOM 2728 N N . VAL A 1 355 ? 23.652 9.771 -35.038 1.00 90.88 355 VAL A N 1
ATOM 2729 C CA . VAL A 1 355 ? 22.968 8.701 -35.782 1.00 90.88 355 VAL A CA 1
ATOM 2730 C C . VAL A 1 355 ? 22.827 7.435 -34.927 1.00 90.88 355 VAL A C 1
ATOM 2732 O O . VAL A 1 355 ? 21.868 6.688 -35.117 1.00 90.88 355 VAL A O 1
ATOM 2735 N N . LEU A 1 356 ? 23.696 7.231 -33.929 1.00 94.56 356 LEU A N 1
ATOM 2736 C CA . LEU A 1 356 ? 23.646 6.083 -33.020 1.00 94.56 356 LEU A CA 1
ATOM 2737 C C . LEU A 1 356 ? 22.382 6.041 -32.155 1.00 94.56 356 LEU A C 1
ATOM 2739 O O . LEU A 1 356 ? 22.023 4.966 -31.686 1.00 94.56 356 LEU A O 1
ATOM 2743 N N . PHE A 1 357 ? 21.631 7.138 -32.006 1.00 93.44 357 PHE A N 1
ATOM 2744 C CA . PHE A 1 357 ? 20.312 7.080 -31.364 1.00 93.44 357 PHE A CA 1
ATOM 2745 C C . PHE A 1 357 ? 19.305 6.208 -32.134 1.00 93.44 357 PHE A C 1
ATOM 2747 O O . PHE A 1 357 ? 18.369 5.700 -31.528 1.00 93.44 357 PHE A O 1
ATOM 2754 N N . GLN A 1 358 ? 19.519 5.964 -33.434 1.00 94.44 358 GLN A N 1
ATOM 2755 C CA . GLN A 1 358 ? 18.753 4.982 -34.224 1.00 94.44 358 GLN A CA 1
ATOM 2756 C C . GLN A 1 358 ? 19.156 3.528 -33.928 1.00 94.44 358 GLN A C 1
ATOM 2758 O O . GLN A 1 358 ? 18.472 2.594 -34.345 1.00 94.44 358 GLN A O 1
ATOM 2763 N N . SER A 1 359 ? 20.262 3.337 -33.212 1.00 95.88 359 SER A N 1
ATOM 2764 C CA . SER A 1 359 ? 20.767 2.053 -32.729 1.00 95.88 359 SER A CA 1
ATOM 2765 C C . SER A 1 359 ? 20.612 1.894 -31.216 1.00 95.88 359 SER A C 1
ATOM 2767 O O . SER A 1 359 ? 20.989 0.855 -30.687 1.00 95.88 359 SER A O 1
ATOM 2769 N N . LEU A 1 360 ? 20.060 2.884 -30.508 1.00 94.88 360 LEU A N 1
ATOM 2770 C CA . LEU A 1 360 ? 19.798 2.806 -29.073 1.00 94.88 360 LEU A CA 1
ATOM 2771 C C . LEU A 1 360 ? 18.320 2.528 -28.798 1.00 94.88 360 LEU A C 1
ATOM 2773 O O . LEU A 1 360 ? 17.424 3.110 -29.408 1.00 94.88 360 LEU A O 1
ATOM 2777 N N . VAL A 1 361 ? 18.075 1.642 -27.839 1.00 95.06 361 VAL A N 1
ATOM 2778 C CA . VAL A 1 361 ? 16.737 1.195 -27.437 1.00 95.06 361 VAL A CA 1
ATOM 2779 C C . VAL A 1 361 ? 16.612 1.334 -25.933 1.00 95.06 361 VAL A C 1
ATOM 2781 O O . VAL A 1 361 ? 17.506 0.916 -25.200 1.00 95.06 361 VAL A O 1
ATOM 2784 N N . LYS A 1 362 ? 15.499 1.886 -25.445 1.00 95.88 362 LYS A N 1
ATOM 2785 C CA . LYS A 1 362 ? 15.224 1.900 -24.004 1.00 95.88 362 LYS A CA 1
ATOM 2786 C C . LYS A 1 362 ? 14.792 0.505 -23.575 1.00 95.88 362 LYS A C 1
ATOM 2788 O O . LYS A 1 362 ? 13.851 -0.055 -24.135 1.00 95.88 362 LYS A O 1
ATOM 2793 N N . VAL A 1 363 ? 15.465 -0.044 -22.577 1.00 95.75 363 VAL A N 1
ATOM 2794 C CA . VAL A 1 363 ? 15.225 -1.381 -22.038 1.00 95.75 363 VAL A CA 1
ATOM 2795 C C . VAL A 1 363 ? 14.675 -1.240 -20.628 1.00 95.75 363 VAL A C 1
ATOM 2797 O O . VAL A 1 363 ? 15.304 -0.619 -19.774 1.00 95.75 363 VAL A O 1
ATOM 2800 N N . SER A 1 364 ? 13.515 -1.837 -20.375 1.00 93.94 364 SER A N 1
ATOM 2801 C CA . SER A 1 364 ? 12.949 -2.002 -19.037 1.00 93.94 364 SER A CA 1
ATOM 2802 C C . SER A 1 364 ? 12.887 -3.486 -18.707 1.00 93.94 364 SER A C 1
ATOM 2804 O O . SER A 1 364 ? 12.342 -4.262 -19.484 1.00 93.94 364 SER A O 1
ATOM 2806 N N . MET A 1 365 ? 13.400 -3.864 -17.542 1.00 92.25 365 MET A N 1
ATOM 2807 C CA . MET A 1 365 ? 13.294 -5.211 -16.989 1.00 92.25 365 MET A CA 1
ATOM 2808 C C . MET A 1 365 ? 12.438 -5.171 -15.729 1.00 92.25 365 MET A C 1
ATOM 2810 O O . MET A 1 365 ? 12.699 -4.358 -14.835 1.00 92.25 365 MET A O 1
ATOM 2814 N N . THR A 1 366 ? 11.458 -6.064 -15.650 1.00 89.75 366 THR A N 1
ATOM 2815 C CA . THR A 1 366 ? 10.653 -6.296 -14.448 1.00 89.75 366 THR A CA 1
ATOM 2816 C C . THR A 1 366 ? 10.794 -7.752 -14.027 1.00 89.75 366 THR A C 1
ATOM 2818 O O . THR A 1 366 ? 10.536 -8.665 -14.803 1.00 89.75 366 THR A O 1
ATOM 2821 N N . THR A 1 367 ? 11.209 -7.980 -12.788 1.00 87.50 367 THR A N 1
ATOM 2822 C CA . THR A 1 367 ? 11.306 -9.305 -12.169 1.00 87.50 367 THR A CA 1
ATOM 2823 C C . THR A 1 367 ? 10.161 -9.488 -11.170 1.00 87.50 367 THR A C 1
ATOM 2825 O O . THR A 1 367 ? 9.923 -8.569 -10.377 1.00 87.50 367 THR A O 1
ATOM 2828 N N . PRO A 1 368 ? 9.511 -10.664 -11.119 1.00 80.38 368 PRO A N 1
ATOM 2829 C CA . PRO A 1 368 ? 8.362 -10.901 -10.238 1.00 80.38 368 PRO A CA 1
ATOM 2830 C C . PRO A 1 368 ? 8.726 -10.911 -8.747 1.00 80.38 368 PRO A C 1
ATOM 2832 O O . PRO A 1 368 ? 7.888 -10.655 -7.888 1.00 80.38 368 PRO A O 1
ATOM 2835 N N . CYS A 1 369 ? 9.985 -11.197 -8.419 1.00 78.19 369 CYS A N 1
ATOM 2836 C CA . CYS A 1 369 ? 10.497 -11.228 -7.056 1.00 78.19 369 CYS A CA 1
ATOM 2837 C C . CYS A 1 369 ? 11.958 -10.759 -7.020 1.00 78.19 369 CYS A C 1
ATOM 2839 O O . CYS A 1 369 ? 12.609 -10.619 -8.056 1.00 78.19 369 CYS A O 1
ATOM 2841 N N . ARG A 1 370 ? 12.484 -10.488 -5.819 1.00 79.25 370 ARG A N 1
ATOM 2842 C CA . ARG A 1 370 ? 13.908 -10.172 -5.638 1.00 79.25 370 ARG A CA 1
ATOM 2843 C C . ARG A 1 370 ? 14.720 -11.464 -5.725 1.00 79.25 370 ARG A C 1
ATOM 2845 O O . ARG A 1 370 ? 14.460 -12.399 -4.975 1.00 79.25 370 ARG A O 1
ATOM 2852 N N . ILE A 1 371 ? 15.706 -11.491 -6.615 1.00 82.69 371 ILE A N 1
ATOM 2853 C CA . ILE A 1 371 ? 16.526 -12.669 -6.926 1.00 82.69 371 ILE A CA 1
ATOM 2854 C C . ILE A 1 371 ? 17.990 -12.336 -6.629 1.00 82.69 371 ILE A C 1
ATOM 2856 O O . ILE A 1 371 ? 18.427 -11.224 -6.919 1.00 82.69 371 ILE A O 1
ATOM 2860 N N . GLU A 1 372 ? 18.728 -13.282 -6.035 1.00 82.50 372 GLU A N 1
ATOM 2861 C CA . GLU A 1 372 ? 20.189 -13.216 -5.828 1.00 82.50 372 GLU A CA 1
ATOM 2862 C C . GLU A 1 372 ? 20.694 -11.849 -5.336 1.00 82.50 372 GLU A C 1
ATOM 2864 O O . GLU A 1 372 ? 21.533 -11.216 -5.971 1.00 82.50 372 GLU A O 1
ATOM 2869 N N . GLY A 1 373 ? 20.117 -11.327 -4.246 1.00 79.75 373 GLY A N 1
ATOM 2870 C CA . GLY A 1 373 ? 20.574 -10.071 -3.637 1.00 79.75 373 GLY A CA 1
ATOM 2871 C C . GLY A 1 373 ? 20.455 -8.829 -4.534 1.00 79.75 373 GLY A C 1
ATOM 2872 O O . GLY A 1 373 ? 20.990 -7.773 -4.185 1.00 79.75 373 GLY A O 1
ATOM 2873 N N . PHE A 1 374 ? 19.772 -8.924 -5.679 1.00 84.50 374 PHE A N 1
ATOM 2874 C CA . PHE A 1 374 ? 19.575 -7.803 -6.582 1.00 84.50 374 PHE A CA 1
ATOM 2875 C C . PHE A 1 374 ? 18.564 -6.813 -5.977 1.00 84.50 374 PHE A C 1
ATOM 2877 O O . PHE A 1 374 ? 17.484 -7.212 -5.528 1.00 84.50 374 PHE A O 1
ATOM 2884 N N . PRO A 1 375 ? 18.885 -5.510 -5.926 1.00 78.06 375 PRO A N 1
ATOM 2885 C CA . PRO A 1 375 ? 18.205 -4.593 -5.013 1.00 78.06 375 PRO A CA 1
ATOM 2886 C C . PRO A 1 375 ? 16.845 -4.098 -5.501 1.00 78.06 375 PRO A C 1
ATOM 2888 O O . PRO A 1 375 ? 16.070 -3.562 -4.708 1.00 78.06 375 PRO A O 1
ATOM 2891 N N . LYS A 1 376 ? 16.542 -4.236 -6.797 1.00 80.25 376 LYS A N 1
ATOM 2892 C CA . LYS A 1 376 ? 15.333 -3.671 -7.408 1.00 80.25 376 LYS A CA 1
ATOM 2893 C C . LYS A 1 376 ? 14.601 -4.716 -8.239 1.00 80.25 376 LYS A C 1
ATOM 2895 O O . LYS A 1 376 ? 15.224 -5.401 -9.035 1.00 80.25 376 LYS A O 1
ATOM 2900 N N . SER A 1 377 ? 13.277 -4.772 -8.106 1.00 80.94 377 SER A N 1
ATOM 2901 C CA . SER A 1 377 ? 12.422 -5.613 -8.954 1.00 80.94 377 SER A CA 1
ATOM 2902 C C . SER A 1 377 ? 12.168 -5.016 -10.343 1.00 80.94 377 SER A C 1
ATOM 2904 O O . SER A 1 377 ? 11.672 -5.701 -11.228 1.00 80.94 377 SER A O 1
ATOM 2906 N N . ARG A 1 378 ? 12.493 -3.733 -10.540 1.00 86.88 378 ARG A N 1
ATOM 2907 C CA . ARG A 1 378 ? 12.366 -3.022 -11.813 1.00 86.88 378 ARG A CA 1
ATOM 2908 C C . ARG A 1 378 ? 13.637 -2.231 -12.094 1.00 86.88 378 ARG A C 1
ATOM 2910 O O . ARG A 1 378 ? 14.145 -1.532 -11.212 1.00 86.88 378 ARG A O 1
ATOM 2917 N N . LYS A 1 379 ? 14.144 -2.328 -13.320 1.00 88.56 379 LYS A N 1
ATOM 2918 C CA . LYS A 1 379 ? 15.312 -1.586 -13.810 1.00 88.56 379 LYS A CA 1
ATOM 2919 C C . LYS A 1 379 ? 15.051 -1.056 -15.210 1.00 88.56 379 LYS A C 1
ATOM 2921 O O . LYS A 1 379 ? 14.327 -1.671 -15.983 1.00 88.56 379 LYS A O 1
ATOM 2926 N N . GLN A 1 380 ? 15.640 0.096 -15.511 1.00 91.81 380 GLN A N 1
ATOM 2927 C CA . GLN A 1 380 ? 15.547 0.737 -16.817 1.00 91.81 380 GLN A CA 1
ATOM 2928 C C . GLN A 1 380 ? 16.912 1.275 -17.235 1.00 91.81 380 GLN A C 1
ATOM 2930 O O . GLN A 1 380 ? 17.664 1.777 -16.399 1.00 91.81 380 GLN A O 1
ATOM 2935 N N . GLY A 1 381 ? 17.204 1.193 -18.525 1.00 92.81 381 GLY A N 1
ATOM 2936 C CA . GLY A 1 381 ? 18.427 1.695 -19.139 1.00 92.81 381 GLY A CA 1
ATOM 2937 C C . GLY A 1 381 ? 18.317 1.681 -20.658 1.00 92.81 381 GLY A C 1
ATOM 2938 O O . GLY A 1 381 ? 17.219 1.629 -21.207 1.00 92.81 381 GLY A O 1
ATOM 2939 N N . ALA A 1 382 ? 19.456 1.710 -21.331 1.00 94.38 382 ALA A N 1
ATOM 2940 C CA . ALA A 1 382 ? 19.594 1.653 -22.773 1.00 94.38 382 ALA A CA 1
ATOM 2941 C C . ALA A 1 382 ? 20.328 0.372 -23.187 1.00 94.38 382 ALA A C 1
ATOM 2943 O O . ALA A 1 382 ? 21.227 -0.099 -22.490 1.00 94.38 382 ALA A O 1
ATOM 2944 N N . GLY A 1 383 ? 19.950 -0.167 -24.339 1.00 95.69 383 GLY A N 1
ATOM 2945 C CA . GLY A 1 383 ? 20.678 -1.208 -25.050 1.00 95.69 383 GLY A CA 1
ATOM 2946 C C . GLY A 1 383 ? 21.062 -0.738 -26.450 1.00 95.69 383 GLY A C 1
ATOM 2947 O O . GLY A 1 383 ? 20.404 0.134 -27.019 1.00 95.69 383 GLY A O 1
ATOM 2948 N N . LEU A 1 384 ? 22.121 -1.326 -26.999 1.00 97.06 384 LEU A N 1
ATOM 2949 C CA . LEU A 1 384 ? 22.634 -1.059 -28.339 1.00 97.06 384 LEU A CA 1
ATOM 2950 C C . LEU A 1 384 ? 22.223 -2.184 -29.295 1.00 97.06 384 LEU A C 1
ATOM 2952 O O . LEU A 1 384 ? 22.489 -3.354 -29.031 1.00 97.06 384 LEU A O 1
ATOM 2956 N N . VAL A 1 385 ? 21.604 -1.840 -30.421 1.00 97.81 385 VAL A N 1
ATOM 2957 C CA . VAL A 1 385 ? 21.245 -2.779 -31.490 1.00 97.81 385 VAL A CA 1
ATOM 2958 C C . VAL A 1 385 ? 22.516 -3.229 -32.206 1.00 97.81 385 VAL A C 1
ATOM 2960 O O . VAL A 1 385 ? 23.140 -2.449 -32.922 1.00 97.81 385 VAL A O 1
ATOM 2963 N N . LEU A 1 386 ? 22.887 -4.496 -32.033 1.00 96.69 386 LEU A N 1
ATOM 2964 C CA . LEU A 1 386 ? 24.029 -5.110 -32.715 1.00 96.69 386 LEU A CA 1
ATOM 2965 C C . LEU A 1 386 ? 23.659 -5.593 -34.120 1.00 96.69 386 LEU A C 1
ATOM 2967 O O . LEU A 1 386 ? 24.453 -5.480 -35.048 1.00 96.69 386 LEU A O 1
ATOM 2971 N N . ASP A 1 387 ? 22.447 -6.125 -34.273 1.00 97.31 387 ASP A N 1
ATOM 2972 C CA . ASP A 1 387 ? 21.940 -6.661 -35.536 1.00 97.31 387 ASP A CA 1
ATOM 2973 C C . ASP A 1 387 ? 20.443 -6.343 -35.644 1.00 97.31 387 ASP A C 1
ATOM 2975 O O . ASP A 1 387 ? 19.618 -6.948 -34.958 1.00 97.31 387 ASP A O 1
ATOM 2979 N N . ALA A 1 388 ? 20.088 -5.354 -36.466 1.00 96.19 388 ALA A N 1
ATOM 2980 C CA . ALA A 1 388 ? 18.705 -4.931 -36.666 1.00 96.19 388 ALA A CA 1
ATOM 2981 C C . ALA A 1 388 ? 17.874 -5.955 -37.460 1.00 96.19 388 ALA A C 1
ATOM 2983 O O . ALA A 1 388 ? 16.668 -6.043 -37.248 1.00 96.19 388 ALA A O 1
ATOM 2984 N N . GLU A 1 389 ? 18.500 -6.756 -38.329 1.00 95.69 389 GLU A N 1
ATOM 2985 C CA . GLU A 1 389 ? 17.800 -7.767 -39.134 1.00 95.69 389 GLU A CA 1
ATOM 2986 C C . GLU A 1 389 ? 17.409 -8.982 -38.292 1.00 95.69 389 GLU A C 1
ATOM 2988 O O . GLU A 1 389 ? 16.323 -9.538 -38.459 1.00 95.69 389 GLU A O 1
ATOM 2993 N N . LYS A 1 390 ? 18.278 -9.384 -37.357 1.00 96.56 390 LYS A N 1
ATOM 2994 C CA . LYS A 1 390 ? 18.000 -10.462 -36.393 1.00 96.56 390 LYS A CA 1
ATOM 2995 C C . LYS A 1 390 ? 17.344 -9.974 -35.106 1.00 96.56 390 LYS A C 1
ATOM 2997 O O . LYS A 1 390 ? 16.927 -10.796 -34.293 1.00 96.56 390 LYS A O 1
ATOM 3002 N N . GLY A 1 391 ? 17.288 -8.661 -34.901 1.00 97.12 391 GLY A N 1
ATOM 3003 C CA . GLY A 1 391 ? 16.730 -8.039 -33.709 1.00 97.12 391 GLY A CA 1
ATOM 3004 C C . GLY A 1 391 ? 17.556 -8.284 -32.447 1.00 97.12 391 GLY A C 1
ATOM 3005 O O . GLY A 1 391 ? 16.978 -8.534 -31.396 1.00 97.12 391 GLY A O 1
ATOM 3006 N N . LEU A 1 392 ? 18.890 -8.250 -32.525 1.00 98.31 392 LEU A N 1
ATOM 3007 C CA . LEU A 1 392 ? 19.784 -8.472 -31.382 1.00 98.31 392 LEU A CA 1
ATOM 3008 C C . LEU A 1 392 ? 20.242 -7.153 -30.759 1.00 98.31 392 LEU A C 1
ATOM 3010 O O . LEU A 1 392 ? 20.696 -6.244 -31.456 1.00 98.31 392 LEU A O 1
ATOM 3014 N N . ILE A 1 393 ? 20.163 -7.076 -29.433 1.00 98.19 393 ILE A N 1
ATOM 3015 C CA . ILE A 1 393 ? 20.538 -5.911 -28.630 1.00 98.19 393 ILE A CA 1
ATOM 3016 C C . ILE A 1 393 ? 21.491 -6.360 -27.521 1.00 98.19 393 ILE A C 1
ATOM 3018 O O . ILE A 1 393 ? 21.210 -7.337 -26.828 1.00 98.19 393 ILE A O 1
ATOM 3022 N N . VAL A 1 394 ? 22.585 -5.627 -27.316 1.00 97.38 394 VAL A N 1
ATOM 3023 C CA . VAL A 1 394 ? 23.424 -5.748 -26.118 1.00 97.38 394 VAL A CA 1
ATOM 3024 C C . VAL A 1 394 ? 22.983 -4.736 -25.067 1.00 97.38 394 VAL A C 1
ATOM 3026 O O . VAL A 1 394 ? 22.689 -3.583 -25.377 1.00 97.38 394 VAL A O 1
ATOM 3029 N N . VAL A 1 395 ? 22.902 -5.171 -23.816 1.00 96.19 395 VAL A N 1
ATOM 3030 C CA . VAL A 1 395 ? 22.479 -4.352 -22.678 1.00 96.19 395 VAL A CA 1
ATOM 3031 C C . VAL A 1 395 ? 23.299 -4.716 -21.447 1.00 96.19 395 VAL A C 1
ATOM 3033 O O . VAL A 1 395 ? 23.701 -5.867 -21.284 1.00 96.19 395 VAL A O 1
ATOM 3036 N N . GLY A 1 396 ? 23.518 -3.751 -20.557 1.00 93.69 396 GLY A N 1
ATOM 3037 C CA . GLY A 1 396 ? 24.191 -3.999 -19.288 1.00 93.69 396 GLY A CA 1
ATOM 3038 C C . GLY A 1 396 ? 23.449 -5.022 -18.419 1.00 93.69 396 GLY A C 1
ATOM 3039 O O . GLY A 1 396 ? 22.216 -5.001 -18.301 1.00 93.69 396 GLY A O 1
ATOM 3040 N N . ARG A 1 397 ? 24.194 -5.920 -17.770 1.00 91.56 397 ARG A N 1
ATOM 3041 C CA . ARG A 1 397 ? 23.630 -6.941 -16.869 1.00 91.56 397 ARG A CA 1
ATOM 3042 C C . ARG A 1 397 ? 23.093 -6.328 -15.565 1.00 91.56 397 ARG A C 1
ATOM 3044 O O . ARG A 1 397 ? 22.259 -6.914 -14.889 1.00 91.56 397 ARG A O 1
ATOM 3051 N N . ASN A 1 398 ? 23.472 -5.096 -15.246 1.00 89.00 398 ASN A N 1
ATOM 3052 C CA . ASN A 1 398 ? 22.823 -4.273 -14.222 1.00 89.00 398 ASN A CA 1
ATOM 3053 C C . ASN A 1 398 ? 21.365 -3.875 -14.564 1.00 89.00 398 ASN A C 1
ATOM 3055 O O . ASN A 1 398 ? 20.618 -3.493 -13.659 1.00 89.00 398 ASN A O 1
ATOM 3059 N N . ILE A 1 399 ? 20.967 -3.925 -15.843 1.00 92.38 399 ILE A N 1
ATOM 3060 C CA . ILE A 1 399 ? 19.595 -3.674 -16.308 1.00 92.38 399 ILE A CA 1
ATOM 3061 C C . ILE A 1 399 ? 18.860 -4.993 -16.525 1.00 92.38 399 ILE A C 1
ATOM 3063 O O . ILE A 1 399 ? 17.740 -5.143 -16.043 1.00 92.38 399 ILE A O 1
ATOM 3067 N N . VAL A 1 400 ? 19.500 -5.955 -17.198 1.00 94.69 400 VAL A N 1
ATOM 3068 C CA . VAL A 1 400 ? 18.962 -7.306 -17.429 1.00 94.69 400 VAL A CA 1
ATOM 3069 C C . VAL A 1 400 ? 19.839 -8.336 -16.702 1.00 94.69 400 VAL A C 1
ATOM 3071 O O . VAL A 1 400 ? 20.712 -8.943 -17.315 1.00 94.69 400 VAL A O 1
ATOM 3074 N N . PRO A 1 401 ? 19.659 -8.524 -15.380 1.00 91.81 401 PRO A N 1
ATOM 3075 C CA . PRO A 1 401 ? 20.534 -9.388 -14.579 1.00 91.81 401 PRO A CA 1
ATOM 3076 C C . PRO A 1 401 ? 20.269 -10.888 -14.738 1.00 91.81 401 PRO A C 1
ATOM 3078 O O . PRO A 1 401 ? 21.190 -11.697 -14.566 1.00 91.81 401 PRO A O 1
ATOM 3081 N N . PHE A 1 402 ? 19.022 -11.248 -15.054 1.00 91.88 402 PHE A N 1
ATOM 3082 C CA . PHE A 1 402 ? 18.496 -12.611 -15.012 1.00 91.88 402 PHE A CA 1
ATOM 3083 C C . PHE A 1 402 ? 17.650 -12.925 -16.248 1.00 91.88 402 PHE A C 1
ATOM 3085 O O . PHE A 1 402 ? 17.124 -12.027 -16.902 1.00 91.88 402 PHE A O 1
ATOM 3092 N N . THR A 1 403 ? 17.469 -14.216 -16.528 1.00 92.19 403 THR A N 1
ATOM 3093 C CA . THR A 1 403 ? 16.509 -14.704 -17.530 1.00 92.19 403 THR A CA 1
ATOM 3094 C C . THR A 1 403 ? 15.067 -14.689 -17.017 1.00 92.19 403 THR A C 1
ATOM 3096 O O . THR A 1 403 ? 14.140 -14.693 -17.822 1.00 92.19 403 THR A O 1
ATOM 3099 N N . LEU A 1 404 ? 14.867 -14.672 -15.692 1.00 90.88 404 LEU A N 1
ATOM 3100 C CA . LEU A 1 404 ? 13.551 -14.637 -15.056 1.00 90.88 404 LEU A CA 1
ATOM 3101 C C . LEU A 1 404 ? 13.041 -13.194 -14.943 1.00 90.88 404 LEU A C 1
ATOM 3103 O O . LEU A 1 404 ? 13.412 -12.471 -14.020 1.00 90.88 404 LEU A O 1
ATOM 3107 N N . GLY A 1 405 ? 12.179 -12.790 -15.870 1.00 90.31 405 GLY A N 1
ATOM 3108 C CA . GLY A 1 405 ? 11.446 -11.526 -15.834 1.00 90.31 405 GLY A CA 1
ATOM 3109 C C . GLY A 1 405 ? 11.008 -11.074 -17.224 1.00 90.31 405 GLY A C 1
ATOM 3110 O O . GLY A 1 405 ? 11.353 -11.697 -18.229 1.00 90.31 405 GLY A O 1
ATOM 3111 N N . ASP A 1 406 ? 10.239 -9.992 -17.275 1.00 92.00 406 ASP A N 1
ATOM 3112 C CA . ASP A 1 406 ? 9.778 -9.393 -18.520 1.00 92.00 406 ASP A CA 1
ATOM 3113 C C . ASP A 1 406 ? 10.717 -8.287 -18.978 1.00 92.00 406 ASP A C 1
ATOM 3115 O O . ASP A 1 406 ? 10.952 -7.302 -18.273 1.00 92.00 406 ASP A O 1
ATOM 3119 N N . VAL A 1 407 ? 11.193 -8.430 -20.213 1.00 95.56 407 VAL A N 1
ATOM 3120 C CA . VAL A 1 407 ? 11.937 -7.394 -20.919 1.00 95.56 407 VAL A CA 1
ATOM 3121 C C . VAL A 1 407 ? 10.972 -6.642 -21.827 1.00 95.56 407 VAL A C 1
ATOM 3123 O O . VAL A 1 407 ? 10.306 -7.236 -22.674 1.00 95.56 407 VAL A O 1
ATOM 3126 N N . SER A 1 408 ? 10.923 -5.326 -21.675 1.00 95.19 408 SER A N 1
ATOM 3127 C CA . SER A 1 408 ? 10.156 -4.415 -22.518 1.00 95.19 408 SER A CA 1
ATOM 3128 C C . SER A 1 408 ? 11.100 -3.439 -23.207 1.00 95.19 408 SER A C 1
ATOM 3130 O O . SER A 1 408 ? 11.972 -2.843 -22.568 1.00 95.19 408 SER A O 1
ATOM 3132 N N . LEU A 1 409 ? 10.946 -3.304 -24.519 1.00 96.38 409 LEU A N 1
ATOM 3133 C CA . LEU A 1 409 ? 11.827 -2.540 -25.391 1.00 96.38 409 LEU A CA 1
ATOM 3134 C C . LEU A 1 409 ? 11.053 -1.382 -25.991 1.00 96.38 409 LEU A C 1
ATOM 3136 O O . LEU A 1 409 ? 10.044 -1.604 -26.656 1.00 96.38 409 LEU A O 1
ATOM 3140 N N . THR A 1 410 ? 11.524 -0.158 -25.756 1.00 95.44 410 THR A N 1
ATOM 3141 C CA . THR A 1 410 ? 10.918 1.050 -26.320 1.00 95.44 410 THR A CA 1
ATOM 3142 C C . THR A 1 410 ? 11.803 1.632 -27.416 1.00 95.44 410 THR A C 1
ATOM 3144 O O . THR A 1 410 ? 12.924 2.079 -27.156 1.00 95.44 410 THR A O 1
ATOM 3147 N N . PHE A 1 411 ? 11.275 1.641 -28.637 1.00 94.44 411 PHE A N 1
ATOM 3148 C CA . PHE A 1 411 ? 11.897 2.201 -29.832 1.00 94.44 411 PHE A CA 1
ATOM 3149 C C . PHE A 1 411 ? 11.278 3.562 -30.151 1.00 94.44 411 PHE A C 1
ATOM 3151 O O . PHE A 1 411 ? 10.057 3.726 -30.068 1.00 94.44 411 PHE A O 1
ATOM 3158 N N . ALA A 1 412 ? 12.122 4.533 -30.518 1.00 91.00 412 ALA A N 1
ATOM 3159 C CA . ALA A 1 412 ? 11.707 5.890 -30.891 1.00 91.00 412 ALA A CA 1
ATOM 3160 C C . ALA A 1 412 ? 10.681 6.512 -29.912 1.00 91.00 412 ALA A C 1
ATOM 3162 O O . ALA A 1 412 ? 9.717 7.149 -30.335 1.00 91.00 412 ALA A O 1
ATOM 3163 N N . ASP A 1 413 ? 10.846 6.251 -28.609 1.00 89.12 413 ASP A N 1
ATOM 3164 C CA . ASP A 1 413 ? 9.992 6.728 -27.507 1.00 89.12 413 ASP A CA 1
ATOM 3165 C C . ASP A 1 413 ? 8.489 6.413 -27.608 1.00 89.12 413 ASP A C 1
ATOM 3167 O O . ASP A 1 413 ? 7.689 6.961 -26.850 1.00 89.12 413 ASP A O 1
ATOM 3171 N N . SER A 1 414 ? 8.090 5.516 -28.512 1.00 90.00 414 SER A N 1
ATOM 3172 C CA . SER A 1 414 ? 6.678 5.323 -28.867 1.00 90.00 414 SER A CA 1
ATOM 3173 C C . SER A 1 414 ? 6.281 3.864 -29.065 1.00 90.00 414 SER A C 1
ATOM 3175 O O . SER A 1 414 ? 5.198 3.470 -28.633 1.00 90.00 414 SER A O 1
ATOM 3177 N N . ILE A 1 415 ? 7.142 3.039 -29.666 1.00 93.25 415 ILE A N 1
ATOM 3178 C CA . ILE A 1 415 ? 6.840 1.624 -29.912 1.00 93.25 415 ILE A CA 1
ATOM 3179 C C . ILE A 1 415 ? 7.375 0.798 -28.756 1.00 93.25 415 ILE A C 1
ATOM 3181 O O . ILE A 1 415 ? 8.583 0.764 -28.544 1.00 93.25 415 ILE A O 1
ATOM 3185 N N . ILE A 1 416 ? 6.489 0.100 -28.047 1.00 93.75 416 ILE A N 1
ATOM 3186 C CA . ILE A 1 416 ? 6.855 -0.792 -26.946 1.00 93.75 416 ILE A CA 1
ATOM 3187 C C . ILE A 1 416 ? 6.561 -2.234 -27.346 1.00 93.75 416 ILE A C 1
ATOM 3189 O O . ILE A 1 416 ? 5.405 -2.578 -27.584 1.00 93.75 416 ILE A O 1
ATOM 3193 N N . ILE A 1 417 ? 7.595 -3.074 -27.395 1.00 94.81 417 ILE A N 1
ATOM 3194 C CA . ILE A 1 417 ? 7.476 -4.497 -27.739 1.00 94.81 417 ILE A CA 1
ATOM 3195 C C . ILE A 1 417 ? 8.218 -5.377 -26.725 1.00 94.81 417 ILE A C 1
ATOM 3197 O O . ILE A 1 417 ? 9.166 -4.917 -26.083 1.00 94.81 417 ILE A O 1
ATOM 3201 N N . PRO A 1 418 ? 7.803 -6.643 -26.547 1.00 95.19 418 PRO A N 1
ATOM 3202 C CA . PRO A 1 418 ? 8.487 -7.566 -25.658 1.00 95.19 418 PRO A CA 1
ATOM 3203 C C . PRO A 1 418 ? 9.855 -7.954 -26.225 1.00 95.19 418 PRO A C 1
ATOM 3205 O O . PRO A 1 418 ? 10.008 -8.191 -27.424 1.00 95.19 418 PRO A O 1
ATOM 3208 N N . GLY A 1 419 ? 10.834 -8.061 -25.333 1.00 96.06 419 GLY A N 1
ATOM 3209 C CA . GLY A 1 419 ? 12.135 -8.651 -25.608 1.00 96.06 419 GLY A CA 1
ATOM 3210 C C . GLY A 1 419 ? 12.273 -10.044 -24.992 1.00 96.06 419 GLY A C 1
ATOM 3211 O O . GLY A 1 419 ? 11.504 -10.441 -24.115 1.00 96.06 419 GLY A O 1
ATOM 3212 N N . LYS A 1 420 ? 13.291 -10.786 -25.423 1.00 96.94 420 LYS A N 1
ATOM 3213 C CA . LYS A 1 420 ? 13.671 -12.080 -24.846 1.00 96.94 420 LYS A CA 1
ATOM 3214 C C . LYS A 1 420 ? 15.160 -12.112 -24.547 1.00 96.94 420 LYS A C 1
ATOM 3216 O O . LYS A 1 420 ? 15.965 -11.813 -25.425 1.00 96.94 420 LYS A O 1
ATOM 3221 N N . VAL A 1 421 ? 15.530 -12.534 -23.342 1.00 97.69 421 VAL A N 1
ATOM 3222 C CA . VAL A 1 421 ? 16.934 -12.772 -22.981 1.00 97.69 421 VAL A CA 1
ATOM 3223 C C . VAL A 1 421 ? 17.467 -13.975 -23.759 1.00 97.69 421 VAL A C 1
ATOM 3225 O O . VAL A 1 421 ? 16.885 -15.058 -23.713 1.00 97.69 421 VAL A O 1
ATOM 3228 N N . VAL A 1 422 ? 18.561 -13.774 -24.493 1.00 97.31 422 VAL A N 1
ATOM 3229 C CA . VAL A 1 422 ? 19.227 -14.804 -25.310 1.00 97.31 422 VAL A CA 1
ATOM 3230 C C . VAL A 1 422 ? 20.503 -15.283 -24.633 1.00 97.31 422 VAL A C 1
ATOM 3232 O O . VAL A 1 422 ? 20.816 -16.470 -24.674 1.00 97.31 422 VAL A O 1
ATOM 3235 N N . PHE A 1 423 ? 21.234 -14.367 -24.000 1.00 97.00 423 PHE A N 1
ATOM 3236 C CA . PHE A 1 423 ? 22.515 -14.662 -23.377 1.00 97.00 423 PHE A CA 1
ATOM 3237 C C . PHE A 1 423 ? 22.764 -13.737 -22.187 1.00 97.00 423 PHE A C 1
ATOM 3239 O O . PHE A 1 423 ? 22.481 -12.543 -22.253 1.00 97.00 423 PHE A O 1
ATOM 3246 N N . LEU A 1 424 ? 23.324 -14.296 -21.117 1.00 95.25 424 LEU A N 1
ATOM 3247 C CA . LEU A 1 424 ? 23.856 -13.557 -19.977 1.00 95.25 424 LEU A CA 1
ATOM 3248 C C . LEU A 1 424 ? 25.344 -13.871 -19.899 1.00 95.25 424 LEU A C 1
ATOM 3250 O O . LEU A 1 424 ? 25.708 -15.044 -19.782 1.00 95.25 424 LEU A O 1
ATOM 3254 N N . HIS A 1 425 ? 26.203 -12.856 -19.952 1.00 93.25 425 HIS A N 1
ATOM 3255 C CA . HIS A 1 425 ? 27.628 -13.114 -19.851 1.00 93.25 425 HIS A CA 1
ATOM 3256 C C . HIS A 1 425 ? 27.996 -13.515 -18.402 1.00 93.25 425 HIS A C 1
ATOM 3258 O O . HIS A 1 425 ? 27.545 -12.870 -17.446 1.00 93.25 425 HIS A O 1
ATOM 3264 N N . PRO A 1 426 ? 28.787 -14.589 -18.192 1.00 88.94 426 PRO A N 1
ATOM 3265 C CA . PRO A 1 426 ? 29.066 -15.108 -16.851 1.00 88.94 426 PRO A CA 1
ATOM 3266 C C . PRO A 1 426 ? 29.961 -14.190 -16.008 1.00 88.94 426 PRO A C 1
ATOM 3268 O O . PRO A 1 426 ? 29.771 -14.132 -14.795 1.00 88.94 426 PRO A O 1
ATOM 3271 N N . THR A 1 427 ? 30.913 -13.484 -16.630 1.00 86.06 427 THR A N 1
ATOM 3272 C CA . THR A 1 427 ? 31.900 -12.632 -15.932 1.00 86.06 427 THR A CA 1
ATOM 3273 C C . THR A 1 427 ? 31.837 -11.146 -16.300 1.00 86.06 427 THR A C 1
ATOM 3275 O O . THR A 1 427 ? 31.935 -10.323 -15.403 1.00 86.06 427 THR A O 1
ATOM 3278 N N . GLN A 1 428 ? 31.633 -10.798 -17.573 1.00 88.12 428 GLN A N 1
ATOM 3279 C CA . GLN A 1 428 ? 31.408 -9.423 -18.045 1.00 88.12 428 GLN A CA 1
ATOM 3280 C C . GLN A 1 428 ? 29.993 -8.888 -17.814 1.00 88.12 428 GLN A C 1
ATOM 3282 O O . GLN A 1 428 ? 29.030 -9.650 -17.705 1.00 88.12 428 GLN A O 1
ATOM 3287 N N . ASN A 1 429 ? 29.862 -7.560 -17.748 1.00 91.00 429 ASN A N 1
ATOM 3288 C CA . ASN A 1 429 ? 28.633 -6.869 -17.347 1.00 91.00 429 ASN A CA 1
ATOM 3289 C C . ASN A 1 429 ? 27.632 -6.669 -18.491 1.00 91.00 429 ASN A C 1
ATOM 3291 O O . ASN A 1 429 ? 26.942 -5.655 -18.537 1.00 91.00 429 ASN A O 1
ATOM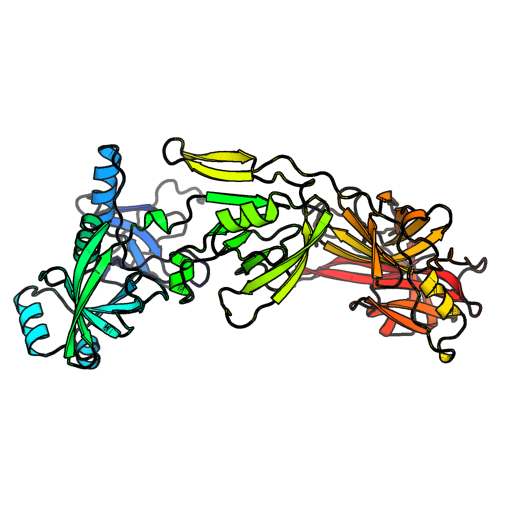 3295 N N . PHE A 1 430 ? 27.488 -7.635 -19.395 1.00 93.88 430 PHE A N 1
ATOM 3296 C CA . PHE A 1 430 ? 26.539 -7.518 -20.497 1.00 93.88 430 PHE A CA 1
ATOM 3297 C C . PHE A 1 430 ? 25.648 -8.745 -20.662 1.00 93.88 430 PHE A C 1
ATOM 3299 O O . PHE A 1 430 ? 25.925 -9.855 -20.203 1.00 93.88 430 PHE A O 1
ATOM 3306 N N . SER A 1 431 ? 24.532 -8.509 -21.331 1.00 96.06 431 SER A N 1
ATOM 3307 C CA . SER A 1 431 ? 23.535 -9.491 -21.726 1.00 96.06 431 SER A CA 1
ATOM 3308 C C . SER A 1 431 ? 23.111 -9.211 -23.160 1.00 96.06 431 SER A C 1
ATOM 3310 O O . SER A 1 431 ? 23.104 -8.060 -23.595 1.00 96.06 431 SER A O 1
ATOM 3312 N N . ILE A 1 432 ? 22.739 -10.257 -23.892 1.00 97.81 432 ILE A N 1
ATOM 3313 C CA . ILE A 1 432 ? 22.142 -10.127 -25.221 1.00 97.81 432 ILE A CA 1
ATOM 3314 C C . ILE A 1 432 ? 20.664 -10.455 -25.101 1.00 97.81 432 ILE A C 1
ATOM 3316 O O . ILE A 1 432 ? 20.277 -11.522 -24.612 1.00 97.81 432 ILE A O 1
ATOM 3320 N N . ILE A 1 433 ? 19.843 -9.530 -25.570 1.00 98.38 433 ILE A N 1
ATOM 3321 C CA . ILE A 1 433 ? 18.397 -9.671 -25.677 1.00 98.38 433 ILE A CA 1
ATOM 3322 C C . ILE A 1 433 ? 17.993 -9.609 -27.151 1.00 98.38 433 ILE A C 1
ATOM 3324 O O . ILE A 1 433 ? 18.726 -9.093 -27.994 1.00 98.38 433 ILE A O 1
ATOM 3328 N N . SER A 1 434 ? 16.828 -10.160 -27.461 1.00 98.06 434 SER A N 1
ATOM 3329 C CA . SER A 1 434 ? 16.262 -10.192 -28.807 1.00 98.06 434 SER A CA 1
ATOM 3330 C C . SER A 1 434 ? 14.868 -9.585 -28.851 1.00 98.06 434 SER A C 1
ATOM 3332 O O . SER A 1 434 ? 14.169 -9.580 -27.837 1.00 98.06 434 SER A O 1
ATOM 3334 N N . TYR A 1 435 ? 14.463 -9.108 -30.023 1.00 97.31 435 TYR A N 1
ATOM 3335 C CA . TYR A 1 435 ? 13.108 -8.659 -30.342 1.00 97.31 435 TYR A CA 1
ATOM 3336 C C . TYR A 1 435 ? 12.696 -9.147 -31.730 1.00 97.31 435 TYR A C 1
ATOM 3338 O O . TYR A 1 435 ? 13.551 -9.576 -32.498 1.00 97.31 435 TYR A O 1
ATOM 3346 N N . ASP A 1 436 ? 11.402 -9.091 -32.056 1.00 96.88 436 ASP A N 1
ATOM 3347 C CA . ASP A 1 436 ? 10.915 -9.372 -33.413 1.00 96.88 436 ASP A CA 1
ATOM 3348 C C . ASP A 1 436 ? 10.945 -8.086 -34.262 1.00 96.88 436 ASP A C 1
ATOM 3350 O O . ASP A 1 436 ? 10.129 -7.186 -34.020 1.00 96.88 436 ASP A O 1
ATOM 3354 N N . PRO A 1 437 ? 11.835 -7.973 -35.271 1.00 95.81 437 PRO A N 1
ATOM 3355 C CA . PRO A 1 437 ? 11.934 -6.778 -36.107 1.00 95.81 437 PRO A CA 1
ATOM 3356 C C . PRO A 1 437 ? 10.667 -6.489 -36.915 1.00 95.81 437 PRO A C 1
ATOM 3358 O O . PRO A 1 437 ? 10.438 -5.352 -37.316 1.00 95.81 437 PRO A O 1
ATOM 3361 N N . LYS A 1 438 ? 9.791 -7.478 -37.128 1.00 95.50 438 LYS A N 1
ATOM 3362 C CA . LYS A 1 438 ? 8.527 -7.254 -37.843 1.00 95.50 438 LYS A CA 1
ATOM 3363 C C . LYS A 1 438 ? 7.584 -6.339 -37.068 1.00 95.50 438 LYS A C 1
ATOM 3365 O O . LYS A 1 438 ? 6.776 -5.649 -37.682 1.00 95.50 438 LYS A O 1
ATOM 3370 N N . LEU A 1 439 ? 7.689 -6.304 -35.737 1.00 95.00 439 LEU A N 1
ATOM 3371 C CA . LEU A 1 439 ? 6.801 -5.508 -34.886 1.00 95.00 439 LEU A CA 1
ATOM 3372 C C . LEU A 1 439 ? 7.110 -4.004 -34.915 1.00 95.00 439 LEU A C 1
ATOM 3374 O O . LEU A 1 439 ? 6.240 -3.205 -34.576 1.00 95.00 439 LEU A O 1
ATOM 3378 N N . ILE A 1 440 ? 8.310 -3.611 -35.353 1.00 93.19 440 ILE A N 1
ATOM 3379 C CA . ILE A 1 440 ? 8.709 -2.198 -35.486 1.00 93.19 440 ILE A CA 1
ATOM 3380 C C . ILE A 1 440 ? 8.462 -1.626 -36.894 1.00 93.19 440 ILE A C 1
ATOM 3382 O O . ILE A 1 440 ? 8.829 -0.480 -37.164 1.00 93.19 440 ILE A O 1
ATOM 3386 N N . GLY A 1 441 ? 7.845 -2.404 -37.792 1.00 91.12 441 GLY A N 1
ATOM 3387 C CA . GLY A 1 441 ? 7.416 -1.954 -39.115 1.00 91.12 441 GLY A CA 1
ATOM 3388 C C . GLY A 1 441 ? 8.538 -1.302 -39.934 1.00 91.12 441 GLY A C 1
ATOM 3389 O O . GLY A 1 441 ? 9.592 -1.894 -40.139 1.00 91.12 441 GLY A O 1
ATOM 3390 N N . THR A 1 442 ? 8.312 -0.080 -40.415 1.00 91.81 442 THR A N 1
ATOM 3391 C CA . THR A 1 442 ? 9.272 0.717 -41.202 1.00 91.81 442 THR A CA 1
ATOM 3392 C C . THR A 1 442 ? 10.084 1.696 -40.351 1.00 91.81 442 THR A C 1
ATOM 3394 O O . THR A 1 442 ? 10.673 2.637 -40.887 1.00 91.81 442 THR A O 1
ATOM 3397 N N . THR A 1 443 ? 10.076 1.543 -39.025 1.00 93.00 443 THR A N 1
ATOM 3398 C CA . THR A 1 443 ? 10.844 2.405 -38.116 1.00 93.00 443 THR A CA 1
ATOM 3399 C C . THR A 1 443 ? 12.337 2.279 -38.442 1.00 93.00 443 THR A C 1
ATOM 3401 O O . THR A 1 443 ? 12.835 1.156 -38.527 1.00 93.00 443 THR A O 1
ATOM 3404 N N . PRO A 1 444 ? 13.081 3.387 -38.630 1.00 92.81 444 PRO A N 1
ATOM 3405 C CA . PRO A 1 444 ? 14.438 3.348 -39.178 1.00 92.81 444 PRO A CA 1
ATOM 3406 C C . PRO A 1 444 ? 15.488 2.975 -38.115 1.00 92.81 444 PRO A C 1
ATOM 3408 O O . PRO A 1 444 ? 16.362 3.777 -37.787 1.00 92.81 444 PRO A O 1
ATOM 3411 N N . ILE A 1 445 ? 15.386 1.763 -37.565 1.00 94.50 445 ILE A N 1
ATOM 3412 C CA . ILE A 1 445 ? 16.370 1.171 -36.651 1.00 94.50 445 ILE A CA 1
ATOM 3413 C C . ILE A 1 445 ? 17.583 0.682 -37.437 1.00 94.50 445 ILE A C 1
ATOM 3415 O O . ILE A 1 445 ? 17.445 0.123 -38.524 1.00 94.50 445 ILE A O 1
ATOM 3419 N N . LYS A 1 446 ? 18.781 0.889 -36.886 1.00 95.06 446 LYS A N 1
ATOM 3420 C CA . LYS A 1 446 ? 20.044 0.501 -37.524 1.00 95.06 446 LYS A CA 1
ATOM 3421 C C . LYS A 1 446 ? 20.884 -0.364 -36.600 1.00 95.06 446 LYS A C 1
ATOM 3423 O O . LYS A 1 446 ? 20.949 -0.095 -35.402 1.00 95.06 446 LYS A O 1
ATOM 3428 N N . SER A 1 447 ? 21.585 -1.341 -37.169 1.00 97.19 447 SER A N 1
ATOM 3429 C CA . SER A 1 447 ? 22.723 -1.980 -36.504 1.00 97.19 447 SER A CA 1
ATOM 3430 C C . SER A 1 447 ? 23.803 -0.938 -36.233 1.00 97.19 447 SER A C 1
ATOM 3432 O O . SER A 1 447 ? 24.140 -0.147 -37.118 1.00 97.19 447 SER A O 1
ATOM 3434 N N . ALA A 1 448 ? 24.334 -0.931 -35.017 1.00 96.06 448 ALA A N 1
ATOM 3435 C CA . ALA A 1 448 ? 25.403 -0.027 -34.642 1.00 96.06 448 ALA A CA 1
ATOM 3436 C C . ALA A 1 448 ? 26.666 -0.330 -35.469 1.00 96.06 448 ALA A C 1
ATOM 3438 O O . ALA A 1 448 ? 27.123 -1.476 -35.484 1.00 96.06 448 ALA A O 1
ATOM 3439 N N . PRO A 1 449 ? 27.251 0.660 -36.164 1.00 95.31 449 PRO A N 1
ATOM 3440 C CA . PRO A 1 449 ? 28.521 0.462 -36.844 1.00 95.31 449 PRO A CA 1
ATOM 3441 C C . PRO A 1 449 ? 29.629 0.320 -35.799 1.00 95.31 449 PRO A C 1
ATOM 3443 O O . PRO A 1 449 ? 29.836 1.229 -35.003 1.00 95.31 449 PRO A O 1
ATOM 3446 N N . ILE A 1 450 ? 30.338 -0.807 -35.794 1.00 94.00 450 ILE A N 1
ATOM 3447 C CA . ILE A 1 450 ? 31.424 -1.079 -34.842 1.00 94.00 450 ILE A CA 1
ATOM 3448 C C . ILE A 1 450 ? 32.751 -0.624 -35.458 1.00 94.00 450 ILE A C 1
ATOM 3450 O O . ILE A 1 450 ? 33.037 -0.903 -36.626 1.00 94.00 450 ILE A O 1
ATOM 3454 N N . SER A 1 451 ? 33.553 0.106 -34.688 1.00 93.62 451 SER A N 1
ATOM 3455 C CA . SER A 1 451 ? 34.888 0.534 -35.094 1.00 93.62 451 SER A CA 1
ATOM 3456 C C . SER A 1 451 ? 35.881 -0.620 -34.952 1.00 93.62 451 SER A C 1
ATOM 3458 O O . SER A 1 451 ? 35.831 -1.383 -33.992 1.00 93.62 451 SER A O 1
ATOM 3460 N N . ALA A 1 452 ? 36.818 -0.740 -35.893 1.00 90.56 452 ALA A N 1
ATOM 3461 C CA . ALA A 1 452 ? 37.929 -1.690 -35.780 1.00 90.56 452 ALA A CA 1
ATOM 3462 C C . ALA A 1 452 ? 39.062 -1.163 -34.878 1.00 90.56 452 ALA A C 1
ATOM 3464 O O . ALA A 1 452 ? 39.997 -1.897 -34.563 1.00 90.56 452 ALA A O 1
ATOM 3465 N N . THR A 1 453 ? 38.997 0.115 -34.495 1.00 89.94 453 THR A N 1
ATOM 3466 C CA . THR A 1 453 ? 40.031 0.799 -33.720 1.00 89.94 453 THR A CA 1
ATOM 3467 C C . THR A 1 453 ? 39.688 0.761 -32.237 1.00 89.94 453 THR A C 1
ATOM 3469 O O . THR A 1 453 ? 38.723 1.395 -31.805 1.00 89.94 453 THR A O 1
ATOM 3472 N N . SER A 1 454 ? 40.515 0.073 -31.451 1.00 87.81 454 SER A N 1
ATOM 3473 C CA . SER A 1 454 ? 40.420 0.076 -29.991 1.00 87.81 454 SER A CA 1
ATOM 3474 C C . SER A 1 454 ? 40.759 1.449 -29.401 1.00 87.81 454 SER A C 1
ATOM 3476 O O . SER A 1 454 ? 41.615 2.181 -29.904 1.00 87.81 454 SER A O 1
ATOM 3478 N N . LEU A 1 455 ? 40.088 1.794 -28.306 1.00 90.88 455 LEU A N 1
ATOM 3479 C CA . LEU A 1 455 ? 40.388 2.971 -27.497 1.00 90.88 455 LEU A CA 1
ATOM 3480 C C . LEU A 1 455 ? 41.715 2.818 -26.757 1.00 90.88 455 LEU A C 1
ATOM 3482 O O . LEU A 1 455 ? 42.009 1.764 -26.199 1.00 90.88 455 LEU A O 1
ATOM 3486 N N . VAL A 1 456 ? 42.482 3.905 -26.704 1.00 91.62 456 VAL A N 1
ATOM 3487 C CA . VAL A 1 456 ? 43.584 4.068 -25.755 1.00 91.62 456 VAL A CA 1
ATOM 3488 C C . VAL A 1 456 ? 43.407 5.370 -24.982 1.00 91.62 456 VAL A C 1
ATOM 3490 O O . VAL A 1 456 ? 42.631 6.249 -25.371 1.00 91.62 456 VAL A O 1
ATOM 3493 N N . GLN A 1 457 ? 44.123 5.491 -23.869 1.00 92.94 457 GLN A N 1
ATOM 3494 C CA . GLN A 1 457 ? 44.150 6.706 -23.066 1.00 92.94 457 GLN A CA 1
ATOM 3495 C C . GLN A 1 457 ? 44.497 7.936 -23.926 1.00 92.94 457 GLN A C 1
ATOM 3497 O O . GLN A 1 457 ? 45.399 7.892 -24.760 1.00 92.94 457 GLN A O 1
ATOM 3502 N N . GLY A 1 458 ? 43.769 9.036 -23.730 1.00 92.25 458 GLY A N 1
ATOM 3503 C CA . GLY A 1 458 ? 43.929 10.282 -24.483 1.00 92.25 458 GLY A CA 1
ATOM 3504 C C . GLY A 1 458 ? 43.149 10.353 -25.801 1.00 92.25 458 GLY A C 1
ATOM 3505 O O . GLY A 1 458 ? 43.129 11.413 -26.428 1.00 92.25 458 GLY A O 1
ATOM 3506 N N . HIS A 1 459 ? 42.480 9.277 -26.232 1.00 94.31 459 HIS A N 1
ATOM 3507 C CA . HIS A 1 459 ? 41.605 9.324 -27.407 1.00 94.31 459 HIS A CA 1
ATOM 3508 C C . HIS A 1 459 ? 40.391 10.230 -27.180 1.00 94.31 459 HIS A C 1
ATOM 3510 O O . HIS A 1 459 ? 39.743 10.169 -26.133 1.00 94.31 459 HIS A O 1
ATOM 3516 N N . ARG A 1 460 ? 40.051 11.033 -28.195 1.00 94.50 460 ARG A N 1
ATOM 3517 C CA . ARG A 1 460 ? 38.784 11.770 -28.246 1.00 94.50 460 ARG A CA 1
ATOM 3518 C C . ARG A 1 460 ? 37.659 10.837 -28.669 1.00 94.50 460 ARG A C 1
ATOM 3520 O O . ARG A 1 460 ? 37.813 10.098 -29.637 1.00 94.50 460 ARG A O 1
ATOM 3527 N N . VAL A 1 461 ? 36.541 10.909 -27.960 1.00 95.31 461 VAL A N 1
ATOM 3528 C CA . VAL A 1 461 ? 35.363 10.064 -28.167 1.00 95.31 461 VAL A CA 1
ATOM 3529 C C . VAL A 1 461 ? 34.085 10.868 -27.985 1.00 95.31 461 VAL A C 1
ATOM 3531 O O . VAL A 1 461 ? 34.054 11.849 -27.246 1.00 95.31 461 VAL A O 1
ATOM 3534 N N . SER A 1 462 ? 33.005 10.422 -28.615 1.00 95.31 462 SER A N 1
ATOM 3535 C CA . SER A 1 462 ? 31.651 10.891 -28.325 1.00 95.31 462 SER A CA 1
ATOM 3536 C C . SER A 1 462 ? 30.946 9.909 -27.394 1.00 95.31 462 SER A C 1
ATOM 3538 O O . SER A 1 462 ? 30.798 8.737 -27.733 1.00 95.31 462 SER A O 1
ATOM 3540 N N . LEU A 1 463 ? 30.478 10.374 -26.236 1.00 95.31 463 LEU A N 1
ATOM 3541 C CA . LEU A 1 463 ? 29.566 9.613 -25.381 1.00 95.31 463 LEU A CA 1
ATOM 3542 C C . LEU A 1 463 ? 28.137 9.815 -25.889 1.00 95.31 463 LEU A C 1
ATOM 3544 O O . LEU A 1 463 ? 27.607 10.922 -25.786 1.00 95.31 463 LEU A O 1
ATOM 3548 N N . VAL A 1 464 ? 27.511 8.747 -26.387 1.00 95.19 464 VAL A N 1
ATOM 3549 C CA . VAL A 1 464 ? 26.101 8.724 -26.803 1.00 95.19 464 VAL A CA 1
ATOM 3550 C C . VAL A 1 464 ? 25.322 7.831 -25.845 1.00 95.19 464 VAL A C 1
ATOM 3552 O O . VAL A 1 464 ? 25.480 6.613 -25.843 1.00 95.19 464 VAL A O 1
ATOM 3555 N N . ALA A 1 465 ? 24.496 8.427 -24.993 1.00 93.94 465 ALA A N 1
ATOM 3556 C CA . ALA A 1 465 ? 23.892 7.738 -23.859 1.00 93.94 465 ALA A CA 1
ATOM 3557 C C . ALA A 1 465 ? 22.481 8.237 -23.540 1.00 93.94 465 ALA A C 1
ATOM 3559 O O . ALA A 1 465 ? 22.016 9.249 -24.069 1.00 93.94 465 ALA A O 1
ATOM 3560 N N . LEU A 1 466 ? 21.807 7.527 -22.634 1.00 90.62 466 LEU A N 1
ATOM 3561 C CA . LEU A 1 466 ? 20.611 8.021 -21.962 1.00 90.62 466 LEU A CA 1
ATOM 3562 C C . LEU A 1 466 ? 20.943 8.336 -20.503 1.00 90.62 466 LEU A C 1
ATOM 3564 O O . LEU A 1 466 ? 21.560 7.531 -19.800 1.00 90.62 466 LEU A O 1
ATOM 3568 N N . ASN A 1 467 ? 20.519 9.508 -20.032 1.00 89.19 467 ASN A N 1
ATOM 3569 C CA . ASN A 1 467 ? 20.657 9.853 -18.619 1.00 89.19 467 ASN A CA 1
ATOM 3570 C C . ASN A 1 467 ? 19.607 9.136 -17.748 1.00 89.19 467 ASN A C 1
ATOM 3572 O O . ASN A 1 467 ? 18.715 8.452 -18.252 1.00 89.19 467 ASN A O 1
ATOM 3576 N N . HIS A 1 468 ? 19.670 9.328 -16.429 1.00 82.62 468 HIS A N 1
ATOM 3577 C CA . HIS A 1 468 ? 18.709 8.750 -15.474 1.00 82.62 468 HIS A CA 1
ATOM 3578 C C . HIS A 1 468 ? 17.229 9.070 -15.776 1.00 82.62 468 HIS A C 1
ATOM 3580 O O . HIS A 1 468 ? 16.356 8.278 -15.432 1.00 82.62 468 HIS A O 1
ATOM 3586 N N . ASN A 1 469 ? 16.946 10.182 -16.466 1.00 84.19 469 ASN A N 1
ATOM 3587 C CA . ASN A 1 469 ? 15.603 10.574 -16.913 1.00 84.19 469 ASN A CA 1
ATOM 3588 C C . ASN A 1 469 ? 15.256 10.045 -18.314 1.00 84.19 469 ASN A C 1
ATOM 3590 O O . ASN A 1 469 ? 14.309 10.528 -18.936 1.00 84.19 469 ASN A O 1
ATOM 3594 N N . GLN A 1 470 ? 16.032 9.093 -18.842 1.00 85.12 470 GLN A N 1
ATOM 3595 C CA . GLN A 1 470 ? 15.851 8.504 -20.170 1.00 85.12 470 GLN A CA 1
ATOM 3596 C C . GLN A 1 470 ? 15.900 9.541 -21.307 1.00 85.12 470 GLN A C 1
ATOM 3598 O O . GLN A 1 470 ? 15.264 9.361 -22.351 1.00 85.12 470 GLN A O 1
ATOM 3603 N N . ARG A 1 471 ? 16.639 10.642 -21.108 1.00 87.44 471 ARG A N 1
ATOM 3604 C CA . ARG A 1 471 ? 16.849 11.682 -22.123 1.00 87.44 471 ARG A CA 1
ATOM 3605 C C . ARG A 1 471 ? 18.173 11.463 -22.858 1.00 87.44 471 ARG A C 1
ATOM 3607 O O . ARG A 1 471 ? 19.149 11.083 -22.207 1.00 87.44 471 ARG A O 1
ATOM 3614 N N . PRO A 1 472 ? 18.218 11.728 -24.175 1.00 89.50 472 PRO A N 1
ATOM 3615 C CA . PRO A 1 472 ? 19.429 11.583 -24.973 1.00 89.50 472 PRO A CA 1
ATOM 3616 C C . PRO A 1 472 ? 20.522 12.553 -24.518 1.00 89.50 472 PRO A C 1
ATOM 3618 O O . PRO A 1 472 ? 20.270 13.741 -24.319 1.00 89.50 472 PRO A O 1
ATOM 3621 N N . VAL A 1 473 ? 21.740 12.035 -24.381 1.00 91.50 473 VAL A N 1
ATOM 3622 C CA . VAL A 1 473 ? 22.973 12.780 -24.113 1.00 91.50 473 VAL A CA 1
ATOM 3623 C C . VAL A 1 473 ? 23.976 12.410 -25.198 1.00 91.50 473 VAL A C 1
ATOM 3625 O O . VAL A 1 473 ? 24.222 11.231 -25.431 1.00 91.50 473 VAL A O 1
ATOM 3628 N N . CYS A 1 474 ? 24.531 13.412 -25.874 1.00 93.06 474 CYS A N 1
ATOM 3629 C CA . CYS A 1 474 ? 25.576 13.245 -26.878 1.00 93.06 474 CYS A CA 1
ATOM 3630 C C . CYS A 1 474 ? 26.613 14.340 -26.661 1.00 93.06 474 CYS A C 1
ATOM 3632 O O . CYS A 1 474 ? 26.291 15.516 -26.830 1.00 93.06 474 CYS A O 1
ATOM 3634 N N . ILE A 1 475 ? 27.811 13.966 -26.218 1.00 92.19 475 ILE A N 1
ATOM 3635 C CA . ILE A 1 475 ? 28.883 14.914 -25.897 1.00 92.19 475 ILE A CA 1
ATOM 3636 C C . ILE A 1 475 ? 30.233 14.382 -26.363 1.00 92.19 475 ILE A C 1
ATOM 3638 O O . ILE A 1 475 ? 30.513 13.194 -26.220 1.00 92.19 475 ILE A O 1
ATOM 3642 N N . GLU A 1 476 ? 31.086 15.269 -26.865 1.00 93.75 476 GLU A N 1
ATOM 3643 C CA . GLU A 1 476 ? 32.496 14.963 -27.101 1.00 93.75 476 GLU A CA 1
ATOM 3644 C C . GLU A 1 476 ? 33.280 15.052 -25.785 1.00 93.75 476 GLU A C 1
ATOM 3646 O O . GLU A 1 476 ? 33.088 15.965 -24.981 1.00 93.75 476 GLU A O 1
ATOM 3651 N N . THR A 1 477 ? 34.163 14.089 -25.549 1.00 94.75 477 THR A N 1
ATOM 3652 C CA . THR A 1 477 ? 35.027 14.006 -24.369 1.00 94.75 477 THR A CA 1
ATOM 3653 C C . THR A 1 477 ? 36.308 13.236 -24.717 1.00 94.75 477 THR A C 1
ATOM 3655 O O . THR A 1 477 ? 36.546 12.883 -25.873 1.00 94.75 477 THR A O 1
ATOM 3658 N N . THR A 1 478 ? 37.174 13.010 -23.734 1.00 95.62 478 THR A N 1
ATOM 3659 C CA . THR A 1 478 ? 38.449 12.304 -23.898 1.00 95.62 478 THR A CA 1
ATOM 3660 C C . THR A 1 478 ? 38.530 11.152 -22.907 1.00 95.62 478 THR A C 1
ATOM 3662 O O . THR A 1 478 ? 38.077 11.278 -21.769 1.00 95.62 478 THR A O 1
ATOM 3665 N N . VAL A 1 479 ? 39.115 10.033 -23.330 1.00 95.94 479 VAL A N 1
ATOM 3666 C CA . VAL A 1 479 ? 39.424 8.905 -22.447 1.00 95.94 479 VAL A CA 1
ATOM 3667 C C . VAL A 1 479 ? 40.546 9.308 -21.492 1.00 95.94 479 VAL A C 1
ATOM 3669 O O . VAL A 1 479 ? 41.669 9.561 -21.927 1.00 95.94 479 VAL A O 1
ATOM 3672 N N . THR A 1 480 ? 40.257 9.363 -20.194 1.00 94.56 480 THR A N 1
ATOM 3673 C CA . THR A 1 480 ? 41.228 9.775 -19.167 1.00 94.56 480 THR A CA 1
ATOM 3674 C C . THR A 1 480 ? 42.130 8.645 -18.724 1.00 94.56 480 THR A C 1
ATOM 3676 O O . THR A 1 480 ? 43.306 8.884 -18.461 1.00 94.56 480 THR A O 1
ATOM 3679 N N . ASP A 1 481 ? 41.590 7.432 -18.638 1.00 93.38 481 ASP A N 1
ATOM 3680 C CA . ASP A 1 481 ? 42.298 6.253 -18.154 1.00 93.38 481 ASP A CA 1
ATOM 3681 C C . ASP A 1 481 ? 41.609 4.972 -18.643 1.00 93.38 481 ASP A C 1
ATOM 3683 O O . ASP A 1 481 ? 40.384 4.956 -18.823 1.00 93.38 481 ASP A O 1
ATOM 3687 N N . ILE A 1 482 ? 42.403 3.920 -18.849 1.00 93.31 482 ILE A N 1
ATOM 3688 C CA . ILE A 1 482 ? 41.940 2.559 -19.141 1.00 93.31 482 ILE A CA 1
ATOM 3689 C C . ILE A 1 482 ? 42.668 1.627 -18.180 1.00 93.31 482 ILE A C 1
ATOM 3691 O O . ILE A 1 482 ? 43.867 1.390 -18.328 1.00 93.31 482 ILE A O 1
ATOM 3695 N N . THR A 1 483 ? 41.946 1.112 -17.191 1.00 91.19 483 THR A N 1
ATOM 3696 C CA . THR A 1 483 ? 42.531 0.303 -16.119 1.00 91.19 483 THR A CA 1
ATOM 3697 C C . THR A 1 483 ? 41.713 -0.943 -15.845 1.00 91.19 483 THR A C 1
ATOM 3699 O O . THR A 1 483 ? 40.485 -0.929 -15.892 1.00 91.19 483 THR A O 1
ATOM 3702 N N . SER A 1 484 ? 42.392 -2.045 -15.527 1.00 88.56 484 SER A N 1
ATOM 3703 C CA . SER A 1 484 ? 41.710 -3.272 -15.127 1.00 88.56 484 SER A CA 1
ATOM 3704 C C . SER A 1 484 ? 41.093 -3.092 -13.740 1.00 88.56 484 SER A C 1
ATOM 3706 O O . SER A 1 484 ? 41.800 -2.887 -12.749 1.00 88.56 484 SER A O 1
ATOM 3708 N N . VAL A 1 485 ? 39.766 -3.178 -13.660 1.00 85.94 485 VAL A N 1
ATOM 3709 C CA . VAL A 1 485 ? 38.994 -2.940 -12.436 1.00 85.94 485 VAL A CA 1
ATOM 3710 C C . VAL A 1 485 ? 38.321 -4.229 -11.974 1.00 85.94 485 VAL A C 1
ATOM 3712 O O . VAL A 1 485 ? 37.900 -5.086 -12.751 1.00 85.94 485 VAL A O 1
ATOM 3715 N N . THR A 1 486 ? 38.211 -4.375 -10.656 1.00 84.50 486 THR A N 1
ATOM 3716 C CA . THR A 1 486 ? 37.365 -5.387 -10.024 1.00 84.50 486 THR A CA 1
ATOM 3717 C C . THR A 1 486 ? 36.325 -4.681 -9.174 1.00 84.50 486 THR A C 1
ATOM 3719 O O . THR A 1 486 ? 36.681 -3.961 -8.242 1.00 84.50 486 THR A O 1
ATOM 3722 N N . ILE A 1 487 ? 35.042 -4.910 -9.464 1.00 87.19 487 ILE A N 1
ATOM 3723 C CA . ILE A 1 487 ? 33.962 -4.374 -8.631 1.00 87.19 487 ILE A CA 1
ATOM 3724 C C . ILE A 1 487 ? 34.051 -5.021 -7.241 1.00 87.19 487 ILE A C 1
ATOM 3726 O O . ILE A 1 487 ? 34.156 -6.260 -7.161 1.00 87.19 487 ILE A O 1
ATOM 3730 N N . PRO A 1 488 ? 34.020 -4.239 -6.144 1.00 85.38 488 PRO A N 1
ATOM 3731 C CA . PRO A 1 488 ? 34.152 -4.815 -4.818 1.00 85.38 488 PRO A CA 1
ATOM 3732 C C . PRO A 1 488 ? 32.975 -5.737 -4.477 1.00 85.38 488 PRO A C 1
ATOM 3734 O O . PRO A 1 488 ? 31.885 -5.683 -5.055 1.00 85.38 488 PRO A O 1
ATOM 3737 N N . GLN A 1 489 ? 33.230 -6.668 -3.563 1.00 81.44 489 GLN A N 1
ATOM 3738 C CA . GLN A 1 489 ? 32.268 -7.701 -3.206 1.00 81.44 489 GLN A CA 1
ATOM 3739 C C . GLN A 1 489 ? 31.141 -7.138 -2.326 1.00 81.44 489 GLN A C 1
ATOM 3741 O O . GLN A 1 489 ? 31.388 -6.389 -1.386 1.00 81.44 489 GLN A O 1
ATOM 3746 N N . SER A 1 490 ? 29.903 -7.567 -2.588 1.00 79.88 490 SER A N 1
ATOM 3747 C CA . SER A 1 490 ? 28.769 -7.333 -1.685 1.00 79.88 490 SER A CA 1
ATOM 3748 C C . SER A 1 490 ? 28.630 -8.466 -0.665 1.00 79.88 490 SER A C 1
ATOM 3750 O O . SER A 1 490 ? 28.901 -9.628 -0.975 1.00 79.88 490 SER A O 1
ATOM 3752 N N . ALA A 1 491 ? 28.156 -8.141 0.541 1.00 79.88 491 ALA A N 1
ATOM 3753 C CA . ALA A 1 491 ? 27.835 -9.129 1.572 1.00 79.88 491 ALA A CA 1
ATOM 3754 C C . ALA A 1 491 ? 26.684 -10.065 1.153 1.00 79.88 491 ALA A C 1
ATOM 3756 O O . ALA A 1 491 ? 26.623 -11.212 1.589 1.00 79.88 491 ALA A O 1
ATOM 3757 N N . THR A 1 492 ? 25.778 -9.595 0.291 1.00 81.75 492 THR A N 1
ATOM 3758 C CA . THR A 1 492 ? 24.714 -10.418 -0.297 1.00 81.75 492 THR A CA 1
ATOM 3759 C C . THR A 1 492 ? 25.197 -11.038 -1.612 1.00 81.75 492 THR A C 1
ATOM 3761 O O . THR A 1 492 ? 25.607 -10.273 -2.494 1.00 81.75 492 THR A O 1
ATOM 3764 N N . PRO A 1 493 ? 25.115 -12.372 -1.793 1.00 82.00 493 PRO A N 1
ATOM 3765 C CA . PRO A 1 493 ? 25.502 -13.022 -3.043 1.00 82.00 493 PRO A CA 1
ATOM 3766 C C . PRO A 1 493 ? 24.732 -12.438 -4.224 1.00 82.00 493 PRO A C 1
ATOM 3768 O O . PRO A 1 493 ? 23.504 -12.405 -4.184 1.00 82.00 493 PRO A O 1
ATOM 3771 N N . ARG A 1 494 ? 25.455 -11.976 -5.247 1.00 84.44 494 ARG A N 1
ATOM 3772 C CA . ARG A 1 494 ? 24.903 -11.473 -6.510 1.00 84.44 494 ARG A CA 1
ATOM 3773 C C . ARG A 1 494 ? 25.964 -11.465 -7.605 1.00 84.44 494 ARG A C 1
ATOM 3775 O O . ARG A 1 494 ? 27.159 -11.520 -7.307 1.00 84.44 494 ARG A O 1
ATOM 3782 N N . PHE A 1 495 ? 25.532 -11.322 -8.857 1.00 86.06 495 PHE A N 1
ATOM 3783 C CA . PHE A 1 495 ? 26.446 -11.091 -9.973 1.00 86.06 495 PHE A CA 1
ATOM 3784 C C . PHE A 1 495 ? 27.309 -9.838 -9.749 1.00 86.06 495 PHE A C 1
ATOM 3786 O O . PHE A 1 495 ? 26.804 -8.787 -9.348 1.00 86.06 495 PHE A O 1
ATOM 3793 N N . ARG A 1 496 ? 28.602 -9.947 -10.065 1.00 86.50 496 ARG A N 1
ATOM 3794 C CA . ARG A 1 496 ? 29.513 -8.809 -10.207 1.00 86.50 496 ARG A CA 1
ATOM 3795 C C . ARG A 1 496 ? 30.436 -9.040 -11.394 1.00 86.50 496 ARG A C 1
ATOM 3797 O O . ARG A 1 496 ? 30.846 -10.177 -11.635 1.00 86.50 496 ARG A O 1
ATOM 3804 N N . ALA A 1 497 ? 30.810 -7.953 -12.054 1.00 86.38 497 ALA A N 1
ATOM 3805 C CA . ALA A 1 497 ? 31.852 -7.994 -13.063 1.00 86.38 497 ALA A CA 1
ATOM 3806 C C . ALA A 1 497 ? 33.233 -8.126 -12.414 1.00 86.38 497 ALA A C 1
ATOM 3808 O O . ALA A 1 497 ? 33.524 -7.474 -11.404 1.00 86.38 497 ALA A O 1
ATOM 3809 N N . VAL A 1 498 ? 34.074 -8.979 -12.991 1.00 85.31 498 VAL A N 1
ATOM 3810 C CA . VAL A 1 498 ? 35.456 -9.204 -12.553 1.00 85.31 498 VAL A CA 1
ATOM 3811 C C . VAL A 1 498 ? 36.367 -9.274 -13.770 1.00 85.31 498 VAL A C 1
ATOM 3813 O O . VAL A 1 498 ? 35.973 -9.844 -14.784 1.00 85.31 498 VAL A O 1
ATOM 3816 N N . ASN A 1 499 ? 37.594 -8.766 -13.635 1.00 83.50 499 ASN A N 1
ATOM 3817 C CA . ASN A 1 499 ? 38.635 -8.836 -14.666 1.00 83.50 499 ASN A CA 1
ATOM 3818 C C . ASN A 1 499 ? 38.201 -8.216 -16.009 1.00 83.50 499 ASN A C 1
ATOM 3820 O O . ASN A 1 499 ? 38.203 -8.890 -17.040 1.00 83.50 499 ASN A O 1
ATOM 3824 N N . PHE A 1 500 ? 37.824 -6.937 -15.981 1.00 87.31 500 PHE A N 1
ATOM 3825 C CA . PHE A 1 500 ? 37.520 -6.150 -17.177 1.00 87.31 500 PHE A CA 1
ATOM 3826 C C . PHE A 1 500 ? 38.315 -4.847 -17.172 1.00 87.31 500 PHE A C 1
ATOM 3828 O O . PHE A 1 500 ? 38.684 -4.344 -16.107 1.00 87.31 500 PHE A O 1
ATOM 3835 N N . ASP A 1 501 ? 38.560 -4.309 -18.362 1.00 89.31 501 ASP A N 1
ATOM 3836 C CA . ASP A 1 501 ? 39.205 -3.013 -18.533 1.00 89.31 501 ASP A CA 1
ATOM 3837 C C . ASP A 1 501 ? 38.136 -1.922 -18.525 1.00 89.31 501 ASP A C 1
ATOM 3839 O O . ASP A 1 501 ? 37.263 -1.872 -19.393 1.00 89.31 501 ASP A O 1
ATOM 3843 N N . ALA A 1 502 ? 38.190 -1.074 -17.502 1.00 91.44 502 ALA A N 1
ATOM 3844 C CA . ALA A 1 502 ? 37.286 0.042 -17.317 1.00 91.44 502 ALA A CA 1
ATOM 3845 C C . ALA A 1 502 ? 37.837 1.293 -17.999 1.00 91.44 502 ALA A C 1
ATOM 3847 O O . ALA A 1 502 ? 38.978 1.696 -17.770 1.00 91.44 502 ALA A O 1
ATOM 3848 N N . ILE A 1 503 ? 36.990 1.943 -18.789 1.00 93.69 503 ILE A N 1
ATOM 3849 C CA . ILE A 1 503 ? 37.290 3.207 -19.458 1.00 93.69 503 ILE A CA 1
ATOM 3850 C C . ILE A 1 503 ? 36.660 4.343 -18.654 1.00 93.69 503 ILE A C 1
ATOM 3852 O O . ILE A 1 503 ? 35.463 4.320 -18.354 1.00 93.69 503 ILE A O 1
ATOM 3856 N N . THR A 1 504 ? 37.451 5.364 -18.337 1.00 93.44 504 THR A N 1
ATOM 3857 C CA . THR A 1 504 ? 36.982 6.596 -17.683 1.00 93.44 504 THR A CA 1
ATOM 3858 C C . THR A 1 504 ? 37.048 7.783 -18.643 1.00 93.44 504 THR A C 1
ATOM 3860 O O . THR A 1 504 ? 37.847 7.788 -19.582 1.00 93.44 504 THR A O 1
ATOM 3863 N N . LEU A 1 505 ? 36.179 8.777 -18.436 1.00 94.81 505 LEU A N 1
ATOM 3864 C CA . LEU A 1 505 ? 36.037 9.938 -19.320 1.00 94.81 505 LEU A CA 1
ATOM 3865 C C . LEU A 1 505 ? 36.291 11.251 -18.576 1.00 94.81 505 LEU A C 1
ATOM 3867 O O . LEU A 1 505 ? 35.894 11.400 -17.418 1.00 94.81 505 LEU A O 1
ATOM 3871 N N . ASP A 1 506 ? 36.832 12.237 -19.293 1.00 94.06 506 ASP A N 1
ATOM 3872 C CA . ASP A 1 506 ? 37.028 13.617 -18.829 1.00 94.06 506 ASP A CA 1
ATOM 3873 C C . ASP A 1 506 ? 35.712 14.414 -18.870 1.00 94.06 506 ASP A C 1
ATOM 3875 O O . ASP A 1 506 ? 35.569 15.421 -19.567 1.00 94.06 506 ASP A O 1
ATOM 3879 N N . THR A 1 507 ? 34.667 13.898 -18.222 1.00 91.50 507 THR A N 1
ATOM 3880 C CA . THR A 1 507 ? 33.398 14.616 -18.091 1.00 91.50 507 THR A CA 1
ATOM 3881 C C . THR A 1 507 ? 32.573 14.117 -16.906 1.00 91.50 507 THR A C 1
ATOM 3883 O O . THR A 1 507 ? 32.279 12.922 -16.801 1.00 91.50 507 THR A O 1
ATOM 3886 N N . PRO A 1 508 ? 32.096 15.019 -16.029 1.00 89.25 508 PRO A N 1
ATOM 3887 C CA . PRO A 1 508 ? 31.222 14.631 -14.926 1.00 89.25 508 PRO A CA 1
ATOM 3888 C C . PRO A 1 508 ? 29.836 14.168 -15.408 1.00 89.25 508 PRO A C 1
ATOM 3890 O O . PRO A 1 508 ? 29.147 13.449 -14.686 1.00 89.25 508 PRO A O 1
ATOM 3893 N N . LEU A 1 509 ? 29.417 14.531 -16.629 1.00 87.88 509 LEU A N 1
ATOM 3894 C CA . LEU A 1 509 ? 28.127 14.109 -17.196 1.00 87.88 509 LEU A CA 1
ATOM 3895 C C . LEU A 1 509 ? 28.046 12.595 -17.422 1.00 87.88 509 LEU A C 1
ATOM 3897 O O . LEU A 1 509 ? 26.949 12.033 -17.396 1.00 87.88 509 LEU A O 1
ATOM 3901 N N . ALA A 1 510 ? 29.187 11.923 -17.588 1.00 88.56 510 ALA A N 1
ATOM 3902 C CA . ALA A 1 510 ? 29.238 10.475 -17.754 1.00 88.56 510 ALA A CA 1
ATOM 3903 C C . ALA A 1 510 ? 28.651 9.736 -16.534 1.00 88.56 510 ALA A C 1
ATOM 3905 O O . ALA A 1 510 ? 27.972 8.722 -16.690 1.00 88.56 510 ALA A O 1
ATOM 3906 N N . GLN A 1 511 ? 28.798 10.306 -15.332 1.00 86.88 511 GLN A N 1
ATOM 3907 C CA . GLN A 1 511 ? 28.236 9.762 -14.087 1.00 86.88 511 GLN A CA 1
ATOM 3908 C C . GLN A 1 511 ? 26.706 9.887 -14.002 1.00 86.88 511 GLN A C 1
ATOM 3910 O O . GLN A 1 511 ? 26.071 9.234 -13.183 1.00 86.88 511 GLN A O 1
ATOM 3915 N N . GLN A 1 512 ? 26.080 10.707 -14.852 1.00 89.31 512 GLN A N 1
ATOM 3916 C CA . GLN A 1 512 ? 24.617 10.818 -14.925 1.00 89.31 512 GLN A CA 1
ATOM 3917 C C . GLN A 1 512 ? 23.993 9.835 -15.929 1.00 89.31 512 GLN A C 1
ATOM 3919 O O . GLN A 1 512 ? 22.763 9.784 -16.056 1.00 89.31 512 GLN A O 1
ATOM 3924 N N . CYS A 1 513 ? 24.829 9.082 -16.650 1.00 89.94 513 CYS A N 1
ATOM 3925 C CA . CYS A 1 513 ? 24.443 8.165 -17.713 1.00 89.94 513 CYS A CA 1
ATOM 3926 C C . CYS A 1 513 ? 24.664 6.719 -17.259 1.00 89.94 513 CYS A C 1
ATOM 3928 O O . CYS A 1 513 ? 25.799 6.283 -17.074 1.00 89.94 513 CYS A O 1
ATOM 3930 N N . SER A 1 514 ? 23.587 5.953 -17.085 1.00 85.69 514 SER A N 1
ATOM 3931 C CA . SER A 1 514 ? 23.670 4.546 -16.656 1.00 85.69 514 SER A CA 1
ATOM 3932 C C . SER A 1 514 ? 24.025 3.586 -17.789 1.00 85.69 514 SER A C 1
ATOM 3934 O O . SER A 1 514 ? 24.435 2.456 -17.541 1.00 85.69 514 SER A O 1
ATOM 3936 N N . SER A 1 515 ? 23.812 4.004 -19.037 1.00 90.88 515 SER A N 1
ATOM 3937 C CA . SER A 1 515 ? 23.993 3.154 -20.214 1.00 90.88 515 SER A CA 1
ATOM 3938 C C . SER A 1 515 ? 24.115 3.989 -21.490 1.00 90.88 515 SER A C 1
ATOM 3940 O O . SER A 1 515 ? 23.439 5.010 -21.642 1.00 90.88 515 SER A O 1
ATOM 3942 N N . GLY A 1 516 ? 24.980 3.558 -22.403 1.00 93.81 516 GLY A N 1
ATOM 3943 C CA . GLY A 1 516 ? 25.270 4.238 -23.660 1.00 93.81 516 GLY A CA 1
ATOM 3944 C C . GLY A 1 516 ? 26.416 3.577 -24.416 1.00 93.81 516 GLY A C 1
ATOM 3945 O O . GLY A 1 516 ? 26.733 2.410 -24.191 1.00 93.81 516 GLY A O 1
ATOM 3946 N N . VAL A 1 517 ? 27.050 4.338 -25.299 1.00 95.94 517 VAL A N 1
ATOM 3947 C CA . VAL A 1 517 ? 28.200 3.912 -26.097 1.00 95.94 517 VAL A CA 1
ATOM 3948 C C . VAL A 1 517 ? 29.230 5.024 -26.219 1.00 95.94 517 VAL A C 1
ATOM 3950 O O . VAL A 1 517 ? 28.899 6.209 -26.155 1.00 95.94 517 VAL A O 1
ATOM 3953 N N . LEU A 1 518 ? 30.477 4.620 -26.426 1.00 96.12 518 LEU A N 1
ATOM 3954 C CA . LEU A 1 518 ? 31.579 5.483 -26.825 1.00 96.12 518 LEU A CA 1
ATOM 3955 C C . LEU A 1 518 ? 31.777 5.329 -28.331 1.00 96.12 518 LEU A C 1
ATOM 3957 O O . LEU A 1 518 ? 31.841 4.202 -28.824 1.00 96.12 518 LEU A O 1
ATOM 3961 N N . ALA A 1 519 ? 31.860 6.438 -29.058 1.00 95.69 519 ALA A N 1
ATOM 3962 C CA . ALA A 1 519 ? 31.997 6.442 -30.509 1.00 95.69 519 ALA A CA 1
ATOM 3963 C C . ALA A 1 519 ? 33.186 7.280 -30.992 1.00 95.69 519 ALA A C 1
ATOM 3965 O O . ALA A 1 519 ? 33.538 8.277 -30.358 1.00 95.69 519 ALA A O 1
ATOM 3966 N N . ASP A 1 520 ? 33.767 6.888 -32.127 1.00 93.94 520 ASP A N 1
ATOM 3967 C CA . ASP A 1 520 ? 34.781 7.678 -32.830 1.00 93.94 520 ASP A CA 1
ATOM 3968 C C . ASP A 1 520 ? 34.171 8.912 -33.523 1.00 93.94 520 ASP A C 1
ATOM 3970 O O . ASP A 1 520 ? 32.959 9.158 -33.478 1.00 93.94 520 ASP A O 1
ATOM 3974 N N . ALA A 1 521 ? 35.025 9.722 -34.154 1.00 90.88 521 ALA A N 1
ATOM 3975 C CA . ALA A 1 521 ? 34.623 10.947 -34.844 1.00 90.88 521 ALA A CA 1
ATOM 3976 C C . ALA A 1 521 ? 33.664 10.681 -36.020 1.00 90.88 521 ALA A C 1
ATOM 3978 O O . ALA A 1 521 ? 32.866 11.546 -36.379 1.00 90.88 521 ALA A O 1
ATOM 3979 N N . GLU A 1 522 ? 33.704 9.480 -36.600 1.00 91.69 522 GLU A N 1
ATOM 3980 C CA . GLU A 1 522 ? 32.814 9.040 -37.673 1.00 91.69 522 GLU A CA 1
ATOM 3981 C C . GLU A 1 522 ? 31.480 8.479 -37.153 1.00 91.69 522 GLU A C 1
ATOM 3983 O O . GLU A 1 522 ? 30.590 8.167 -37.950 1.00 91.69 522 GLU A O 1
ATOM 3988 N N . GLY A 1 523 ? 31.314 8.364 -35.833 1.00 91.69 523 GLY A N 1
ATOM 3989 C CA . GLY A 1 523 ? 30.114 7.830 -35.200 1.00 91.69 523 GLY A CA 1
ATOM 3990 C C . GLY A 1 523 ? 30.049 6.301 -35.176 1.00 91.69 523 GLY A C 1
ATOM 3991 O O . GLY A 1 523 ? 28.949 5.749 -35.119 1.00 91.69 523 GLY A O 1
ATOM 3992 N N . LYS A 1 524 ? 31.190 5.603 -35.227 1.00 95.31 524 LYS A N 1
ATOM 3993 C CA . LYS A 1 524 ? 31.274 4.150 -35.020 1.00 95.31 524 LYS A CA 1
ATOM 3994 C C . LYS A 1 524 ? 31.586 3.830 -33.565 1.00 95.31 524 LYS A C 1
ATOM 3996 O O . LYS A 1 524 ? 32.418 4.473 -32.937 1.00 95.31 524 LYS A O 1
ATOM 4001 N N . VAL A 1 525 ? 30.926 2.810 -33.031 1.00 96.06 525 VAL A N 1
ATOM 4002 C CA . VAL A 1 525 ? 31.039 2.374 -31.637 1.00 96.06 525 VAL A CA 1
ATOM 4003 C C . VAL A 1 525 ? 32.409 1.751 -31.382 1.00 96.06 525 VAL A C 1
ATOM 4005 O O . VAL A 1 525 ? 32.801 0.815 -32.075 1.00 96.06 525 VAL A O 1
ATOM 4008 N N . GLN A 1 526 ? 33.115 2.257 -30.374 1.00 94.56 526 GLN A N 1
ATOM 4009 C CA . GLN A 1 526 ? 34.417 1.763 -29.912 1.00 94.56 526 GLN A CA 1
ATOM 4010 C C . GLN A 1 526 ? 34.356 1.089 -28.533 1.00 94.56 526 GLN A C 1
ATOM 4012 O O . GLN A 1 526 ? 35.327 0.457 -28.127 1.00 94.56 526 GLN A O 1
ATOM 4017 N N . GLY A 1 527 ? 33.246 1.251 -27.808 1.00 93.50 527 GLY A N 1
ATOM 4018 C CA . GLY A 1 527 ? 33.009 0.620 -26.513 1.00 93.50 527 GLY A CA 1
ATOM 4019 C C . GLY A 1 527 ? 31.597 0.891 -25.997 1.00 93.50 527 GLY A C 1
ATOM 4020 O O . GLY A 1 527 ? 30.902 1.800 -26.464 1.00 93.50 527 GLY A O 1
ATOM 4021 N N . LEU A 1 528 ? 31.163 0.102 -25.023 1.00 94.31 528 LEU A N 1
ATOM 4022 C CA . LEU A 1 528 ? 29.900 0.274 -24.311 1.00 94.31 528 LEU A CA 1
ATOM 4023 C C . LEU A 1 528 ? 30.119 1.150 -23.082 1.00 94.31 528 LEU A C 1
ATOM 4025 O O . LEU A 1 528 ? 31.117 1.004 -22.395 1.00 94.31 528 LEU A O 1
ATOM 4029 N N . TRP A 1 529 ? 29.170 2.025 -22.767 1.00 94.56 529 TRP A N 1
ATOM 4030 C CA . TRP A 1 529 ? 29.116 2.719 -21.481 1.00 94.56 529 TRP A CA 1
ATOM 4031 C C . TRP A 1 529 ? 28.052 2.050 -20.620 1.00 94.56 529 TRP A C 1
ATOM 4033 O O . TRP A 1 529 ? 26.893 1.980 -21.030 1.00 94.56 529 TRP A O 1
ATOM 4043 N N . MET A 1 530 ? 28.414 1.536 -19.449 1.00 92.69 530 MET A N 1
ATOM 4044 C CA . MET A 1 530 ? 27.507 0.765 -18.594 1.00 92.69 530 MET A CA 1
ATOM 4045 C C . MET A 1 530 ? 27.672 1.155 -17.130 1.00 92.69 530 MET A C 1
ATOM 4047 O O . MET A 1 530 ? 28.702 1.692 -16.720 1.00 92.69 530 MET A O 1
ATOM 4051 N N . SER A 1 531 ? 26.657 0.852 -16.321 1.00 90.38 531 SER A N 1
ATOM 4052 C CA . SER A 1 531 ? 26.776 0.935 -14.872 1.00 90.38 531 SER A CA 1
ATOM 4053 C C . SER A 1 531 ? 26.903 -0.437 -14.212 1.00 90.38 531 SER A C 1
ATOM 4055 O O . SER A 1 531 ? 26.350 -1.441 -14.665 1.00 90.38 531 SER A O 1
ATOM 4057 N N . PHE A 1 532 ? 27.677 -0.484 -13.134 1.00 89.38 532 PHE A N 1
ATOM 4058 C CA . PHE A 1 532 ? 28.088 -1.692 -12.430 1.00 89.38 532 PHE A CA 1
ATOM 4059 C C . PHE A 1 532 ? 27.664 -1.583 -10.970 1.00 89.38 532 PHE A C 1
ATOM 4061 O O . PHE A 1 532 ? 27.914 -0.572 -10.318 1.00 89.38 532 PHE A O 1
ATOM 4068 N N . LEU A 1 533 ? 27.026 -2.627 -10.444 1.00 86.94 533 LEU A N 1
ATOM 4069 C CA . LEU A 1 533 ? 26.494 -2.624 -9.084 1.00 86.94 533 LEU A CA 1
ATOM 4070 C C . LEU A 1 533 ? 27.522 -3.186 -8.086 1.00 86.94 533 LEU A C 1
ATOM 4072 O O . LEU A 1 533 ? 27.731 -4.400 -8.027 1.00 86.94 533 LEU A O 1
ATOM 4076 N N . GLY A 1 534 ? 28.125 -2.329 -7.266 1.00 83.88 534 GLY A N 1
ATOM 4077 C CA . GLY A 1 534 ? 29.046 -2.718 -6.190 1.00 83.88 534 GLY A CA 1
ATOM 4078 C C . GLY A 1 534 ? 28.473 -2.486 -4.795 1.00 83.88 534 GLY A C 1
ATOM 4079 O O . GLY A 1 534 ? 27.266 -2.310 -4.638 1.00 83.88 534 GLY A O 1
ATOM 4080 N N . GLU A 1 535 ? 29.305 -2.619 -3.770 1.00 83.38 535 GLU A N 1
ATOM 4081 C CA . GLU A 1 535 ? 28.910 -2.850 -2.379 1.00 83.38 535 GLU A CA 1
ATOM 4082 C C . GLU A 1 535 ? 27.838 -1.898 -1.829 1.00 83.38 535 GLU A C 1
ATOM 4084 O O . GLU A 1 535 ? 27.637 -0.778 -2.298 1.00 83.38 535 GLU A O 1
ATOM 4089 N N . ARG A 1 536 ? 27.134 -2.360 -0.792 1.00 78.50 536 ARG A N 1
ATOM 4090 C CA . ARG A 1 536 ? 26.188 -1.510 -0.074 1.00 78.50 536 ARG A CA 1
ATOM 4091 C C . ARG A 1 536 ? 26.921 -0.505 0.804 1.00 78.50 536 ARG A C 1
ATOM 4093 O O . ARG A 1 536 ? 27.792 -0.877 1.587 1.00 78.50 536 ARG A O 1
ATOM 4100 N N . THR A 1 537 ? 26.505 0.749 0.718 1.00 75.69 537 THR A N 1
ATOM 4101 C CA . THR A 1 537 ? 26.917 1.820 1.618 1.00 75.69 537 THR A CA 1
ATOM 4102 C C . THR A 1 537 ? 26.404 1.569 3.035 1.00 75.69 537 THR A C 1
ATOM 4104 O O . THR A 1 537 ? 25.446 0.825 3.266 1.00 75.69 537 THR A O 1
ATOM 4107 N N . THR A 1 538 ? 26.985 2.275 4.004 1.00 71.38 538 THR A N 1
ATOM 4108 C CA . THR A 1 538 ? 26.501 2.311 5.395 1.00 71.38 538 THR A CA 1
ATOM 4109 C C . THR A 1 538 ? 25.065 2.830 5.523 1.00 71.38 538 THR A C 1
ATOM 4111 O O . THR A 1 538 ? 24.387 2.505 6.493 1.00 71.38 538 THR A O 1
ATOM 4114 N N . SER A 1 539 ? 24.576 3.588 4.536 1.00 70.50 539 SER A N 1
ATOM 4115 C CA . SER A 1 539 ? 23.186 4.053 4.441 1.00 70.50 539 SER A CA 1
ATOM 4116 C C . SER A 1 539 ? 22.219 3.033 3.821 1.00 70.50 539 SER A C 1
ATOM 4118 O O . SER A 1 539 ? 21.032 3.321 3.704 1.00 70.50 539 SER A O 1
ATOM 4120 N N . GLY A 1 540 ? 22.698 1.843 3.436 1.00 68.06 540 GLY A N 1
ATOM 4121 C CA . GLY A 1 540 ? 21.877 0.754 2.894 1.00 68.06 540 GLY A CA 1
ATOM 4122 C C . GLY A 1 540 ? 21.605 0.824 1.386 1.00 68.06 540 GLY A C 1
ATOM 4123 O O . GLY A 1 540 ? 20.927 -0.062 0.860 1.00 68.06 540 GLY A O 1
ATOM 4124 N N . ASN A 1 541 ? 22.148 1.828 0.691 1.00 77.19 541 ASN A N 1
ATOM 4125 C CA . ASN A 1 541 ? 22.061 1.965 -0.765 1.00 77.19 541 ASN A CA 1
ATOM 4126 C C . ASN A 1 541 ? 23.198 1.201 -1.449 1.00 77.19 541 ASN A C 1
ATOM 4128 O O . ASN A 1 541 ? 24.263 1.025 -0.872 1.00 77.19 541 ASN A O 1
ATOM 4132 N N . ASP A 1 542 ? 22.998 0.748 -2.681 1.00 79.31 542 ASP A N 1
ATOM 4133 C CA . ASP A 1 542 ? 24.069 0.118 -3.458 1.00 79.31 542 ASP A CA 1
ATOM 4134 C C . ASP A 1 542 ? 24.929 1.168 -4.171 1.00 79.31 542 ASP A C 1
ATOM 4136 O O . ASP A 1 542 ? 24.386 2.112 -4.750 1.00 79.31 542 ASP A O 1
ATOM 4140 N N . ASN A 1 543 ? 26.252 0.978 -4.167 1.00 83.81 543 ASN A N 1
ATOM 4141 C CA . ASN A 1 543 ? 27.167 1.757 -4.995 1.00 83.81 543 ASN A CA 1
ATOM 4142 C C . ASN A 1 543 ? 26.987 1.382 -6.472 1.00 83.81 543 ASN A C 1
ATOM 4144 O O . ASN A 1 543 ? 26.939 0.203 -6.834 1.00 83.81 543 ASN A O 1
ATOM 4148 N N . GLU A 1 544 ? 26.909 2.391 -7.334 1.00 86.31 544 GLU A N 1
ATOM 4149 C CA . GLU A 1 544 ? 26.798 2.227 -8.781 1.00 86.31 544 GLU A CA 1
ATOM 4150 C C . GLU A 1 544 ? 27.986 2.927 -9.453 1.00 86.31 544 GLU A C 1
ATOM 4152 O O . GLU A 1 544 ? 28.201 4.122 -9.264 1.00 86.31 544 GLU A O 1
ATOM 4157 N N . TYR A 1 545 ? 28.791 2.165 -10.194 1.00 87.44 545 TYR A N 1
ATOM 4158 C CA . TYR A 1 545 ? 29.980 2.661 -10.889 1.00 87.44 545 TYR A CA 1
ATOM 4159 C C . TYR A 1 545 ? 29.666 2.809 -12.373 1.00 87.44 545 TYR A C 1
ATOM 4161 O O . TYR A 1 545 ? 29.182 1.856 -12.974 1.00 87.44 545 TYR A O 1
ATOM 4169 N N . HIS A 1 546 ? 29.957 3.962 -12.971 1.00 89.88 546 HIS A N 1
ATOM 4170 C CA . HIS A 1 546 ? 29.711 4.233 -14.390 1.00 89.88 546 HIS A CA 1
ATOM 4171 C C . HIS A 1 546 ? 31.032 4.220 -15.151 1.00 89.88 546 HIS A C 1
ATOM 4173 O O . HIS A 1 546 ? 31.891 5.069 -14.899 1.00 89.88 546 HIS A O 1
ATOM 4179 N N . MET A 1 547 ? 31.209 3.233 -16.028 1.00 90.81 547 MET A N 1
ATOM 4180 C CA . MET A 1 547 ? 32.474 2.973 -16.719 1.00 90.81 547 MET A CA 1
ATOM 4181 C C . MET A 1 547 ? 32.214 2.458 -18.133 1.00 90.81 547 MET A C 1
ATOM 4183 O O . MET A 1 547 ? 31.174 1.850 -18.407 1.00 90.81 547 MET A O 1
ATOM 4187 N N . GLY A 1 548 ? 33.169 2.694 -19.029 1.00 84.00 548 GLY A N 1
ATOM 4188 C CA . GLY A 1 548 ? 33.170 2.055 -20.336 1.00 84.00 548 GLY A CA 1
ATOM 4189 C C . GLY A 1 548 ? 33.795 0.661 -20.287 1.00 84.00 548 GLY A C 1
ATOM 4190 O O . GLY A 1 548 ? 34.668 0.412 -19.461 1.00 84.00 548 GLY A O 1
ATOM 4191 N N . GLU A 1 549 ? 33.356 -0.225 -21.171 1.00 84.25 549 GLU A N 1
ATOM 4192 C CA . GLU A 1 549 ? 33.898 -1.570 -21.401 1.00 84.25 549 GLU A CA 1
ATOM 4193 C C . GLU A 1 549 ? 34.004 -1.792 -22.922 1.00 84.25 549 GLU A C 1
ATOM 4195 O O . GLU A 1 549 ? 33.229 -1.201 -23.682 1.00 84.25 549 GLU A O 1
ATOM 4200 N N . PHE A 1 550 ? 34.977 -2.588 -23.368 1.00 73.06 550 PHE A N 1
ATOM 4201 C CA . PHE A 1 550 ? 35.210 -2.874 -24.790 1.00 73.06 550 PHE A CA 1
ATOM 4202 C C . PHE A 1 550 ? 34.148 -3.772 -25.429 1.00 73.06 550 PHE A C 1
ATOM 4204 O O . PHE A 1 550 ? 33.704 -4.740 -24.770 1.00 73.06 550 PHE A O 1
#

InterPro domains:
  IPR001478 PDZ domain [PF00595] (139-174)
  IPR009003 Peptidase S1, PA clan [SSF50494] (3-86)
  IPR009003 Peptidase S1, PA clan [SSF50494] (320-538)
  IPR025926 PDZ-like domain [PF12812] (204-280)
  IPR036034 PDZ superfamily [G3DSA:2.30.42.10] (112-205)
  IPR036034 PDZ superfamily [SSF50156] (138-204)

Radius of gyration: 31.92 Å; chains: 1; bounding box: 77×48×86 Å

pLDDT: mean 91.39, std 7.8, range [40.28, 98.69]

Organism: NCBI:txid388810

Foldseek 3Di:
DPPPDPDDDKDKDFPDFFAAWDDPDAPDFTDFLFGKTKIQIDDDPPQFQPFDADPVRDGAFTFHAADPPHSITITGGCPVVVQCVVCVVVVHHQFWWDQLFGKDWDFPVLLVVQADDPVLVVVCCVVPVPAGTAIFGQARAPPGQCNVPDDGSWTWQDKQPHGHRGSVVVRVVRRVQAQHWIWTWTGGNNDIDIDITRIHTLVVLAWQKWWDFLNWIKFFQHSSNSRVLSYHSWFIFGCQAFGQRCDPDDRGQKGWQDKQPQGGRGPVSVLVRCVPPAAQDWIKIWIDGSNDPPDIDIDTTGGHPPLDFGWMWGQDPVVRGTDIDGSHDHHHDDDFAADEDEADDDDCVLAQQVCQLLQKKKKKWAASDDPQPLDDRIAIFIWGAQDLVFQKTKDFCNRVVDQHTWIWIHGNNPQIFTKGWDADDQADGITMIGDDSNNHPVYRRDRAAADPDADDFFDKWWWFFAFPVRDTDTDIWGFHDWAFDFAADEPGGGDFHHGFIWTDTPDPVLVRGAWTFIAHNNNHGNWIWHWTWHYADPVRDTDIDTTTTD

Sequence (550 aa):
NDAGEKLSILAGSISRLDRNAPEYGEMTYNDFNTFYLQAASSTSGGSSGSPVLNIEGKAVALQAGGHSKAATDFFFPLDRVARALKFIQEGKPVPRGTIQVQFYHRPFDEVRRLGLAEQTEAFIRKQFPTEIGMLVAETVVPMGPASSFLEEGDVLISINGVHITKFVPLEAVLDDSVGKDITVKVARGGEEKEFTIRVQDLHSITPDRYVEIGGAKLNNVSYQLARQFCVPVQGVYVAEPAGMLRLDGSDHGWIISSVDTKPTPNLDAFVAALKDVPDRERIPVNFYSIADVHTKSVAIVSVERHWSSFRMAIRNDVTGFWDFSDLGATPPPKVLQPVNATFAKLDESLGPAKVLFQSLVKVSMTTPCRIEGFPKSRKQGAGLVLDAEKGLIVVGRNIVPFTLGDVSLTFADSIIIPGKVVFLHPTQNFSIISYDPKLIGTTPIKSAPISATSLVQGHRVSLVALNHNQRPVCIETTVTDITSVTIPQSATPRFRAVNFDAITLDTPLAQQCSSGVLADAEGKVQGLWMSFLGERTTSGNDNEYHMGEF